Protein AF-0000000067717946 (afdb_homodimer)

Structure (mmCIF, N/CA/C/O backbone):
data_AF-0000000067717946-model_v1
#
loop_
_entity.id
_entity.type
_entity.pdbx_description
1 polymer 'Phosphoglycerate mutase-like protein 1 isoform X1'
#
loop_
_atom_site.group_PDB
_atom_site.id
_atom_site.type_symbol
_atom_site.label_atom_id
_atom_site.label_alt_id
_atom_site.label_comp_id
_atom_site.label_asym_id
_atom_site.label_entity_id
_atom_site.label_seq_id
_atom_site.pdbx_PDB_ins_code
_atom_site.Cartn_x
_atom_site.Cartn_y
_atom_site.Cartn_z
_atom_site.occupancy
_atom_site.B_iso_or_equiv
_atom_site.auth_seq_id
_atom_site.auth_comp_id
_atom_site.auth_asym_id
_atom_site.auth_atom_id
_atom_site.pdbx_PDB_model_num
ATOM 1 N N . MET A 1 1 ? -25.796 10.702 -6.842 1 27.21 1 MET A N 1
ATOM 2 C CA . MET A 1 1 ? -24.406 11.026 -6.535 1 27.21 1 MET A CA 1
ATOM 3 C C . MET A 1 1 ? -23.453 10.108 -7.292 1 27.21 1 MET A C 1
ATOM 5 O O . MET A 1 1 ? -23.548 8.884 -7.186 1 27.21 1 MET A O 1
ATOM 9 N N . ASP A 1 2 ? -23.106 10.305 -8.466 1 35.99 2 ASP A N 1
ATOM 10 C CA . ASP A 1 2 ? -22.313 9.583 -9.456 1 35.99 2 ASP A CA 1
ATOM 11 C C . ASP A 1 2 ? -21.126 8.879 -8.802 1 35.99 2 ASP A C 1
ATOM 13 O O . ASP A 1 2 ? -20.405 9.48 -8.003 1 35.99 2 ASP A O 1
ATOM 17 N N . ASN A 1 3 ? -21.151 7.715 -8.411 1 43.43 3 ASN A N 1
ATOM 18 C CA . ASN A 1 3 ? -20.262 6.77 -7.744 1 43.43 3 ASN A CA 1
ATOM 19 C C . ASN A 1 3 ? -18.811 6.967 -8.172 1 43.43 3 ASN A C 1
ATOM 21 O O . ASN A 1 3 ? -18.254 6.137 -8.893 1 43.43 3 ASN A O 1
ATOM 25 N N . THR A 1 4 ? -18.476 8.106 -8.83 1 54.93 4 THR A N 1
ATOM 26 C CA . THR A 1 4 ? -17.143 8.369 -9.361 1 54.93 4 THR A CA 1
ATOM 27 C C . THR A 1 4 ? -16.087 8.221 -8.27 1 54.93 4 THR A C 1
ATOM 29 O O . THR A 1 4 ? -16.159 8.886 -7.234 1 54.93 4 THR A O 1
ATOM 32 N N . GLY A 1 5 ? -15.452 7.044 -8.125 1 67.97 5 GLY A N 1
ATOM 33 C CA . GLY A 1 5 ? -14.504 6.38 -7.244 1 67.97 5 GLY A CA 1
ATOM 34 C C . GLY A 1 5 ? -13.42 7.306 -6.727 1 67.97 5 GLY A C 1
ATOM 35 O O . GLY A 1 5 ? -12.37 7.453 -7.356 1 67.97 5 GLY A O 1
ATOM 36 N N . GLY A 1 6 ? -13.659 8.316 -5.91 1 82.75 6 GLY A N 1
ATOM 37 C CA . GLY A 1 6 ? -12.661 9.119 -5.221 1 82.75 6 GLY A CA 1
ATOM 38 C C . GLY A 1 6 ? -11.563 8.288 -4.583 1 82.75 6 GLY A C 1
ATOM 39 O O . GLY A 1 6 ? -11.51 7.071 -4.771 1 82.75 6 GLY A O 1
ATOM 40 N N . PRO A 1 7 ? -10.615 9 -4.077 1 92.25 7 PRO A N 1
ATOM 41 C CA . PRO A 1 7 ? -9.546 8.261 -3.403 1 92.25 7 PRO A CA 1
ATOM 42 C C . PRO A 1 7 ? -10.054 7.428 -2.228 1 92.25 7 PRO A C 1
ATOM 44 O O . PRO A 1 7 ? -11.156 7.668 -1.728 1 92.25 7 PRO A O 1
ATOM 47 N N . THR A 1 8 ? -9.402 6.475 -1.976 1 93.95 8 THR A N 1
ATOM 48 C CA . THR A 1 8 ? -9.605 5.718 -0.745 1 93.95 8 THR A CA 1
ATOM 49 C C . THR A 1 8 ? -8.296 5.582 0.028 1 93.95 8 THR A C 1
ATOM 51 O O . THR A 1 8 ? -7.235 5.969 -0.465 1 93.95 8 THR A O 1
ATOM 54 N N . LEU A 1 9 ? -8.44 5.144 1.262 1 95.53 9 LEU A N 1
ATOM 55 C CA . LEU A 1 9 ? -7.305 5.177 2.177 1 95.53 9 LEU A CA 1
ATOM 56 C C . LEU A 1 9 ? -7.338 3.985 3.128 1 95.53 9 LEU A C 1
ATOM 58 O O . LEU A 1 9 ? -8.401 3.621 3.636 1 95.53 9 LEU A O 1
ATOM 62 N N . PHE A 1 10 ? -6.109 3.365 3.34 1 95.33 10 PHE A N 1
ATOM 63 C CA . PHE A 1 10 ? -5.972 2.228 4.243 1 95.33 10 PHE A CA 1
ATOM 64 C C . PHE A 1 10 ? -4.7 2.346 5.073 1 95.33 10 PHE A C 1
ATOM 66 O O . PHE A 1 10 ? -3.709 2.924 4.622 1 95.33 10 PHE A O 1
ATOM 73 N N . PRO A 1 11 ? -4.732 1.787 6.345 1 95.61 11 PRO A N 1
ATOM 74 C CA . PRO A 1 11 ? -3.466 1.721 7.079 1 95.61 11 PRO A CA 1
ATOM 75 C C . PRO A 1 11 ? -2.392 0.931 6.334 1 95.61 11 PRO A C 1
ATOM 77 O O . PRO A 1 11 ? -2.674 -0.141 5.792 1 95.61 11 PRO A O 1
ATOM 80 N N . LEU A 1 12 ? -1.188 1.43 6.299 1 96.38 12 LEU A N 1
ATOM 81 C CA . LEU A 1 12 ? -0.097 0.829 5.539 1 96.38 12 LEU A CA 1
ATOM 82 C C . LEU A 1 12 ? 0.181 -0.592 6.018 1 96.38 12 LEU A C 1
ATOM 84 O O . LEU A 1 12 ? 0.438 -1.486 5.208 1 96.38 12 LEU A O 1
ATOM 88 N N . HIS A 1 13 ? 0.135 -0.807 7.331 1 93.95 13 HIS A N 1
ATOM 89 C CA . HIS A 1 13 ? 0.512 -2.104 7.882 1 93.95 13 HIS A CA 1
ATOM 90 C C . HIS A 1 13 ? -0.509 -3.176 7.517 1 93.95 13 HIS A C 1
ATOM 92 O O . HIS A 1 13 ? -0.282 -4.363 7.758 1 93.9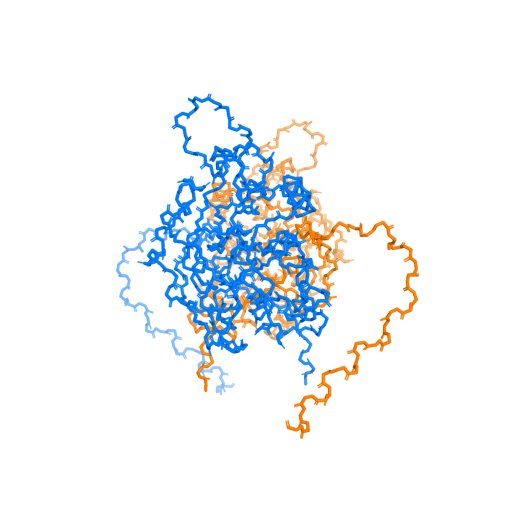5 13 HIS A O 1
ATOM 98 N N . ARG A 1 14 ? -1.6 -2.798 6.918 1 94.17 14 ARG A N 1
ATOM 99 C CA . ARG A 1 14 ? -2.611 -3.745 6.46 1 94.17 14 ARG A CA 1
ATOM 100 C C . ARG A 1 14 ? -2.506 -3.973 4.956 1 94.17 14 ARG A C 1
ATOM 102 O O . ARG A 1 14 ? -3.377 -4.607 4.356 1 94.17 14 ARG A O 1
ATOM 109 N N . CYS A 1 15 ? -1.524 -3.459 4.374 1 95.42 15 CYS A N 1
ATOM 110 C CA . CYS A 1 15 ? -1.311 -3.555 2.935 1 95.42 15 CYS A CA 1
ATOM 111 C C . CYS A 1 15 ? -0.048 -4.349 2.622 1 95.42 15 CYS A C 1
ATOM 113 O O . CYS A 1 15 ? 0.914 -4.321 3.391 1 95.42 15 CYS A O 1
ATOM 115 N N . LYS A 1 16 ? -0.059 -5.034 1.534 1 95.96 16 LYS A N 1
ATOM 116 C CA . LYS A 1 16 ? 1.099 -5.726 0.977 1 95.96 16 LYS A CA 1
ATOM 117 C C . LYS A 1 16 ? 1.215 -5.484 -0.525 1 95.96 16 LYS A C 1
ATOM 119 O O . LYS A 1 16 ? 0.208 -5.275 -1.205 1 95.96 16 LYS A O 1
ATOM 124 N N . THR A 1 17 ? 2.43 -5.453 -0.994 1 97.2 17 THR A N 1
ATOM 125 C CA . THR A 1 17 ? 2.679 -5.393 -2.43 1 97.2 17 THR A CA 1
ATOM 126 C C . THR A 1 17 ? 2.929 -6.788 -2.994 1 97.2 17 THR A C 1
ATOM 128 O O . THR A 1 17 ? 3.754 -7.538 -2.468 1 97.2 17 THR A O 1
ATOM 131 N N . ILE A 1 18 ? 2.242 -7.11 -4.005 1 98.36 18 ILE A N 1
ATOM 132 C CA . ILE A 1 18 ? 2.468 -8.392 -4.664 1 98.36 18 ILE A CA 1
ATOM 133 C C . ILE A 1 18 ? 2.763 -8.165 -6.145 1 98.36 18 ILE A C 1
ATOM 135 O O . ILE A 1 18 ? 2.204 -7.256 -6.764 1 98.36 18 ILE A O 1
ATOM 139 N N . HIS A 1 19 ? 3.653 -8.919 -6.677 1 98.72 19 HIS A N 1
ATOM 140 C CA . HIS A 1 19 ? 3.99 -8.934 -8.095 1 98.72 19 HIS A CA 1
ATOM 141 C C . HIS A 1 19 ? 3.51 -10.218 -8.763 1 98.72 19 HIS A C 1
ATOM 143 O O . HIS A 1 19 ? 4.088 -11.286 -8.552 1 98.72 19 HIS A O 1
ATOM 149 N N . LEU A 1 20 ? 2.448 -10.068 -9.551 1 98.71 20 LEU A N 1
ATOM 150 C CA . LEU A 1 20 ? 1.835 -11.206 -10.226 1 98.71 20 LEU A CA 1
ATOM 151 C C . LEU A 1 20 ? 2.532 -11.492 -11.552 1 98.71 20 LEU A C 1
ATOM 153 O O . LEU A 1 20 ? 2.636 -10.609 -12.406 1 98.71 20 LEU A O 1
ATOM 157 N N . VAL A 1 21 ? 2.988 -12.712 -11.719 1 98.8 21 VAL A N 1
ATOM 158 C CA . VAL A 1 21 ? 3.732 -13.107 -12.911 1 98.8 21 VAL A CA 1
ATOM 159 C C . VAL A 1 21 ? 3.085 -14.34 -13.539 1 98.8 21 VAL A C 1
ATOM 161 O O . VAL A 1 21 ? 2.852 -15.341 -12.858 1 98.8 21 VAL A O 1
ATOM 164 N N . ARG A 1 22 ? 2.779 -14.241 -14.771 1 98.75 22 ARG A N 1
ATOM 165 C CA . ARG A 1 22 ? 2.447 -15.461 -15.5 1 98.75 22 ARG A CA 1
ATOM 166 C C . ARG A 1 22 ? 3.709 -16.184 -15.96 1 98.75 22 ARG A C 1
ATOM 168 O O . ARG A 1 22 ? 4.687 -15.546 -16.355 1 98.75 22 ARG A O 1
ATOM 175 N N . HIS A 1 23 ? 3.685 -17.431 -15.983 1 98.61 23 HIS A N 1
ATOM 176 C CA . HIS A 1 23 ? 4.832 -18.216 -16.425 1 98.61 23 HIS A CA 1
ATOM 177 C C . HIS A 1 23 ? 5.162 -17.933 -17.887 1 98.61 23 HIS A C 1
ATOM 179 O O . HIS A 1 23 ? 4.338 -17.378 -18.618 1 98.61 23 HIS A O 1
ATOM 185 N N . GLY A 1 24 ? 6.431 -18.29 -18.302 1 98.11 24 GLY A N 1
ATOM 186 C CA . GLY A 1 24 ? 6.828 -18.197 -19.698 1 98.11 24 GLY A CA 1
ATOM 187 C C . GLY A 1 24 ? 6.102 -19.185 -20.592 1 98.11 24 GLY A C 1
ATOM 188 O O . GLY A 1 24 ? 5.412 -20.082 -20.103 1 98.11 24 GLY A O 1
ATOM 189 N N . GLN A 1 25 ? 6.313 -19.063 -21.88 1 97.19 25 GLN A N 1
ATOM 190 C CA . GLN A 1 25 ? 5.635 -19.928 -22.841 1 97.19 25 GLN A CA 1
ATOM 191 C C . GLN A 1 25 ? 6.005 -21.391 -22.62 1 97.19 25 GLN A C 1
ATOM 193 O O . GLN A 1 25 ? 7.187 -21.741 -22.594 1 97.19 25 GLN A O 1
ATOM 198 N N . GLY A 1 26 ? 5.023 -22.193 -22.38 1 95.79 26 GLY A N 1
ATOM 199 C CA . GLY A 1 26 ? 5.193 -23.636 -22.312 1 95.79 26 GLY A CA 1
ATOM 200 C C . GLY A 1 26 ? 4.835 -24.34 -23.607 1 95.79 26 GLY A C 1
ATOM 201 O O . GLY A 1 26 ? 4.201 -23.751 -24.485 1 95.79 26 GLY A O 1
ATOM 202 N N . ILE A 1 27 ? 5.218 -25.525 -23.719 1 95.03 27 ILE A N 1
ATOM 203 C CA . ILE A 1 27 ? 4.976 -26.293 -24.935 1 95.03 27 ILE A CA 1
ATOM 204 C C . ILE A 1 27 ? 3.474 -26.418 -25.176 1 95.03 27 ILE A C 1
ATOM 206 O O . ILE A 1 27 ? 3.024 -26.465 -26.324 1 95.03 27 ILE A O 1
ATOM 210 N N . HIS A 1 28 ? 2.677 -26.468 -24.113 1 93.31 28 HIS A N 1
ATOM 211 C CA . HIS A 1 28 ? 1.229 -26.583 -24.251 1 93.31 28 HIS A CA 1
ATOM 212 C C . HIS A 1 28 ? 0.629 -25.311 -24.841 1 93.31 28 HIS A C 1
ATOM 214 O O . HIS A 1 28 ? -0.423 -25.356 -25.482 1 93.31 28 HIS A O 1
ATOM 220 N N . ASN A 1 29 ? 1.233 -24.113 -24.539 1 92.8 29 ASN A N 1
ATOM 221 C CA . ASN A 1 29 ? 0.733 -22.85 -25.071 1 92.8 29 ASN A CA 1
ATOM 222 C C . ASN A 1 29 ? 0.814 -22.812 -26.595 1 92.8 29 ASN A C 1
ATOM 224 O O . ASN A 1 29 ? -0.065 -22.255 -27.254 1 92.8 29 ASN A O 1
ATOM 228 N N . VAL A 1 30 ? 1.905 -23.328 -27.127 1 90.51 30 VAL A N 1
ATOM 229 C CA . VAL A 1 30 ? 2.177 -23.281 -28.56 1 90.51 30 VAL A CA 1
ATOM 230 C C . VAL A 1 30 ? 1.047 -23.97 -29.322 1 90.51 30 VAL A C 1
ATOM 232 O O . VAL A 1 30 ? 0.469 -23.39 -30.245 1 90.51 30 VAL A O 1
ATOM 235 N N . GLU A 1 31 ? 0.73 -25.097 -28.903 1 86.91 31 GLU A N 1
ATOM 236 C CA . GLU A 1 31 ? -0.301 -25.85 -29.611 1 86.91 31 GLU A CA 1
ATOM 237 C C . GLU A 1 31 ? -1.697 -25.454 -29.138 1 86.91 31 GLU A C 1
ATOM 239 O O . GLU A 1 31 ? -2.642 -25.431 -29.929 1 86.91 31 GLU A O 1
ATOM 244 N N . GLY A 1 32 ? -1.841 -25.149 -27.929 1 86.15 32 GLY A N 1
ATOM 245 C CA . GLY A 1 32 ? -3.131 -24.793 -27.36 1 86.15 32 GLY A CA 1
ATOM 246 C C . GLY A 1 32 ? -3.691 -23.498 -27.916 1 86.15 32 GLY A C 1
ATOM 247 O O . GLY A 1 32 ? -4.905 -23.363 -28.088 1 86.15 32 GLY A O 1
ATOM 248 N N . ASP A 1 33 ? -2.826 -22.601 -28.136 1 82.28 33 ASP A N 1
ATOM 249 C CA . ASP A 1 33 ? -3.245 -21.31 -28.675 1 82.28 33 ASP A CA 1
ATOM 250 C C . ASP A 1 33 ? -3.792 -21.459 -30.092 1 82.28 33 ASP A C 1
ATOM 252 O O . ASP A 1 33 ? -4.622 -20.659 -30.53 1 82.28 33 ASP A O 1
ATOM 256 N N . LYS A 1 34 ? -3.289 -22.492 -30.763 1 83.42 34 LYS A N 1
ATOM 257 C CA . LYS A 1 34 ? -3.747 -22.77 -32.121 1 83.42 34 LYS A CA 1
ATOM 258 C C . LYS A 1 34 ? -5.012 -23.624 -32.111 1 83.42 34 LYS A C 1
ATOM 260 O O . LYS A 1 34 ? -5.923 -23.403 -32.912 1 83.42 34 LYS A O 1
ATOM 265 N N . ASN A 1 35 ? -5.016 -24.608 -31.223 1 85.74 35 ASN A N 1
ATOM 266 C CA . ASN A 1 35 ? -6.108 -25.566 -31.092 1 85.74 35 ASN A CA 1
ATOM 267 C C . ASN A 1 35 ? -6.385 -25.903 -29.63 1 85.74 35 ASN A C 1
ATOM 269 O O . ASN A 1 35 ? -5.634 -26.659 -29.01 1 85.74 35 ASN A O 1
ATOM 273 N N . TYR A 1 36 ? -7.429 -25.512 -29.163 1 84.09 36 TYR A N 1
ATOM 274 C CA . TYR A 1 36 ? -7.783 -25.668 -27.756 1 84.09 36 TYR A CA 1
ATOM 275 C C . TYR A 1 36 ? -7.832 -27.14 -27.366 1 84.09 36 TYR A C 1
ATOM 277 O O . TYR A 1 36 ? -7.491 -27.501 -26.237 1 84.09 36 TYR A O 1
ATOM 285 N N . LYS A 1 37 ? -8.186 -27.977 -28.231 1 85.28 37 LYS A N 1
ATOM 286 C CA . LYS A 1 37 ? -8.279 -29.407 -27.952 1 85.28 37 LYS A CA 1
ATOM 287 C C . LYS A 1 37 ? -6.909 -29.994 -27.627 1 85.28 37 LYS A C 1
ATOM 289 O O . LYS A 1 37 ? -6.813 -31.064 -27.023 1 85.28 37 LYS A O 1
ATOM 294 N N . ALA A 1 38 ? -5.948 -29.232 -28.027 1 84.73 38 ALA A N 1
ATOM 295 C CA . ALA A 1 38 ? -4.584 -29.695 -27.784 1 84.73 38 ALA A CA 1
ATOM 296 C C . ALA A 1 38 ? -4.286 -29.762 -26.289 1 84.73 38 ALA A C 1
ATOM 298 O O . ALA A 1 38 ? -3.428 -30.535 -25.856 1 84.73 38 ALA A O 1
ATOM 299 N N . TYR A 1 39 ? -4.996 -29.046 -25.528 1 88.27 39 TYR A N 1
ATOM 300 C CA . TYR A 1 39 ? -4.778 -29.034 -24.086 1 88.27 39 TYR A CA 1
ATOM 301 C C . TYR A 1 39 ? -5.169 -30.37 -23.465 1 88.27 39 TYR A C 1
ATOM 303 O O . TYR A 1 39 ? -4.786 -30.67 -22.331 1 88.27 39 TYR A O 1
ATOM 311 N N . LEU A 1 40 ? -5.844 -31.165 -24.247 1 90.87 40 LEU A N 1
ATOM 312 C CA . LEU A 1 40 ? -6.302 -32.458 -23.749 1 90.87 40 LEU A CA 1
ATOM 313 C C . LEU A 1 40 ? -5.244 -33.533 -23.971 1 90.87 40 LEU A C 1
ATOM 315 O O . LEU A 1 40 ? -5.367 -34.647 -23.458 1 90.87 40 LEU A O 1
ATOM 319 N N . SER A 1 41 ? -4.247 -33.217 -24.635 1 92.07 41 SER A N 1
ATOM 320 C CA . SER A 1 41 ? -3.232 -34.203 -24.99 1 92.07 41 SER A CA 1
ATOM 321 C C . SER A 1 41 ? -2.347 -34.54 -23.794 1 92.07 41 SER A C 1
ATOM 323 O O . SER A 1 41 ? -1.799 -33.643 -23.149 1 92.07 41 SER A O 1
ATOM 325 N N . PRO A 1 42 ? -2.071 -35.81 -23.543 1 93.12 42 PRO A N 1
ATOM 326 C CA . PRO A 1 42 ? -1.183 -36.219 -22.452 1 93.12 42 PRO A CA 1
ATOM 327 C C . PRO A 1 42 ? 0.262 -35.773 -22.669 1 93.12 42 PRO A C 1
ATOM 329 O O . PRO A 1 42 ? 1.048 -35.732 -21.719 1 93.12 42 PRO A O 1
ATOM 332 N N . GLU A 1 43 ? 0.58 -35.412 -23.897 1 92.12 43 GLU A N 1
ATOM 333 C CA . GLU A 1 43 ? 1.937 -34.995 -24.236 1 92.12 43 GLU A CA 1
ATOM 334 C C . GLU A 1 43 ? 2.315 -33.706 -23.514 1 92.12 43 GLU A C 1
ATOM 336 O O . GLU A 1 43 ? 3.499 -33.399 -23.359 1 92.12 43 GLU A O 1
ATOM 341 N N . TYR A 1 44 ? 1.327 -33.077 -23.061 1 93.93 44 TYR A N 1
ATOM 342 C CA . TYR A 1 44 ? 1.589 -31.775 -22.456 1 93.93 44 TYR A CA 1
ATOM 343 C C . TYR A 1 44 ? 1.507 -31.853 -20.936 1 93.93 44 TYR A C 1
ATOM 345 O O . TYR A 1 44 ? 1.423 -30.826 -20.26 1 93.93 44 TYR A O 1
ATOM 353 N N . PHE A 1 45 ? 1.48 -33.114 -20.443 1 95 45 PHE A N 1
ATOM 354 C CA . PHE A 1 45 ? 1.584 -33.306 -19.002 1 95 45 PHE A CA 1
ATOM 355 C C . PHE A 1 45 ? 2.765 -32.526 -18.436 1 95 45 PHE A C 1
ATOM 357 O O . PHE A 1 45 ? 3.885 -32.634 -18.938 1 95 45 PHE A O 1
ATOM 364 N N . ASP A 1 46 ? 2.417 -31.681 -17.389 1 95.42 46 ASP A N 1
ATOM 365 C CA . ASP A 1 46 ? 3.404 -30.869 -16.684 1 95.42 46 ASP A CA 1
ATOM 366 C C . ASP A 1 46 ? 4.362 -30.195 -17.663 1 95.42 46 ASP A C 1
ATOM 368 O O . ASP A 1 46 ? 5.581 -30.337 -17.545 1 95.42 46 ASP A O 1
ATOM 372 N N . ALA A 1 47 ? 3.828 -29.392 -18.537 1 95.94 47 ALA A N 1
ATOM 373 C CA . ALA A 1 47 ? 4.51 -28.768 -19.669 1 95.94 47 ALA A CA 1
ATOM 374 C C . ALA A 1 47 ? 5.698 -27.934 -19.2 1 95.94 47 ALA A C 1
ATOM 376 O O . ALA A 1 47 ? 5.602 -27.207 -18.209 1 95.94 47 ALA A O 1
ATOM 377 N N . TYR A 1 48 ? 6.803 -28.099 -19.822 1 96.86 48 TYR A N 1
ATOM 378 C CA . TYR A 1 48 ? 8.009 -27.318 -19.573 1 96.86 48 TYR A CA 1
ATOM 379 C C . TYR A 1 48 ? 8.064 -26.095 -20.481 1 96.86 48 TYR A C 1
ATOM 381 O O . TYR A 1 48 ? 7.276 -25.978 -21.422 1 96.86 48 TYR A O 1
ATOM 389 N N . LEU A 1 49 ? 8.996 -25.196 -20.268 1 97.61 49 LEU A N 1
ATOM 390 C CA . LEU A 1 49 ? 9.145 -23.971 -21.045 1 97.61 49 LEU A CA 1
ATOM 391 C C . LEU A 1 49 ? 9.791 -24.26 -22.396 1 97.61 49 LEU A C 1
ATOM 393 O O . LEU A 1 49 ? 10.709 -25.077 -22.488 1 97.61 49 LEU A O 1
ATOM 397 N N . THR A 1 50 ? 9.309 -23.571 -23.428 1 96.73 50 THR A N 1
ATOM 398 C CA . THR A 1 50 ? 9.969 -23.599 -24.728 1 96.73 50 THR A CA 1
ATOM 399 C C . THR A 1 50 ? 11.221 -22.727 -24.718 1 96.73 50 THR A C 1
ATOM 401 O O . THR A 1 50 ? 11.502 -22.047 -23.729 1 96.73 50 THR A O 1
ATOM 404 N N . THR A 1 51 ? 11.919 -22.74 -25.856 1 96.52 51 THR A N 1
ATOM 405 C CA . THR A 1 51 ? 13.056 -21.842 -26.026 1 96.52 51 THR A CA 1
ATOM 406 C C . THR A 1 51 ? 12.614 -20.385 -25.922 1 96.52 51 THR A C 1
ATOM 408 O O . THR A 1 51 ? 13.275 -19.576 -25.269 1 96.52 51 THR A O 1
ATOM 411 N N . LEU A 1 52 ? 11.519 -20.078 -26.566 1 96.06 52 LEU A N 1
ATOM 412 C CA . LEU A 1 52 ? 10.967 -18.733 -26.456 1 96.06 52 LEU A CA 1
ATOM 413 C C . LEU A 1 52 ? 10.592 -18.416 -25.012 1 96.06 52 LEU A C 1
ATOM 415 O O . LEU A 1 52 ? 10.799 -17.293 -24.545 1 96.06 52 LEU A O 1
ATOM 419 N N . GLY A 1 53 ? 10.02 -19.399 -24.307 1 97.58 53 GLY A N 1
ATOM 420 C CA . GLY A 1 53 ? 9.695 -19.23 -22.9 1 97.58 53 GLY A CA 1
ATOM 421 C C . GLY A 1 53 ? 10.891 -18.837 -22.054 1 97.58 53 GLY A C 1
ATOM 422 O O . GLY A 1 53 ? 10.788 -17.961 -21.192 1 97.58 53 GLY A O 1
ATOM 423 N N . TRP A 1 54 ? 11.979 -19.43 -22.32 1 97.63 54 TRP A N 1
ATOM 424 C CA . TRP A 1 54 ? 13.192 -19.12 -21.571 1 97.63 54 TRP A CA 1
ATOM 425 C C . TRP A 1 54 ? 13.722 -17.738 -21.94 1 97.63 54 TRP A C 1
ATOM 427 O O . TRP A 1 54 ? 14.285 -17.037 -21.096 1 97.63 54 TRP A O 1
ATOM 437 N N . GLN A 1 55 ? 13.552 -17.349 -23.189 1 97.47 55 GLN A N 1
ATOM 438 C CA . GLN A 1 55 ? 13.912 -15.988 -23.571 1 97.47 55 GLN A CA 1
ATOM 439 C C . GLN A 1 55 ? 13.054 -14.965 -22.832 1 97.47 55 GLN A C 1
ATOM 441 O O . GLN A 1 55 ? 13.554 -13.925 -22.398 1 97.47 55 GLN A O 1
ATOM 446 N N . GLN A 1 56 ? 11.806 -15.229 -22.733 1 97.84 56 GLN A N 1
ATOM 447 C CA . GLN A 1 56 ? 10.901 -14.37 -21.976 1 97.84 56 GLN A CA 1
ATOM 448 C C . GLN A 1 56 ? 11.335 -14.265 -20.516 1 97.84 56 GLN A C 1
ATOM 450 O O . GLN A 1 56 ? 11.329 -13.176 -19.939 1 97.84 56 GLN A O 1
ATOM 455 N N . VAL A 1 57 ? 11.736 -15.381 -19.938 1 98.14 57 VAL A N 1
ATOM 456 C CA . VAL A 1 57 ? 12.209 -15.439 -18.559 1 98.14 57 VAL A CA 1
ATOM 457 C C . VAL A 1 57 ? 13.449 -14.561 -18.401 1 98.14 57 VAL A C 1
ATOM 459 O O . VAL A 1 57 ? 13.543 -13.775 -17.455 1 98.14 57 VAL A O 1
ATOM 462 N N . ASP A 1 58 ? 14.343 -14.682 -19.334 1 97.51 58 ASP A N 1
ATOM 463 C CA . ASP A 1 58 ? 15.569 -13.891 -19.283 1 97.51 58 ASP A CA 1
ATOM 464 C C . ASP A 1 58 ? 15.261 -12.397 -19.36 1 97.51 58 ASP A C 1
ATOM 466 O O . ASP A 1 58 ? 15.891 -11.592 -18.669 1 97.51 58 ASP A O 1
ATOM 470 N N . ASN A 1 59 ? 14.358 -12.062 -20.192 1 98.07 59 ASN A N 1
ATOM 471 C CA . ASN A 1 59 ? 13.975 -10.66 -20.324 1 98.07 59 ASN A CA 1
ATOM 472 C C . ASN A 1 59 ? 13.321 -10.135 -19.049 1 98.07 59 ASN A C 1
ATOM 474 O O . ASN A 1 59 ? 13.6 -9.014 -18.619 1 98.07 59 ASN A O 1
ATOM 478 N N . LEU A 1 60 ? 12.475 -10.903 -18.494 1 98.29 60 LEU A N 1
ATOM 479 C CA . LEU A 1 60 ? 11.845 -10.491 -17.244 1 98.29 60 LEU A CA 1
ATOM 480 C C . LEU A 1 60 ? 12.878 -10.372 -16.128 1 98.29 60 LEU A C 1
ATOM 482 O O . LEU A 1 60 ? 12.801 -9.462 -15.3 1 98.29 60 LEU A O 1
ATOM 486 N N . ARG A 1 61 ? 13.798 -11.292 -16.07 1 97.87 61 ARG A N 1
ATOM 487 C CA . ARG A 1 61 ? 14.879 -11.216 -15.093 1 97.87 61 ARG A CA 1
ATOM 488 C C . ARG A 1 61 ? 15.622 -9.888 -15.201 1 97.87 61 ARG A C 1
ATOM 490 O O . ARG A 1 61 ? 15.885 -9.235 -14.189 1 97.87 61 ARG A O 1
ATOM 497 N N . LYS A 1 62 ? 15.954 -9.536 -16.393 1 97.42 62 LYS A N 1
ATOM 498 C CA . LYS A 1 62 ? 16.622 -8.256 -16.613 1 97.42 62 LYS A CA 1
ATOM 499 C C . LYS A 1 62 ? 15.793 -7.101 -16.061 1 97.42 62 LYS A C 1
ATOM 501 O O . LYS A 1 62 ? 16.327 -6.203 -15.406 1 97.42 62 LYS A O 1
ATOM 506 N N . HIS A 1 63 ? 14.528 -7.152 -16.289 1 97.48 63 HIS A N 1
ATOM 507 C CA . HIS A 1 63 ? 13.633 -6.102 -15.816 1 97.48 63 HIS A CA 1
ATOM 508 C C . HIS A 1 63 ? 13.587 -6.062 -14.292 1 97.48 63 HIS A C 1
ATOM 510 O O . HIS A 1 63 ? 13.657 -4.986 -13.693 1 97.48 63 HIS A O 1
ATOM 516 N N . VAL A 1 64 ? 13.474 -7.189 -13.688 1 97.46 64 VAL A N 1
ATOM 517 C CA . VAL A 1 64 ? 13.361 -7.301 -12.237 1 97.46 64 VAL A CA 1
ATOM 518 C C . VAL A 1 64 ? 14.618 -6.741 -11.576 1 97.46 64 VAL A C 1
ATOM 520 O O . VAL A 1 64 ? 14.539 -6.083 -10.536 1 97.46 64 VAL A O 1
ATOM 523 N N . HIS A 1 65 ? 15.721 -6.942 -12.175 1 96.33 65 HIS A N 1
ATOM 524 C CA . HIS A 1 65 ? 16.967 -6.4 -11.647 1 96.33 65 HIS A CA 1
ATOM 525 C C . HIS A 1 65 ? 17.079 -4.904 -11.924 1 96.33 65 HIS A C 1
ATOM 527 O O . HIS A 1 65 ? 17.43 -4.128 -11.033 1 96.33 65 HIS A O 1
ATOM 533 N N . ALA A 1 66 ? 16.732 -4.498 -13.116 1 96.28 66 ALA A N 1
ATOM 534 C CA . ALA A 1 66 ? 16.866 -3.102 -13.522 1 96.28 66 ALA A CA 1
ATOM 535 C C . ALA A 1 66 ? 15.924 -2.205 -12.724 1 96.28 66 ALA A C 1
ATOM 537 O O . ALA A 1 66 ? 16.255 -1.055 -12.426 1 96.28 66 ALA A O 1
ATOM 538 N N . SER A 1 67 ? 14.791 -2.713 -12.36 1 94.37 67 SER A N 1
ATOM 539 C CA . SER A 1 67 ? 13.794 -1.922 -11.646 1 94.37 67 SER A CA 1
ATOM 540 C C . SER A 1 67 ? 14.046 -1.941 -10.142 1 94.37 67 SER A C 1
ATOM 542 O O . SER A 1 67 ? 13.36 -1.254 -9.383 1 94.37 67 SER A O 1
ATOM 544 N N . GLY A 1 68 ? 14.973 -2.842 -9.69 1 94.01 68 GLY A N 1
ATOM 545 C CA . GLY A 1 68 ? 15.276 -2.945 -8.271 1 94.01 68 GLY A CA 1
ATOM 546 C C . GLY A 1 68 ? 14.353 -3.895 -7.531 1 94.01 68 GLY A C 1
ATOM 547 O O . GLY A 1 68 ? 14.506 -4.105 -6.326 1 94.01 68 GLY A O 1
ATOM 548 N N . LEU A 1 69 ? 13.462 -4.488 -8.179 1 95.63 69 LEU A N 1
ATOM 549 C CA . LEU A 1 69 ? 12.493 -5.393 -7.57 1 95.63 69 LEU A CA 1
ATOM 550 C C . LEU A 1 69 ? 13.194 -6.569 -6.899 1 95.63 69 LEU A C 1
ATOM 552 O O . LEU A 1 69 ? 12.765 -7.031 -5.839 1 95.63 69 LEU A O 1
ATOM 556 N N . PHE A 1 70 ? 14.235 -6.988 -7.548 1 96.13 70 PHE A N 1
ATOM 557 C CA . PHE A 1 70 ? 14.945 -8.167 -7.066 1 96.13 70 PHE A CA 1
ATOM 558 C C . PHE A 1 70 ? 15.363 -7.99 -5.612 1 96.13 70 PHE A C 1
ATOM 560 O O . PHE A 1 70 ? 15.297 -8.935 -4.822 1 96.13 70 PHE A O 1
ATOM 567 N N . LYS A 1 71 ? 15.753 -6.786 -5.207 1 94.49 71 LYS A N 1
ATOM 568 C CA . LYS A 1 71 ? 16.259 -6.512 -3.865 1 94.49 71 LYS A CA 1
ATOM 569 C C . LYS A 1 71 ? 15.114 -6.278 -2.883 1 94.49 71 LYS A C 1
ATOM 571 O O . LYS A 1 71 ? 15.305 -6.36 -1.668 1 94.49 71 LYS A O 1
ATOM 576 N N . ARG A 1 72 ? 13.959 -6.034 -3.401 1 95.51 72 ARG A N 1
ATOM 577 C CA . ARG A 1 72 ? 12.84 -5.656 -2.544 1 95.51 72 ARG A CA 1
ATOM 578 C C . ARG A 1 72 ? 11.962 -6.862 -2.227 1 95.51 72 ARG A C 1
ATOM 580 O O . ARG A 1 72 ? 11.319 -6.909 -1.177 1 95.51 72 ARG A O 1
ATOM 587 N N . ILE A 1 73 ? 11.946 -7.797 -3.102 1 97.84 73 ILE A N 1
ATOM 588 C CA . ILE A 1 73 ? 11.097 -8.971 -2.931 1 97.84 73 ILE A CA 1
ATOM 589 C C . ILE A 1 73 ? 11.62 -9.822 -1.776 1 97.84 73 ILE A C 1
ATOM 591 O O . ILE A 1 73 ? 12.792 -10.203 -1.759 1 97.84 73 ILE A O 1
ATOM 595 N N . GLU A 1 74 ? 10.72 -10.165 -0.93 1 97.96 74 GLU A N 1
ATOM 596 C CA . GLU A 1 74 ? 11.094 -10.88 0.287 1 97.96 74 GLU A CA 1
ATOM 597 C C . GLU A 1 74 ? 10.75 -12.363 0.183 1 97.96 74 GLU A C 1
ATOM 599 O O . GLU A 1 74 ? 11.27 -13.181 0.945 1 97.96 74 GLU A O 1
ATOM 604 N N . LEU A 1 75 ? 9.909 -12.679 -0.666 1 98.54 75 LEU A N 1
ATOM 605 C CA . LEU A 1 75 ? 9.418 -14.04 -0.856 1 98.54 75 LEU A CA 1
ATOM 606 C C . LEU A 1 75 ? 8.87 -14.228 -2.266 1 98.54 75 LEU A C 1
ATOM 608 O O . LEU A 1 75 ? 8.213 -13.335 -2.806 1 98.54 75 LEU A O 1
ATOM 612 N N . VAL A 1 76 ? 9.184 -15.356 -2.856 1 98.85 76 VAL A N 1
ATOM 613 C CA . VAL A 1 76 ? 8.566 -15.767 -4.112 1 98.85 76 VAL A CA 1
ATOM 614 C C . VAL A 1 76 ? 7.673 -16.983 -3.875 1 98.85 76 VAL A C 1
ATOM 616 O O . VAL A 1 76 ? 8.115 -17.984 -3.306 1 98.85 76 VAL A O 1
ATOM 619 N N . VAL A 1 77 ? 6.462 -16.879 -4.248 1 98.91 77 VAL A N 1
ATOM 620 C CA . VAL A 1 77 ? 5.528 -17.999 -4.193 1 98.91 77 VAL A CA 1
ATOM 621 C C . VAL A 1 77 ? 5.22 -18.484 -5.608 1 98.91 77 VAL A C 1
ATOM 623 O O . VAL A 1 77 ? 4.925 -17.681 -6.496 1 98.91 77 VAL A O 1
ATOM 626 N N . THR A 1 78 ? 5.3 -19.774 -5.811 1 98.85 78 THR A N 1
ATOM 627 C CA . THR A 1 78 ? 5.09 -20.317 -7.149 1 98.85 78 THR A CA 1
ATOM 628 C C . THR A 1 78 ? 4.095 -21.473 -7.114 1 98.85 78 THR A C 1
ATOM 630 O O . THR A 1 78 ? 3.971 -22.162 -6.099 1 98.85 78 THR A O 1
ATOM 633 N N . SER A 1 79 ? 3.342 -21.587 -8.21 1 98.62 79 SER A N 1
ATOM 634 C CA . SER A 1 79 ? 2.582 -22.814 -8.427 1 98.62 79 SER A CA 1
ATOM 635 C C . SER A 1 79 ? 3.504 -24.024 -8.53 1 98.62 79 SER A C 1
ATOM 637 O O . SER A 1 79 ? 4.606 -23.927 -9.075 1 98.62 79 SER A O 1
ATOM 639 N N . PRO A 1 80 ? 3.083 -25.156 -7.996 1 98.17 80 PRO A N 1
ATOM 640 C CA . PRO A 1 80 ? 3.909 -26.361 -8.1 1 98.17 80 PRO A CA 1
ATOM 641 C C . PRO A 1 80 ? 3.751 -27.071 -9.443 1 98.17 80 PRO A C 1
ATOM 643 O O . PRO A 1 80 ? 3.301 -28.219 -9.489 1 98.17 80 PRO A O 1
ATOM 646 N N . MET A 1 81 ? 4.126 -26.416 -10.489 1 98.04 81 MET A N 1
ATOM 647 C CA . MET A 1 81 ? 4.204 -26.941 -11.849 1 98.04 81 MET A CA 1
ATOM 648 C C . MET A 1 81 ? 5.556 -26.625 -12.478 1 98.04 81 MET A C 1
ATOM 650 O O . MET A 1 81 ? 6.182 -25.618 -12.141 1 98.04 81 MET A O 1
ATOM 654 N N . LEU A 1 82 ? 5.997 -27.467 -13.332 1 98.2 82 LEU A N 1
ATOM 655 C CA . LEU A 1 82 ? 7.337 -27.361 -13.901 1 98.2 82 LEU A CA 1
ATOM 656 C C . LEU A 1 82 ? 7.557 -25.987 -14.522 1 98.2 82 LEU A C 1
ATOM 658 O O . LEU A 1 82 ? 8.55 -25.318 -14.226 1 98.2 82 LEU A O 1
ATOM 662 N N . ARG A 1 83 ? 6.664 -25.503 -15.352 1 98.22 83 ARG A N 1
ATOM 663 C CA . ARG A 1 83 ? 6.845 -24.257 -16.089 1 98.22 83 ARG A CA 1
ATOM 664 C C . ARG A 1 83 ? 6.865 -23.06 -15.144 1 98.22 83 ARG A C 1
ATOM 666 O O . ARG A 1 83 ? 7.573 -22.081 -15.389 1 98.22 83 ARG A O 1
ATOM 673 N N . THR A 1 84 ? 6.061 -23.055 -14.031 1 98.76 84 THR A N 1
ATOM 674 C CA . THR A 1 84 ? 6.048 -21.952 -13.076 1 98.76 84 THR A CA 1
ATOM 675 C C . THR A 1 84 ? 7.308 -21.969 -12.214 1 98.76 84 THR A C 1
ATOM 677 O O . THR A 1 84 ? 7.88 -20.917 -11.921 1 98.76 84 THR A O 1
ATOM 680 N N .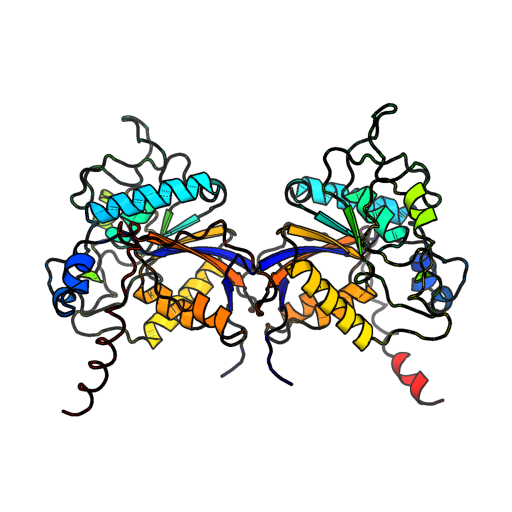 MET A 1 85 ? 7.779 -23.139 -11.843 1 98.75 85 MET A N 1
ATOM 681 C CA . MET A 1 85 ? 8.988 -23.239 -11.031 1 98.75 85 MET A CA 1
ATOM 682 C C . MET A 1 85 ? 10.227 -22.903 -11.855 1 98.75 85 MET A C 1
ATOM 684 O O . MET A 1 85 ? 11.164 -22.284 -11.349 1 98.75 85 MET A O 1
ATOM 688 N N . GLN A 1 86 ? 10.24 -23.302 -13.128 1 98.64 86 GLN A N 1
ATOM 689 C CA . GLN A 1 86 ? 11.298 -22.864 -14.034 1 98.64 86 GLN A CA 1
ATOM 690 C C . GLN A 1 86 ? 11.334 -21.343 -14.143 1 98.64 86 GLN A C 1
ATOM 692 O O . GLN A 1 86 ? 12.404 -20.735 -14.07 1 98.64 86 GLN A O 1
ATOM 697 N N . THR A 1 87 ? 10.151 -20.747 -14.297 1 98.77 87 THR A N 1
ATOM 698 C CA . THR A 1 87 ? 10.056 -19.296 -14.41 1 98.77 87 THR A CA 1
ATOM 699 C C . THR A 1 87 ? 10.529 -18.621 -13.126 1 98.77 87 THR A C 1
ATOM 701 O O . THR A 1 87 ? 11.308 -17.666 -13.171 1 98.77 87 THR A O 1
ATOM 704 N N . ALA A 1 88 ? 10.063 -19.127 -11.993 1 98.85 88 ALA A N 1
ATOM 705 C CA . ALA A 1 88 ? 10.456 -18.564 -10.704 1 98.85 88 ALA A CA 1
ATOM 706 C C . ALA A 1 88 ? 11.966 -18.647 -10.507 1 98.85 88 ALA A C 1
ATOM 708 O O . ALA A 1 88 ? 12.603 -17.664 -10.12 1 98.85 88 ALA A O 1
ATOM 709 N N . ALA A 1 89 ? 12.549 -19.789 -10.794 1 98.23 89 ALA A N 1
ATOM 710 C CA . ALA A 1 89 ? 13.989 -19.987 -10.645 1 98.23 89 ALA A CA 1
ATOM 711 C C . ALA A 1 89 ? 14.767 -19.087 -11.601 1 98.23 89 ALA A C 1
ATOM 713 O O . ALA A 1 89 ? 15.758 -18.466 -11.21 1 98.23 89 ALA A O 1
ATOM 714 N N . GLY A 1 90 ? 14.324 -19.032 -12.819 1 97.91 90 GLY A N 1
ATOM 715 C CA . GLY A 1 90 ? 15.024 -18.26 -13.833 1 97.91 90 GLY A CA 1
ATOM 716 C C . GLY A 1 90 ? 14.978 -16.764 -13.581 1 97.91 90 GLY A C 1
ATOM 717 O O . GLY A 1 90 ? 15.962 -16.06 -13.817 1 97.91 90 GLY A O 1
ATOM 718 N N . VAL A 1 91 ? 13.849 -16.265 -13.115 1 98.38 91 VAL A N 1
ATOM 719 C CA . VAL A 1 91 ? 13.657 -14.828 -12.952 1 98.38 91 VAL A CA 1
ATOM 720 C C . VAL A 1 91 ? 14.262 -14.371 -11.627 1 98.38 91 VAL A C 1
ATOM 722 O O . VAL A 1 91 ? 14.905 -13.321 -11.559 1 98.38 91 VAL A O 1
ATOM 725 N N . PHE A 1 92 ? 14.12 -15.179 -10.538 1 98.32 92 PHE A N 1
ATOM 726 C CA . PHE A 1 92 ? 14.405 -14.68 -9.198 1 98.32 92 PHE A CA 1
ATOM 727 C C . PHE A 1 92 ? 15.577 -15.431 -8.578 1 98.32 92 PHE A C 1
ATOM 729 O O . PHE A 1 92 ? 15.925 -15.2 -7.418 1 98.32 92 PHE A O 1
ATOM 736 N N . GLY A 1 93 ? 16.14 -16.376 -9.323 1 96.49 93 GLY A N 1
ATOM 737 C CA . GLY A 1 93 ? 17.273 -17.136 -8.818 1 96.49 93 GLY A CA 1
ATOM 738 C C . GLY A 1 93 ? 18.567 -16.345 -8.815 1 96.49 93 GLY A C 1
ATOM 739 O O . GLY A 1 93 ? 18.609 -15.21 -9.293 1 96.49 93 GLY A O 1
ATOM 740 N N . GLY A 1 94 ? 19.529 -16.891 -8.095 1 91.86 94 GLY A N 1
ATOM 741 C CA . GLY A 1 94 ? 20.838 -16.264 -7.998 1 91.86 94 GLY A CA 1
ATOM 742 C C . GLY A 1 94 ? 21.702 -16.493 -9.223 1 91.86 94 GLY A C 1
ATOM 743 O O . GLY A 1 94 ? 21.257 -17.102 -10.198 1 91.86 94 GLY A O 1
ATOM 744 N N . ASP A 1 95 ? 22.843 -15.757 -9.134 1 78.73 95 ASP A N 1
ATOM 745 C CA . ASP A 1 95 ? 23.785 -15.859 -10.245 1 78.73 95 ASP A CA 1
ATOM 746 C C . ASP A 1 95 ? 24.601 -17.146 -10.156 1 78.73 95 ASP A C 1
ATOM 748 O O . ASP A 1 95 ? 24.769 -17.708 -9.071 1 78.73 95 ASP A O 1
ATOM 752 N N . GLY A 1 96 ? 24.947 -17.704 -11.352 1 64.05 96 GLY A N 1
ATOM 753 C CA . GLY A 1 96 ? 25.627 -18.932 -11.731 1 64.05 96 GLY A CA 1
ATOM 754 C C . GLY A 1 96 ? 26.169 -19.705 -10.543 1 64.05 96 GLY A C 1
ATOM 755 O O . GLY A 1 96 ? 26.651 -19.11 -9.577 1 64.05 96 GLY A O 1
ATOM 756 N N . TYR A 1 97 ? 25.535 -20.854 -10.311 1 55.49 97 TYR A N 1
ATOM 757 C CA . TYR A 1 97 ? 25.964 -21.889 -9.378 1 55.49 97 TYR A CA 1
ATOM 758 C C . TYR A 1 97 ? 27.393 -22.331 -9.672 1 55.49 97 TYR A C 1
ATOM 760 O O . TYR A 1 97 ? 27.726 -22.658 -10.814 1 55.49 97 TYR A O 1
ATOM 768 N N . LYS A 1 98 ? 28.305 -21.816 -9.043 1 51.58 98 LYS A N 1
ATOM 769 C CA . LYS A 1 98 ? 29.629 -22.408 -9.21 1 51.58 98 LYS A CA 1
ATOM 770 C C . LYS A 1 98 ? 29.712 -23.77 -8.527 1 51.58 98 LYS A C 1
ATOM 772 O O . LYS A 1 98 ? 29.143 -23.967 -7.452 1 51.58 98 LYS A O 1
ATOM 777 N N . ASP A 1 99 ? 30.098 -24.772 -9.186 1 49.2 99 ASP A N 1
ATOM 778 C CA . ASP A 1 99 ? 30.446 -26.132 -8.786 1 49.2 99 ASP A CA 1
ATOM 779 C C . ASP A 1 99 ? 31.165 -26.141 -7.439 1 49.2 99 ASP A C 1
ATOM 781 O O . ASP A 1 99 ? 31.983 -25.262 -7.16 1 49.2 99 ASP A O 1
ATOM 785 N N . ARG A 1 100 ? 30.654 -26.621 -6.355 1 53.21 100 ARG A N 1
ATOM 786 C CA . ARG A 1 100 ? 31.264 -26.94 -5.069 1 53.21 100 ARG A CA 1
ATOM 787 C C . ARG A 1 100 ? 30.649 -26.106 -3.95 1 53.21 100 ARG A C 1
ATOM 789 O O . ARG A 1 100 ? 31.166 -26.081 -2.831 1 53.21 100 ARG A O 1
ATOM 796 N N . MET A 1 101 ? 29.684 -25.438 -4.482 1 59.18 101 MET A N 1
ATOM 797 C CA . MET A 1 101 ? 29.177 -24.689 -3.336 1 59.18 101 MET A CA 1
ATOM 798 C C . MET A 1 101 ? 28.234 -25.548 -2.499 1 59.18 101 MET A C 1
ATOM 800 O O . MET A 1 101 ? 27.537 -26.412 -3.033 1 59.18 101 MET A O 1
ATOM 804 N N . ASP A 1 102 ? 28.531 -25.816 -1.296 1 68.86 102 ASP A N 1
ATOM 805 C CA . ASP A 1 102 ? 27.757 -26.539 -0.292 1 68.86 102 ASP A CA 1
ATOM 806 C C . ASP A 1 102 ? 26.347 -25.967 -0.168 1 68.86 102 ASP A C 1
ATOM 808 O O . ASP A 1 102 ? 25.824 -25.825 0.939 1 68.86 102 ASP A O 1
ATOM 812 N N . ILE A 1 103 ? 25.778 -25.467 -1.458 1 83.13 103 ILE A N 1
ATOM 813 C CA . ILE A 1 103 ? 24.411 -24.962 -1.393 1 83.13 103 ILE A CA 1
ATOM 814 C C . ILE A 1 103 ? 23.54 -25.698 -2.409 1 83.13 103 ILE A C 1
ATOM 816 O O . ILE A 1 103 ? 24.007 -26.055 -3.493 1 83.13 103 ILE A O 1
ATOM 820 N N . LEU A 1 104 ? 22.344 -26.05 -1.998 1 90.23 104 LEU A N 1
ATOM 821 C CA . LEU A 1 104 ? 21.4 -26.703 -2.899 1 90.23 104 LEU A CA 1
ATOM 822 C C . LEU A 1 104 ? 20.992 -25.766 -4.031 1 90.23 104 LEU A C 1
ATOM 824 O O . LEU A 1 104 ? 20.699 -24.592 -3.795 1 90.23 104 LEU A O 1
ATOM 828 N N . PRO A 1 105 ? 21.042 -26.26 -5.26 1 94.34 105 PRO A N 1
ATOM 829 C CA . PRO A 1 105 ? 20.588 -25.406 -6.361 1 94.34 105 PRO A CA 1
ATOM 830 C C . PRO A 1 105 ? 19.08 -25.169 -6.341 1 94.34 105 PRO A C 1
ATOM 832 O O . PRO A 1 105 ? 18.319 -26.045 -5.921 1 94.34 105 PRO A O 1
ATOM 835 N N . LEU A 1 106 ? 18.711 -24.065 -6.788 1 96.21 106 LEU A N 1
ATOM 836 C CA . LEU A 1 106 ? 17.295 -23.76 -6.965 1 96.21 106 LEU A CA 1
ATOM 837 C C . LEU A 1 106 ? 16.689 -24.616 -8.071 1 96.21 106 LEU A C 1
ATOM 839 O O . LEU A 1 106 ? 15.52 -25.002 -7.993 1 96.21 106 LEU A O 1
ATOM 843 N N . MET A 1 107 ? 17.461 -24.841 -9.1 1 97.13 107 MET A N 1
ATOM 844 C CA . MET A 1 107 ? 17.108 -25.691 -10.234 1 97.13 107 MET A CA 1
ATOM 845 C C . MET A 1 107 ? 18.333 -26.43 -10.763 1 97.13 107 MET A C 1
ATOM 847 O O . MET A 1 107 ? 19.377 -25.819 -11 1 97.13 107 MET A O 1
ATOM 851 N N . VAL A 1 108 ? 18.23 -27.743 -10.936 1 96.16 108 VAL A N 1
ATOM 852 C CA . VAL A 1 108 ? 19.352 -28.52 -11.452 1 96.16 108 VAL A CA 1
ATOM 853 C C . VAL A 1 108 ? 19.466 -28.323 -12.962 1 96.16 108 VAL A C 1
ATOM 855 O O . VAL A 1 108 ? 18.518 -27.873 -13.609 1 96.16 108 VAL A O 1
ATOM 858 N N . ALA A 1 109 ? 20.578 -28.634 -13.454 1 95.16 109 ALA A N 1
ATOM 859 C CA . ALA A 1 109 ? 20.835 -28.456 -14.881 1 95.16 109 ALA A CA 1
ATOM 860 C C . ALA A 1 109 ? 19.902 -29.326 -15.719 1 95.16 109 ALA A C 1
ATOM 862 O O . ALA A 1 109 ? 19.563 -30.444 -15.323 1 95.16 109 ALA A O 1
ATOM 863 N N . ASN A 1 110 ? 19.45 -28.77 -16.828 1 95.95 110 ASN A N 1
ATOM 864 C CA . ASN A 1 110 ? 18.705 -29.476 -17.864 1 95.95 110 ASN A CA 1
ATOM 865 C C . ASN A 1 110 ? 17.306 -29.857 -17.389 1 95.95 110 ASN A C 1
ATOM 867 O O . ASN A 1 110 ? 16.685 -30.768 -17.939 1 95.95 110 ASN A O 1
ATOM 871 N N . THR A 1 111 ? 16.888 -29.214 -16.359 1 96.46 111 THR A N 1
ATOM 872 C CA . THR A 1 111 ? 15.55 -29.472 -15.839 1 96.46 111 THR A CA 1
ATOM 873 C C . THR A 1 111 ? 14.494 -29.208 -16.908 1 96.46 111 THR A C 1
ATOM 875 O O . THR A 1 111 ? 14.479 -28.14 -17.523 1 96.46 111 THR A O 1
ATOM 878 N N . GLY A 1 112 ? 13.534 -30.211 -17.1 1 93.49 112 GLY A N 1
ATOM 879 C CA . GLY A 1 112 ? 12.44 -30.058 -18.046 1 93.49 112 GLY A CA 1
ATOM 880 C C . GLY A 1 112 ? 12.91 -29.88 -19.477 1 93.49 112 GLY A C 1
ATOM 881 O O . GLY A 1 112 ? 12.401 -29.021 -20.201 1 93.49 112 GLY A O 1
ATOM 882 N N . TYR A 1 113 ? 13.947 -30.578 -19.792 1 91.12 113 TYR A N 1
ATOM 883 C CA . TYR A 1 113 ? 14.483 -30.584 -21.148 1 91.12 113 TYR A CA 1
ATOM 884 C C . TYR A 1 113 ? 15.009 -29.206 -21.533 1 91.12 113 TYR A C 1
ATOM 886 O O . TYR A 1 113 ? 14.875 -28.782 -22.683 1 91.12 113 TYR A O 1
ATOM 894 N N . SER A 1 114 ? 15.402 -28.593 -20.505 1 90.69 114 SER A N 1
ATOM 895 C CA . SER A 1 114 ? 16.009 -27.298 -20.794 1 90.69 114 SER A CA 1
ATOM 896 C C . SER A 1 114 ? 17.506 -27.435 -21.052 1 90.69 114 SER A C 1
ATOM 898 O O . SER A 1 114 ? 18.113 -28.447 -20.695 1 90.69 114 SER A O 1
ATOM 900 N N . ASP A 1 115 ? 18.13 -26.598 -21.857 1 90.92 115 ASP A N 1
ATOM 901 C CA . ASP A 1 115 ? 19.58 -26.559 -22.022 1 90.92 115 ASP A CA 1
ATOM 902 C C . ASP A 1 115 ? 20.214 -25.545 -21.072 1 90.92 115 ASP A C 1
ATOM 904 O O . ASP A 1 115 ? 21.29 -25.014 -21.352 1 90.92 115 ASP A O 1
ATOM 908 N N . ARG A 1 116 ? 19.499 -25.466 -19.934 1 93.6 116 ARG A N 1
ATOM 909 C CA . ARG A 1 116 ? 19.965 -24.465 -18.98 1 93.6 116 ARG A CA 1
ATOM 910 C C . ARG A 1 116 ? 20.91 -25.082 -17.955 1 93.6 116 ARG A C 1
ATOM 912 O O . ARG A 1 116 ? 20.73 -26.233 -17.551 1 93.6 116 ARG A O 1
ATOM 919 N N . SER A 1 117 ? 21.914 -24.281 -17.545 1 93.47 117 SER A N 1
ATOM 920 C CA . SER A 1 117 ? 22.735 -24.665 -16.402 1 93.47 117 SER A CA 1
ATOM 921 C C . SER A 1 117 ? 21.943 -24.587 -15.101 1 93.47 117 SER A C 1
ATOM 923 O O . SER A 1 117 ? 20.846 -24.027 -15.069 1 93.47 117 SER A O 1
ATOM 925 N N . ALA A 1 118 ? 22.493 -25.185 -14.069 1 94.61 118 ALA A N 1
ATOM 926 C CA . ALA A 1 118 ? 21.886 -25.099 -12.743 1 94.61 118 ALA A CA 1
ATOM 927 C C . ALA A 1 118 ? 21.762 -23.647 -12.29 1 94.61 118 ALA A C 1
ATOM 929 O O . ALA A 1 118 ? 22.618 -22.817 -12.606 1 94.61 118 ALA A O 1
ATOM 930 N N . ILE A 1 119 ? 20.749 -23.362 -11.582 1 95.76 119 ILE A N 1
ATOM 931 C CA . ILE A 1 119 ? 20.516 -22.023 -11.053 1 95.76 119 ILE A CA 1
ATOM 932 C C . ILE A 1 119 ? 20.758 -22.013 -9.546 1 95.76 119 ILE A C 1
ATOM 934 O O . ILE A 1 119 ? 20.238 -22.865 -8.822 1 95.76 119 ILE A O 1
ATOM 938 N N . SER A 1 120 ? 21.47 -21.022 -9.054 1 94.36 120 SER A N 1
ATOM 939 C CA . SER A 1 120 ? 21.902 -20.942 -7.662 1 94.36 120 SER A CA 1
ATOM 940 C C . SER A 1 120 ? 20.793 -20.396 -6.769 1 94.36 120 SER A C 1
ATOM 942 O O . SER A 1 120 ? 19.989 -19.57 -7.204 1 94.36 120 SER A O 1
ATOM 944 N N . SER A 1 121 ? 20.79 -20.868 -5.561 1 94.44 121 SER A N 1
ATOM 945 C CA . SER A 1 121 ? 19.882 -20.333 -4.552 1 94.44 121 SER A CA 1
ATOM 946 C C . SER A 1 121 ? 20.559 -19.251 -3.717 1 94.44 121 SER A C 1
ATOM 948 O O . SER A 1 121 ? 19.98 -18.753 -2.749 1 94.44 121 SER A O 1
ATOM 950 N N . LEU A 1 122 ? 21.703 -18.867 -4.148 1 91.92 122 LEU A N 1
ATOM 951 C CA . LEU A 1 122 ? 22.453 -17.878 -3.38 1 91.92 122 LEU A CA 1
ATOM 952 C C . LEU A 1 122 ? 21.93 -16.471 -3.649 1 91.92 122 LEU A C 1
ATOM 954 O O . LEU A 1 122 ? 21.667 -16.111 -4.799 1 91.92 122 LEU A O 1
ATOM 958 N N . ASP A 1 123 ? 21.801 -15.721 -2.621 1 91.56 123 ASP A N 1
ATOM 959 C CA . ASP A 1 123 ? 21.482 -14.297 -2.669 1 91.56 123 ASP A CA 1
ATOM 960 C C . ASP A 1 123 ? 20.19 -14.05 -3.445 1 91.56 123 ASP A C 1
ATOM 962 O O . ASP A 1 123 ? 20.134 -13.164 -4.301 1 91.56 123 ASP A O 1
ATOM 966 N N . CYS A 1 124 ? 19.311 -14.928 -3.356 1 94.75 124 CYS A N 1
ATOM 967 C CA . CYS A 1 124 ? 17.985 -14.734 -3.933 1 94.75 124 CYS A CA 1
ATOM 968 C C . CYS A 1 124 ? 16.902 -14.868 -2.869 1 94.75 124 CYS A C 1
ATOM 970 O O . CYS A 1 124 ? 17.162 -15.364 -1.771 1 94.75 124 CYS A O 1
ATOM 972 N N . PRO A 1 125 ? 15.757 -14.323 -3.099 1 96.83 125 PRO A N 1
ATOM 973 C CA . PRO A 1 125 ? 14.68 -14.514 -2.125 1 96.83 125 PRO A CA 1
ATOM 974 C C . PRO A 1 125 ? 14.264 -15.976 -1.983 1 96.83 125 PRO A C 1
ATOM 976 O O . PRO A 1 125 ? 14.421 -16.76 -2.923 1 96.83 125 PRO A O 1
ATOM 979 N N . PRO A 1 126 ? 13.799 -16.332 -0.777 1 98.03 126 PRO A N 1
ATOM 980 C CA . PRO A 1 126 ? 13.259 -17.688 -0.649 1 98.03 126 PRO A CA 1
ATOM 981 C C . PRO A 1 126 ? 12.095 -17.951 -1.602 1 98.03 126 PRO A C 1
ATOM 983 O O . PRO A 1 126 ? 11.296 -17.051 -1.869 1 98.03 126 PRO A O 1
ATOM 986 N N . ILE A 1 127 ? 12.045 -19.176 -2.071 1 98.53 127 ILE A N 1
ATOM 987 C CA . ILE A 1 127 ? 10.988 -19.581 -2.991 1 98.53 127 ILE A CA 1
ATOM 988 C C . ILE A 1 127 ? 10.211 -20.755 -2.398 1 98.53 127 ILE A C 1
ATOM 990 O O . ILE A 1 127 ? 10.806 -21.73 -1.933 1 98.53 127 ILE A O 1
ATOM 994 N N . MET A 1 128 ? 8.93 -20.655 -2.402 1 98.54 128 MET A N 1
ATOM 995 C CA . MET A 1 128 ? 8.094 -21.731 -1.877 1 98.54 128 MET A CA 1
ATOM 996 C C . MET A 1 128 ? 6.93 -22.024 -2.818 1 98.54 128 MET A C 1
ATOM 998 O O . MET A 1 128 ? 6.408 -21.117 -3.468 1 98.54 128 MET A O 1
ATOM 1002 N N . ALA A 1 129 ? 6.525 -23.251 -2.896 1 98.71 129 ALA A N 1
ATOM 1003 C CA . ALA A 1 129 ? 5.418 -23.668 -3.753 1 98.71 129 ALA A CA 1
ATOM 1004 C C . ALA A 1 129 ? 4.111 -23.732 -2.967 1 98.71 129 ALA A C 1
ATOM 1006 O O . ALA A 1 129 ? 4.103 -24.111 -1.794 1 98.71 129 ALA A O 1
ATOM 1007 N N . HIS A 1 130 ? 3.036 -23.351 -3.63 1 98.62 130 HIS A N 1
ATOM 1008 C CA . HIS A 1 130 ? 1.727 -23.338 -2.988 1 98.62 130 HIS A CA 1
ATOM 1009 C C . HIS A 1 130 ? 0.639 -23.811 -3.946 1 98.62 130 HIS A C 1
ATOM 1011 O O . HIS A 1 130 ? 0.494 -23.27 -5.044 1 98.62 130 HIS A O 1
ATOM 1017 N N . GLU A 1 131 ? -0.224 -24.692 -3.531 1 98.16 131 GLU A N 1
ATOM 1018 C CA . GLU A 1 131 ? -1.232 -25.335 -4.368 1 98.16 131 GLU A CA 1
ATOM 1019 C C . GLU A 1 131 ? -2.349 -24.362 -4.734 1 98.16 131 GLU A C 1
ATOM 1021 O O . GLU A 1 131 ? -3.015 -24.53 -5.758 1 98.16 131 GLU A O 1
ATOM 1026 N N . LEU A 1 132 ? -2.51 -23.343 -3.938 1 98.09 132 LEU A N 1
ATOM 1027 C CA . LEU A 1 132 ? -3.637 -22.436 -4.133 1 98.09 132 LEU A CA 1
ATOM 1028 C C . LEU A 1 132 ? -3.424 -21.562 -5.364 1 98.09 132 LEU A C 1
ATOM 1030 O O . LEU A 1 132 ? -4.372 -20.962 -5.876 1 98.09 132 LEU A O 1
ATOM 1034 N N . CYS A 1 133 ? -2.178 -21.442 -5.885 1 98.1 133 CYS A N 1
ATOM 1035 C CA . CYS A 1 133 ? -1.966 -20.57 -7.035 1 98.1 133 CYS A CA 1
ATOM 1036 C C . CYS A 1 133 ? -1.75 -21.385 -8.304 1 98.1 133 CYS A C 1
ATOM 1038 O O . CYS A 1 133 ? -1.146 -20.901 -9.263 1 98.1 133 CYS A O 1
ATOM 1040 N N . ARG A 1 134 ? -2.278 -22.601 -8.328 1 98.01 134 ARG A N 1
ATOM 1041 C CA . ARG A 1 134 ? -2.25 -23.466 -9.502 1 98.01 134 ARG A CA 1
ATOM 1042 C C . ARG A 1 134 ? -3.226 -22.976 -10.567 1 98.01 134 ARG A C 1
ATOM 1044 O O . ARG A 1 134 ? -4.096 -22.15 -10.285 1 98.01 134 ARG A O 1
ATOM 1051 N N . GLU A 1 135 ? -3.029 -23.569 -11.781 1 95.9 135 GLU A N 1
ATOM 1052 C CA . GLU A 1 135 ? -3.992 -23.365 -12.859 1 95.9 135 GLU A CA 1
ATOM 1053 C C . GLU A 1 135 ? -5.314 -24.067 -12.557 1 95.9 135 GLU A C 1
ATOM 1055 O O . GLU A 1 135 ? -5.459 -24.706 -11.513 1 95.9 135 GLU A O 1
ATOM 1060 N N . HIS A 1 136 ? -6.25 -23.87 -13.488 1 95.16 136 HIS A N 1
ATOM 1061 C CA . HIS A 1 136 ? -7.512 -24.594 -13.396 1 95.16 136 HIS A CA 1
ATOM 1062 C C . HIS A 1 136 ? -7.278 -26.084 -13.176 1 95.16 136 HIS A C 1
ATOM 1064 O O . HIS A 1 136 ? -6.497 -26.707 -13.898 1 95.16 136 HIS A O 1
ATOM 1070 N N . LEU A 1 137 ? -7.982 -26.585 -12.246 1 95.67 137 LEU A N 1
ATOM 1071 C CA . LEU A 1 137 ? -7.777 -27.991 -11.914 1 95.67 137 LEU A CA 1
ATOM 1072 C C . LEU A 1 137 ? -8.683 -28.885 -12.753 1 95.67 137 LEU A C 1
ATOM 1074 O O . LEU A 1 137 ? -9.835 -28.534 -13.02 1 95.67 137 LEU A O 1
ATOM 1078 N N . GLY A 1 138 ? -8.139 -30.011 -13.263 1 93.43 138 GLY A N 1
ATOM 1079 C CA . GLY A 1 138 ? -8.949 -31.091 -13.804 1 93.43 138 GLY A CA 1
ATOM 1080 C C . GLY A 1 138 ? -8.958 -31.129 -15.321 1 93.43 138 GLY A C 1
ATOM 1081 O O . GLY A 1 138 ? -8.628 -30.136 -15.973 1 93.43 138 GLY A O 1
ATOM 1082 N N . VAL A 1 139 ? -9.177 -32.228 -15.867 1 92.74 139 VAL A N 1
ATOM 1083 C CA . VAL A 1 139 ? -9.503 -32.555 -17.251 1 92.74 139 VAL A CA 1
ATOM 1084 C C . VAL A 1 139 ? -8.267 -32.377 -18.13 1 92.74 139 VAL A C 1
ATOM 1086 O O . VAL A 1 139 ? -7.86 -33.303 -18.835 1 92.74 139 VAL A O 1
ATOM 1089 N N . HIS A 1 140 ? -7.57 -31.21 -18.079 1 93.98 140 HIS A N 1
ATOM 1090 C CA . HIS A 1 140 ? -6.405 -30.959 -18.92 1 93.98 140 HIS A CA 1
ATOM 1091 C C . HIS A 1 140 ? -5.137 -31.526 -18.289 1 93.98 140 HIS A C 1
ATOM 1093 O O . HIS A 1 140 ? -4.707 -31.066 -17.23 1 93.98 140 HIS A O 1
ATOM 1099 N N . PRO A 1 141 ? -4.485 -32.412 -18.94 1 94.45 141 PRO A N 1
ATOM 1100 C CA . PRO A 1 141 ? -3.259 -32.994 -18.389 1 94.45 141 PRO A CA 1
ATOM 1101 C C . PRO A 1 141 ? -2.183 -31.947 -18.11 1 94.45 141 PRO A C 1
ATOM 1103 O O . PRO A 1 141 ? -1.387 -32.107 -17.181 1 94.45 141 PRO A O 1
ATOM 1106 N N . CYS A 1 142 ? -2.169 -30.88 -18.871 1 93.96 142 CYS A N 1
ATOM 1107 C CA . CYS A 1 142 ? -1.188 -29.821 -18.659 1 93.96 142 CYS A CA 1
ATOM 1108 C C . CYS A 1 142 ? -1.431 -29.11 -17.334 1 93.96 142 CYS A C 1
ATOM 1110 O O . CYS A 1 142 ? -0.576 -28.356 -16.863 1 93.96 142 CYS A O 1
ATOM 1112 N N . ASP A 1 143 ? -2.525 -29.407 -16.699 1 95.06 143 ASP A N 1
ATOM 1113 C CA . ASP A 1 143 ? -2.853 -28.779 -15.423 1 95.06 143 ASP A CA 1
ATOM 1114 C C . ASP A 1 143 ? -2.595 -29.734 -14.259 1 95.06 143 ASP A C 1
ATOM 1116 O O . ASP A 1 143 ? -2.92 -29.423 -13.111 1 95.06 143 ASP A O 1
ATOM 1120 N N . SER A 1 144 ? -2.08 -30.899 -14.536 1 95.58 144 SER A N 1
ATOM 1121 C CA . SER A 1 144 ? -1.642 -31.84 -13.511 1 95.58 144 SER A CA 1
ATOM 1122 C C . SER A 1 144 ? -0.155 -31.679 -13.213 1 95.58 144 SER A C 1
ATOM 1124 O O . SER A 1 144 ? 0.617 -31.27 -14.082 1 95.58 144 SER A O 1
ATOM 1126 N N . ARG A 1 145 ? 0.199 -31.973 -12.006 1 96.36 145 ARG A N 1
ATOM 1127 C CA . ARG A 1 145 ? 1.602 -31.819 -11.637 1 96.36 145 ARG A CA 1
ATOM 1128 C C . ARG A 1 145 ? 2.254 -33.174 -11.384 1 96.36 145 ARG A C 1
ATOM 1130 O O . ARG A 1 145 ? 1.562 -34.168 -11.154 1 96.36 145 ARG A O 1
ATOM 1137 N N . ARG A 1 146 ? 3.617 -33.187 -11.368 1 96.49 146 ARG A N 1
ATOM 1138 C CA . ARG A 1 146 ? 4.416 -34.34 -10.965 1 96.49 146 ARG A CA 1
ATOM 1139 C C . ARG A 1 146 ? 4.356 -34.546 -9.455 1 96.49 146 ARG A C 1
ATOM 1141 O O . ARG A 1 146 ? 3.764 -33.738 -8.736 1 96.49 146 ARG A O 1
ATOM 1148 N N . SER A 1 147 ? 4.921 -35.711 -9.027 1 97.62 147 SER A N 1
ATOM 1149 C CA . SER A 1 147 ? 5.03 -35.934 -7.589 1 97.62 147 SER A CA 1
ATOM 1150 C C . SER A 1 147 ? 5.997 -34.945 -6.948 1 97.62 147 SER A C 1
ATOM 1152 O O . SER A 1 147 ? 6.908 -34.442 -7.608 1 97.62 147 SER A O 1
ATOM 1154 N N . ILE A 1 148 ? 5.768 -34.691 -5.706 1 97.9 148 ILE A N 1
ATOM 1155 C CA . ILE A 1 148 ? 6.619 -33.756 -4.978 1 97.9 148 ILE A CA 1
ATOM 1156 C C . ILE A 1 148 ? 8.041 -34.308 -4.897 1 97.9 148 ILE A C 1
ATOM 1158 O O . ILE A 1 148 ? 9.012 -33.553 -4.978 1 97.9 148 ILE A O 1
ATOM 1162 N N . SER A 1 149 ? 8.195 -35.622 -4.791 1 97.86 149 SER A N 1
ATOM 1163 C CA . SER A 1 149 ? 9.503 -36.269 -4.747 1 97.86 149 SER A CA 1
ATOM 1164 C C . SER A 1 149 ? 10.294 -36.002 -6.023 1 97.86 149 SER A C 1
ATOM 1166 O O . SER A 1 149 ? 11.508 -35.791 -5.974 1 97.86 149 SER A O 1
ATOM 1168 N N . GLU A 1 150 ? 9.578 -36.022 -7.115 1 97.67 150 GLU A N 1
ATOM 1169 C CA . GLU A 1 150 ? 10.238 -35.703 -8.378 1 97.67 150 GLU A CA 1
ATOM 1170 C C . GLU A 1 150 ? 10.674 -34.242 -8.419 1 97.67 150 GLU A C 1
ATOM 1172 O O . GLU A 1 150 ? 11.789 -33.933 -8.846 1 97.67 150 GLU A O 1
ATOM 1177 N N . TYR A 1 151 ? 9.789 -33.359 -7.973 1 97.99 151 TYR A N 1
ATOM 1178 C CA . TYR A 1 151 ? 10.114 -31.937 -7.961 1 97.99 151 TYR A CA 1
ATOM 1179 C C . TYR A 1 151 ? 11.309 -31.659 -7.057 1 97.99 151 TYR A C 1
ATOM 1181 O O . TYR A 1 151 ? 12.135 -30.794 -7.359 1 97.99 151 TYR A O 1
ATOM 1189 N N . GLN A 1 152 ? 11.404 -32.335 -5.941 1 97.45 152 GLN A N 1
ATOM 1190 C CA . GLN A 1 152 ? 12.493 -32.133 -4.991 1 97.45 152 GLN A CA 1
ATOM 1191 C C . GLN A 1 152 ? 13.847 -32.403 -5.64 1 97.45 152 GLN A C 1
ATOM 1193 O O . GLN A 1 152 ? 14.842 -31.756 -5.306 1 97.45 152 GLN A O 1
ATOM 1198 N N . CYS A 1 153 ? 13.884 -33.306 -6.566 1 97.32 153 CYS A N 1
ATOM 1199 C CA . CYS A 1 153 ? 15.116 -33.641 -7.271 1 97.32 153 CYS A CA 1
ATOM 1200 C C . CYS A 1 153 ? 15.467 -32.569 -8.296 1 97.32 153 CYS A C 1
ATOM 1202 O O . CYS A 1 153 ? 16.644 -32.293 -8.534 1 97.32 153 CYS A O 1
ATOM 1204 N N . LEU A 1 154 ? 14.459 -31.986 -8.876 1 97.75 154 LEU A N 1
ATOM 1205 C CA . LEU A 1 154 ? 14.658 -31.013 -9.945 1 97.75 154 LEU A CA 1
ATOM 1206 C C . LEU A 1 154 ? 14.897 -29.619 -9.375 1 97.75 154 LEU A C 1
ATOM 1208 O O . LEU A 1 154 ? 15.633 -28.822 -9.961 1 97.75 154 LEU A O 1
ATOM 1212 N N . PHE A 1 155 ? 14.234 -29.316 -8.224 1 98.03 155 PHE A N 1
ATOM 1213 C CA . PHE A 1 155 ? 14.289 -28.015 -7.568 1 98.03 155 PHE A CA 1
ATOM 1214 C C . PHE A 1 155 ? 14.592 -28.169 -6.082 1 98.03 155 PHE A C 1
ATOM 1216 O O . PHE A 1 155 ? 13.776 -27.801 -5.235 1 98.03 155 PHE A O 1
ATOM 1223 N N . PRO A 1 156 ? 15.778 -28.511 -5.728 1 97.24 156 PRO A N 1
ATOM 1224 C CA . PRO A 1 156 ? 16.08 -28.913 -4.352 1 97.24 156 PRO A CA 1
ATOM 1225 C C . PRO A 1 156 ? 15.919 -27.769 -3.354 1 97.24 156 PRO A C 1
ATOM 1227 O O . PRO A 1 156 ? 15.629 -28.006 -2.179 1 97.24 156 PRO A O 1
ATOM 1230 N N . ALA A 1 157 ? 16.053 -26.528 -3.807 1 97.38 157 ALA A N 1
ATOM 1231 C CA . ALA A 1 157 ? 16.05 -25.415 -2.861 1 97.38 157 ALA A CA 1
ATOM 1232 C C . ALA A 1 157 ? 14.671 -24.767 -2.782 1 97.38 157 ALA A C 1
ATOM 1234 O O . ALA A 1 157 ? 14.456 -23.843 -1.992 1 97.38 157 ALA A O 1
ATOM 1235 N N . ILE A 1 158 ? 13.705 -25.164 -3.592 1 98.26 158 ILE A N 1
ATOM 1236 C CA . ILE A 1 158 ? 12.343 -24.655 -3.467 1 98.26 158 ILE A CA 1
ATOM 1237 C C . ILE A 1 158 ? 11.636 -25.351 -2.307 1 98.26 158 ILE A C 1
ATOM 1239 O O . ILE A 1 158 ? 11.699 -26.576 -2.178 1 98.26 158 ILE A O 1
ATOM 1243 N N . ASP A 1 159 ? 11.097 -24.562 -1.439 1 98.63 159 ASP A N 1
ATOM 1244 C CA . ASP A 1 159 ? 10.36 -25.107 -0.302 1 98.63 159 ASP A CA 1
ATOM 1245 C C . ASP A 1 159 ? 9.022 -25.693 -0.746 1 98.63 159 ASP A C 1
ATOM 1247 O O . ASP A 1 159 ? 8.124 -24.957 -1.161 1 98.63 159 ASP A O 1
ATOM 1251 N N . LEU A 1 160 ? 8.836 -27.01 -0.642 1 98.17 160 LEU A N 1
ATOM 1252 C CA . LEU A 1 160 ? 7.623 -27.711 -1.049 1 98.17 160 LEU A CA 1
ATOM 1253 C C . LEU A 1 160 ? 6.842 -28.197 0.168 1 98.17 160 LEU A C 1
ATOM 1255 O O . LEU A 1 160 ? 5.957 -29.047 0.044 1 98.17 160 LEU A O 1
ATOM 1259 N N . SER A 1 161 ? 7.098 -27.613 1.324 1 97.2 161 SER A N 1
ATOM 1260 C CA . SER A 1 161 ? 6.62 -28.143 2.597 1 97.2 161 SER A CA 1
ATOM 1261 C C . SER A 1 161 ? 5.127 -27.891 2.776 1 97.2 161 SER A C 1
ATOM 1263 O O . SER A 1 161 ? 4.474 -28.546 3.59 1 97.2 161 SER A O 1
ATOM 1265 N N . LEU A 1 162 ? 4.538 -26.987 2.039 1 97.17 162 LEU A N 1
ATOM 1266 C CA . LEU A 1 162 ? 3.126 -26.658 2.201 1 97.17 162 LEU A CA 1
ATOM 1267 C C . LEU A 1 162 ? 2.248 -27.627 1.416 1 97.17 162 LEU A C 1
ATOM 1269 O O . LEU A 1 162 ? 1.021 -27.592 1.532 1 97.17 162 LEU A O 1
ATOM 1273 N N . ILE A 1 163 ? 2.838 -28.428 0.602 1 96.84 163 ILE A N 1
ATOM 1274 C CA . ILE A 1 163 ? 2.078 -29.388 -0.192 1 96.84 163 ILE A CA 1
ATOM 1275 C C . ILE A 1 163 ? 1.894 -30.681 0.6 1 96.84 163 ILE A C 1
ATOM 1277 O O . ILE A 1 163 ? 2.873 -31.318 0.996 1 96.84 163 ILE A O 1
ATOM 1281 N N . GLU A 1 164 ? 0.714 -31.136 0.727 1 93.61 164 GLU A N 1
ATOM 1282 C CA . GLU A 1 164 ? 0.359 -32.162 1.702 1 93.61 164 GLU A CA 1
ATOM 1283 C C . GLU A 1 164 ? 0.55 -33.562 1.125 1 93.61 164 GLU A C 1
ATOM 1285 O O . GLU A 1 164 ? 0.791 -34.517 1.866 1 93.61 164 GLU A O 1
ATOM 1290 N N . SER A 1 165 ? 0.355 -33.728 -0.165 1 96.57 165 SER A N 1
ATOM 1291 C CA . SER A 1 165 ? 0.405 -35.05 -0.782 1 96.57 165 SER A CA 1
ATOM 1292 C C . SER A 1 165 ? 1.5 -35.125 -1.84 1 96.57 165 SER A C 1
ATOM 1294 O O . SER A 1 165 ? 1.693 -34.182 -2.611 1 96.57 165 SER A O 1
ATOM 1296 N N . ASP A 1 166 ? 2.187 -36.236 -1.892 1 97.66 166 ASP A N 1
ATOM 1297 C CA . ASP A 1 166 ? 3.207 -36.447 -2.915 1 97.66 166 ASP A CA 1
ATOM 1298 C C . ASP A 1 166 ? 2.582 -36.53 -4.305 1 97.66 166 ASP A C 1
ATOM 1300 O O . ASP A 1 166 ? 3.054 -35.883 -5.243 1 97.66 166 ASP A O 1
ATOM 1304 N N . GLU A 1 167 ? 1.463 -37.288 -4.383 1 96.82 167 GLU A N 1
ATOM 1305 C CA . GLU A 1 167 ? 0.75 -37.388 -5.653 1 96.82 167 GLU A CA 1
ATOM 1306 C C . GLU A 1 167 ? -0.204 -36.213 -5.845 1 96.82 167 GLU A C 1
ATOM 1308 O O . GLU A 1 167 ? -0.602 -35.565 -4.875 1 96.82 167 GLU A O 1
ATOM 1313 N N . ASP A 1 168 ? -0.5 -35.941 -7.044 1 96.77 168 ASP A N 1
ATOM 1314 C CA . ASP A 1 168 ? -1.451 -34.878 -7.349 1 96.77 168 ASP A CA 1
ATOM 1315 C C . ASP A 1 168 ? -2.886 -35.333 -7.091 1 96.77 168 ASP A C 1
ATOM 1317 O O . ASP A 1 168 ? -3.573 -35.787 -8.007 1 96.77 168 ASP A O 1
ATOM 1321 N N . THR A 1 169 ? -3.418 -35.076 -5.892 1 95.37 169 THR A N 1
ATOM 1322 C CA . THR A 1 169 ? -4.747 -35.545 -5.515 1 95.37 169 THR A CA 1
ATOM 1323 C C . THR A 1 169 ? -5.808 -34.509 -5.874 1 95.37 169 THR A C 1
ATOM 1325 O O . THR A 1 169 ? -7.004 -34.808 -5.865 1 95.37 169 THR A O 1
ATOM 1328 N N . LEU A 1 170 ? -5.372 -33.347 -6.254 1 95.19 170 LEU A N 1
ATOM 1329 C CA . LEU A 1 170 ? -6.32 -32.274 -6.534 1 95.19 170 LEU A CA 1
ATOM 1330 C C . LEU A 1 170 ? -6.785 -32.325 -7.986 1 95.19 170 LEU A C 1
ATOM 1332 O O . LEU A 1 170 ? -7.847 -31.795 -8.321 1 95.19 170 LEU A O 1
ATOM 1336 N N . TRP A 1 171 ? -6.01 -32.854 -8.874 1 95.38 171 TRP A N 1
ATOM 1337 C CA . TRP A 1 171 ? -6.363 -32.96 -10.286 1 95.38 171 TRP A CA 1
ATOM 1338 C C . TRP A 1 171 ? -7.191 -34.214 -10.547 1 95.38 171 TRP A C 1
ATOM 1340 O O . TRP A 1 171 ? -6.81 -35.314 -10.138 1 95.38 171 TRP A O 1
ATOM 1350 N N . LYS A 1 172 ? -8.304 -34.039 -11.209 1 94.93 172 LYS A N 1
ATOM 1351 C CA . LYS A 1 172 ? -9.184 -35.139 -11.593 1 94.93 172 LYS A CA 1
ATOM 1352 C C . LYS A 1 172 ? -9.375 -35.187 -13.106 1 94.93 172 LYS A C 1
ATOM 1354 O O . LYS A 1 172 ? -9.563 -34.151 -13.747 1 94.93 172 LYS A O 1
ATOM 1359 N N . ALA A 1 173 ? -9.419 -36.332 -13.621 1 92.47 173 ALA A N 1
ATOM 1360 C CA . ALA A 1 173 ? -9.461 -36.513 -15.07 1 92.47 173 ALA A CA 1
ATOM 1361 C C . ALA A 1 173 ? -10.825 -36.123 -15.632 1 92.47 173 ALA A C 1
ATOM 1363 O O . ALA A 1 173 ? -10.928 -35.679 -16.778 1 92.47 173 ALA A O 1
ATOM 1364 N N . ASN A 1 174 ? -11.897 -36.138 -14.832 1 93.94 174 ASN A N 1
ATOM 1365 C CA . ASN A 1 174 ? -13.24 -35.993 -15.382 1 93.94 174 ASN A CA 1
ATOM 1366 C C . ASN A 1 174 ? -13.987 -34.828 -14.74 1 93.94 174 ASN A C 1
ATOM 1368 O O . ASN A 1 174 ? -15.17 -34.618 -15.012 1 93.94 174 ASN A O 1
ATOM 1372 N N . VAL A 1 175 ? -13.404 -34.123 -13.876 1 95.31 175 VAL A N 1
ATOM 1373 C CA . VAL A 1 175 ? -14.055 -33.003 -13.205 1 95.31 175 VAL A CA 1
ATOM 1374 C C . VAL A 1 175 ? -13.193 -31.749 -13.339 1 95.31 175 VAL A C 1
ATOM 1376 O O . VAL A 1 175 ? -12.037 -31.734 -12.911 1 95.31 175 VAL A O 1
ATOM 1379 N N . ARG A 1 176 ? -13.747 -30.738 -13.903 1 95.27 176 ARG A N 1
ATOM 1380 C CA . ARG A 1 176 ? -13.049 -29.47 -14.085 1 95.27 176 ARG A CA 1
ATOM 1381 C C . ARG A 1 176 ? -13.556 -28.42 -13.102 1 95.27 176 ARG A C 1
ATOM 1383 O O . ARG A 1 176 ? -14.765 -28.274 -12.91 1 95.27 176 ARG A O 1
ATOM 1390 N N . GLU A 1 177 ? -12.647 -27.722 -12.46 1 96.27 177 GLU A N 1
ATOM 1391 C CA . GLU A 1 177 ? -13.03 -26.59 -11.621 1 96.27 177 GLU A CA 1
ATOM 1392 C C . GLU A 1 177 ? -13.836 -25.564 -12.412 1 96.27 177 GLU A C 1
ATOM 1394 O O . GLU A 1 177 ? -13.508 -25.262 -13.561 1 96.27 177 GLU A O 1
ATOM 1399 N N . THR A 1 178 ? -14.908 -25.058 -11.801 1 96.6 178 THR A N 1
ATOM 1400 C CA . THR A 1 178 ? -15.645 -23.962 -12.418 1 96.6 178 THR A CA 1
ATOM 1401 C C . THR A 1 178 ? -14.892 -22.645 -12.257 1 96.6 178 THR A C 1
ATOM 1403 O O . THR A 1 178 ? -13.979 -22.542 -11.435 1 96.6 178 THR A O 1
ATOM 1406 N N . LYS A 1 179 ? -15.275 -21.709 -13.043 1 96.14 179 LYS A N 1
ATOM 1407 C CA . LYS A 1 179 ? -14.667 -20.385 -12.945 1 96.14 179 LYS A CA 1
ATOM 1408 C C . LYS A 1 179 ? -14.852 -19.797 -11.549 1 96.14 179 LYS A C 1
ATOM 1410 O O . LYS A 1 179 ? -13.95 -19.146 -11.018 1 96.14 179 LYS A O 1
ATOM 1415 N N . GLU A 1 180 ? -15.976 -20.06 -10.968 1 96.89 180 GLU A N 1
ATOM 1416 C CA . GLU A 1 180 ? -16.28 -19.568 -9.627 1 96.89 180 GLU A CA 1
ATOM 1417 C C . GLU A 1 180 ? -15.384 -20.225 -8.581 1 96.89 180 GLU A C 1
ATOM 1419 O O . GLU A 1 180 ? -14.958 -19.575 -7.625 1 96.89 180 GLU A O 1
ATOM 1424 N N . GLU A 1 181 ? -15.158 -21.433 -8.802 1 97.61 181 GLU A N 1
ATOM 1425 C CA . GLU A 1 181 ? -14.293 -22.163 -7.88 1 97.61 181 GLU A CA 1
ATOM 1426 C C . GLU A 1 181 ? -12.85 -21.678 -7.976 1 97.61 181 GLU A C 1
ATOM 1428 O O . GLU A 1 181 ? -12.155 -21.575 -6.963 1 97.61 181 GLU A O 1
ATOM 1433 N N . VAL A 1 182 ? -12.387 -21.384 -9.198 1 97.73 182 VAL A N 1
ATOM 1434 C CA . VAL A 1 182 ? -11.043 -20.853 -9.399 1 97.73 182 VAL A CA 1
ATOM 1435 C C . VAL A 1 182 ? -10.914 -19.497 -8.71 1 97.73 182 VAL A C 1
ATOM 1437 O O . VAL A 1 182 ? -9.921 -19.231 -8.028 1 97.73 182 VAL A O 1
ATOM 1440 N N . MET A 1 183 ? -11.943 -18.696 -8.884 1 97.1 183 MET A N 1
ATOM 1441 C CA . MET A 1 183 ? -11.966 -17.381 -8.25 1 97.1 183 MET A CA 1
ATOM 1442 C C . MET A 1 183 ? -11.912 -17.509 -6.731 1 97.1 183 MET A C 1
ATOM 1444 O O . MET A 1 183 ? -11.142 -16.808 -6.072 1 97.1 183 MET A O 1
ATOM 1448 N N . ALA A 1 184 ? -12.702 -18.425 -6.208 1 97.62 184 ALA A N 1
ATOM 1449 C CA . ALA A 1 184 ? -12.744 -18.637 -4.764 1 97.62 184 ALA A CA 1
ATOM 1450 C C . ALA A 1 184 ? -11.392 -19.113 -4.24 1 97.62 184 ALA A C 1
ATOM 1452 O O . ALA A 1 184 ? -10.951 -18.692 -3.168 1 97.62 184 ALA A O 1
ATOM 1453 N N . ARG A 1 185 ? -10.784 -19.944 -4.946 1 97.99 185 ARG A N 1
ATOM 1454 C CA . ARG A 1 185 ? -9.462 -20.431 -4.568 1 97.99 185 ARG A CA 1
ATOM 1455 C C . ARG A 1 185 ? -8.428 -19.311 -4.626 1 97.99 185 ARG A C 1
ATOM 1457 O O . ARG A 1 185 ? -7.569 -19.206 -3.748 1 97.99 185 ARG A O 1
ATOM 1464 N N . GLY A 1 186 ? -8.495 -18.512 -5.69 1 98.09 186 GLY A N 1
ATOM 1465 C CA . GLY A 1 186 ? -7.625 -17.351 -5.788 1 98.09 186 GLY A CA 1
ATOM 1466 C C . GLY A 1 186 ? -7.765 -16.4 -4.614 1 98.09 186 GLY A C 1
ATOM 1467 O O . GLY A 1 186 ? -6.769 -15.879 -4.108 1 98.09 186 GLY A O 1
ATOM 1468 N N . ILE A 1 187 ? -8.996 -16.15 -4.139 1 96.94 187 ILE A N 1
ATOM 1469 C CA . ILE A 1 187 ? -9.258 -15.275 -3.002 1 96.94 187 ILE A CA 1
ATOM 1470 C C . ILE A 1 187 ? -8.681 -15.895 -1.731 1 96.94 187 ILE A C 1
ATOM 1472 O O . ILE A 1 187 ? -8.084 -15.197 -0.908 1 96.94 187 ILE A O 1
ATOM 1476 N N . LYS A 1 188 ? -8.809 -17.209 -1.604 1 97.37 188 LYS A N 1
ATOM 1477 C CA . LYS A 1 188 ? -8.208 -17.916 -0.477 1 97.37 188 LYS A CA 1
ATOM 1478 C C . LYS A 1 188 ? -6.69 -17.756 -0.475 1 97.37 188 LYS A C 1
ATOM 1480 O O . LYS A 1 188 ? -6.079 -17.6 0.584 1 97.37 188 LYS A O 1
ATOM 1485 N N . PHE A 1 189 ? -6.176 -17.789 -1.597 1 98.21 189 PHE A N 1
ATOM 1486 C CA . PHE A 1 189 ? -4.736 -17.611 -1.748 1 98.21 189 PHE A CA 1
ATOM 1487 C C . PHE A 1 189 ? -4.316 -16.211 -1.318 1 98.21 189 PHE A C 1
ATOM 1489 O O . PHE A 1 189 ? -3.321 -16.046 -0.609 1 98.21 189 PHE A O 1
ATOM 1496 N N . LEU A 1 190 ? -5.033 -15.224 -1.727 1 97.41 190 LEU A N 1
ATOM 1497 C CA . LEU A 1 190 ? -4.748 -13.853 -1.317 1 97.41 190 LEU A CA 1
ATOM 1498 C C . LEU A 1 190 ? -4.852 -13.706 0.198 1 97.41 190 LEU A C 1
ATOM 1500 O O . LEU A 1 190 ? -4.042 -13.01 0.815 1 97.41 190 LEU A O 1
ATOM 1504 N N . ASN A 1 191 ? -5.853 -14.354 0.761 1 96.26 191 ASN A N 1
ATOM 1505 C CA . ASN A 1 191 ? -5.976 -14.345 2.215 1 96.26 191 ASN A CA 1
ATOM 1506 C C . ASN A 1 191 ? -4.745 -14.948 2.885 1 96.26 191 ASN A C 1
ATOM 1508 O O . ASN A 1 191 ? -4.273 -14.435 3.901 1 96.26 191 ASN A O 1
ATOM 1512 N N . TRP A 1 192 ? -4.289 -15.983 2.336 1 97.24 192 TRP A N 1
ATOM 1513 C CA . TRP A 1 192 ? -3.083 -16.598 2.88 1 97.24 192 TRP A CA 1
ATOM 1514 C C . TRP A 1 192 ? -1.898 -15.642 2.793 1 97.24 192 TRP A C 1
ATOM 1516 O O . TRP A 1 192 ? -1.113 -15.529 3.737 1 97.24 192 TRP A O 1
ATOM 1526 N N . LEU A 1 193 ? -1.741 -14.935 1.642 1 97.2 193 LEU A N 1
ATOM 1527 C CA . LEU A 1 193 ? -0.668 -13.96 1.483 1 97.2 193 LEU A CA 1
ATOM 1528 C C . LEU A 1 193 ? -0.732 -12.897 2.575 1 97.2 193 LEU A C 1
ATOM 1530 O O . LEU A 1 193 ? 0.303 -12.429 3.054 1 97.2 193 LEU A O 1
ATOM 1534 N N . LEU A 1 194 ? -1.913 -12.514 2.956 1 95.41 194 LEU A N 1
ATOM 1535 C CA . LEU A 1 194 ? -2.112 -11.462 3.947 1 95.41 194 LEU A CA 1
ATOM 1536 C C . LEU A 1 194 ? -1.673 -11.929 5.331 1 95.41 194 LEU A C 1
ATOM 1538 O O . LEU A 1 194 ? -1.402 -11.108 6.21 1 95.41 194 LEU A O 1
ATOM 1542 N N . THR A 1 195 ? -1.602 -13.23 5.577 1 94.65 195 THR A N 1
ATOM 1543 C CA . THR A 1 195 ? -1.17 -13.755 6.868 1 94.65 195 THR A CA 1
ATOM 1544 C C . THR A 1 195 ? 0.353 -13.794 6.954 1 94.65 195 THR A C 1
ATOM 1546 O O . THR A 1 195 ? 0.913 -14.008 8.031 1 94.65 195 THR A O 1
ATOM 1549 N N . ARG A 1 196 ? 0.986 -13.645 5.871 1 95.41 196 ARG A N 1
ATOM 1550 C CA . ARG A 1 196 ? 2.442 -13.735 5.84 1 95.41 196 ARG A CA 1
ATOM 1551 C C . ARG A 1 196 ? 3.08 -12.506 6.48 1 95.41 196 ARG A C 1
ATOM 1553 O O . ARG A 1 196 ? 2.506 -11.416 6.452 1 95.41 196 ARG A O 1
ATOM 1560 N N . LYS A 1 197 ? 4.298 -12.628 6.931 1 93.77 197 LYS A N 1
ATOM 1561 C CA . LYS A 1 197 ? 5.024 -11.512 7.529 1 93.77 197 LYS A CA 1
ATOM 1562 C C . LYS A 1 197 ? 5.662 -10.634 6.456 1 93.77 197 LYS A C 1
ATOM 1564 O O . LYS A 1 197 ? 5.884 -9.441 6.674 1 93.77 197 LYS A O 1
ATOM 1569 N N . GLU A 1 198 ? 6.027 -11.305 5.258 1 95.87 198 GLU A N 1
ATOM 1570 C CA . GLU A 1 198 ? 6.669 -10.555 4.183 1 95.87 198 GLU A CA 1
ATOM 1571 C C . GLU A 1 198 ? 5.74 -9.477 3.63 1 95.87 198 GLU A C 1
ATOM 1573 O O . GLU A 1 198 ? 4.535 -9.699 3.494 1 95.87 198 GLU A O 1
ATOM 1578 N N . LYS A 1 199 ? 6.263 -8.345 3.224 1 94.1 199 LYS A N 1
ATOM 1579 C CA . LYS A 1 199 ? 5.457 -7.214 2.777 1 94.1 199 LYS A CA 1
ATOM 1580 C C . LYS A 1 199 ? 5.461 -7.102 1.255 1 94.1 199 LYS A C 1
ATOM 1582 O O . LYS A 1 199 ? 4.556 -6.506 0.668 1 94.1 199 LYS A O 1
ATOM 1587 N N . GLU A 1 200 ? 6.466 -7.569 0.629 1 96.95 200 GLU A N 1
ATOM 1588 C CA . GLU A 1 200 ? 6.571 -7.571 -0.827 1 96.95 200 GLU A CA 1
ATOM 1589 C C . GLU A 1 200 ? 6.838 -8.976 -1.36 1 96.95 200 GLU A C 1
ATOM 1591 O O . GLU A 1 200 ? 7.89 -9.558 -1.089 1 96.95 200 GLU A O 1
ATOM 1596 N N . ILE A 1 201 ? 5.897 -9.519 -2.089 1 98.61 201 ILE A N 1
ATOM 1597 C CA . ILE A 1 201 ? 5.898 -10.928 -2.466 1 98.61 201 ILE A CA 1
ATOM 1598 C C . ILE A 1 201 ? 5.688 -11.059 -3.973 1 98.61 201 ILE A C 1
ATOM 1600 O O . ILE A 1 201 ? 4.843 -10.37 -4.55 1 98.61 201 ILE A O 1
ATOM 1604 N N . ALA A 1 202 ? 6.49 -11.861 -4.651 1 98.86 202 ALA A N 1
ATOM 1605 C CA . ALA A 1 202 ? 6.242 -12.227 -6.043 1 98.86 202 ALA A CA 1
ATOM 1606 C C . ALA A 1 202 ? 5.469 -13.539 -6.136 1 98.86 202 ALA A C 1
ATOM 1608 O O . ALA A 1 202 ? 5.739 -14.48 -5.386 1 98.86 202 ALA A O 1
ATOM 1609 N N . VAL A 1 203 ? 4.524 -13.566 -6.992 1 98.91 203 VAL A N 1
ATOM 1610 C CA . VAL A 1 203 ? 3.709 -14.754 -7.221 1 98.91 203 VAL A CA 1
ATOM 1611 C C . VAL A 1 203 ? 3.834 -15.195 -8.678 1 98.91 203 VAL A C 1
ATOM 1613 O O . VAL A 1 203 ? 3.478 -14.448 -9.592 1 98.91 203 VAL A O 1
ATOM 1616 N N . VAL A 1 204 ? 4.372 -16.337 -8.922 1 98.92 204 VAL A N 1
ATOM 1617 C CA . VAL A 1 204 ? 4.482 -16.902 -10.263 1 98.92 204 VAL A CA 1
ATOM 1618 C C . VAL A 1 204 ? 3.395 -17.954 -10.471 1 98.92 204 VAL A C 1
ATOM 1620 O O . VAL A 1 204 ? 3.405 -19.003 -9.822 1 98.92 204 VAL A O 1
ATOM 1623 N N . SER A 1 205 ? 2.502 -17.672 -11.371 1 98.77 205 SER A N 1
ATOM 1624 C CA . SER A 1 205 ? 1.3 -18.487 -11.518 1 98.77 205 SER A CA 1
ATOM 1625 C C . SER A 1 205 ? 0.844 -18.542 -12.973 1 98.77 205 SER A C 1
ATOM 1627 O O . SER A 1 205 ? 1.67 -18.608 -13.885 1 98.77 205 SER A O 1
ATOM 1629 N N . HIS A 1 206 ? -0.447 -18.727 -13.186 1 98.35 206 HIS A N 1
ATOM 1630 C CA . HIS A 1 206 ? -1.037 -19.003 -14.491 1 98.35 206 HIS A CA 1
ATOM 1631 C C . HIS A 1 206 ? -2.084 -17.956 -14.856 1 98.35 206 HIS A C 1
ATOM 1633 O O . HIS A 1 206 ? -2.642 -17.297 -13.976 1 98.35 206 HIS A O 1
ATOM 1639 N N . ASN A 1 207 ? -2.28 -17.872 -16.118 1 96.22 207 ASN A N 1
ATOM 1640 C CA . ASN A 1 207 ? -3.251 -16.89 -16.591 1 96.22 207 ASN A CA 1
ATOM 1641 C C . ASN A 1 207 ? -4.636 -17.143 -16.004 1 96.22 207 ASN A C 1
ATOM 1643 O O . ASN A 1 207 ? -5.297 -16.213 -15.538 1 96.22 207 ASN A O 1
ATOM 1647 N N . GLY A 1 208 ? -5.071 -18.411 -16.083 1 96.07 208 GLY A N 1
ATOM 1648 C CA . GLY A 1 208 ? -6.414 -18.72 -15.619 1 96.07 208 GLY A CA 1
ATOM 1649 C C . GLY A 1 208 ? -6.657 -18.311 -14.178 1 96.07 208 GLY A C 1
ATOM 1650 O O . GLY A 1 208 ? -7.675 -17.691 -13.867 1 96.07 208 GLY A O 1
ATOM 1651 N N . LEU A 1 209 ? -5.818 -18.638 -13.29 1 97.9 209 LEU A N 1
ATOM 1652 C CA . LEU A 1 209 ? -5.958 -18.288 -11.88 1 97.9 209 LEU A CA 1
ATOM 1653 C C . LEU A 1 209 ? -5.876 -16.778 -11.685 1 97.9 209 LEU A C 1
ATOM 1655 O O . LEU A 1 209 ? -6.724 -16.188 -11.012 1 97.9 209 LEU A O 1
ATOM 1659 N N . LEU A 1 210 ? -4.812 -16.14 -12.272 1 98.16 210 LEU A N 1
ATOM 1660 C CA . LEU A 1 210 ? -4.583 -14.712 -12.085 1 98.16 210 LEU A CA 1
ATOM 1661 C C . LEU A 1 210 ? -5.764 -13.899 -12.604 1 98.16 210 LEU A C 1
ATOM 1663 O O . LEU A 1 210 ? -6.277 -13.024 -11.902 1 98.16 210 LEU A O 1
ATOM 1667 N N . PHE A 1 211 ? -6.199 -14.308 -13.773 1 97.12 211 PHE A N 1
ATOM 1668 C CA . PHE A 1 211 ? -7.284 -13.593 -14.433 1 97.12 211 PHE A CA 1
ATOM 1669 C C . PHE A 1 211 ? -8.565 -13.674 -13.61 1 97.12 211 PHE A C 1
ATOM 1671 O O . PHE A 1 211 ? -9.183 -12.65 -13.312 1 97.12 211 PHE A O 1
ATOM 1678 N N . HIS A 1 212 ? -8.957 -14.83 -13.219 1 96.8 212 HIS A N 1
ATOM 1679 C CA . HIS A 1 212 ? -10.207 -14.991 -12.486 1 96.8 212 HIS A CA 1
ATOM 1680 C C . HIS A 1 212 ? -10.121 -14.355 -11.103 1 96.8 212 HIS A C 1
ATOM 1682 O O . HIS A 1 212 ? -11.108 -13.81 -10.603 1 96.8 212 HIS A O 1
ATOM 1688 N N . THR A 1 213 ? -9.006 -14.423 -10.488 1 97.37 213 THR A N 1
ATOM 1689 C CA . THR A 1 213 ? -8.82 -13.844 -9.162 1 97.37 213 THR A CA 1
ATOM 1690 C C . THR A 1 213 ? -8.959 -12.325 -9.211 1 97.37 213 THR A C 1
ATOM 1692 O O . THR A 1 213 ? -9.751 -11.745 -8.466 1 97.37 213 THR A O 1
ATOM 1695 N N . VAL A 1 214 ? -8.209 -11.644 -10.153 1 97.14 214 VAL A N 1
ATOM 1696 C CA . VAL A 1 214 ? -8.185 -10.185 -10.171 1 97.14 214 VAL A CA 1
ATOM 1697 C C . VAL A 1 214 ? -9.531 -9.652 -10.656 1 97.14 214 VAL A C 1
ATOM 1699 O O . VAL A 1 214 ? -9.919 -8.53 -10.32 1 97.14 214 VAL A O 1
ATOM 1702 N N . ASN A 1 215 ? -10.226 -10.478 -11.361 1 95.74 215 ASN A N 1
ATOM 1703 C CA . ASN A 1 215 ? -11.527 -10.063 -11.874 1 95.74 215 ASN A CA 1
ATOM 1704 C C . ASN A 1 215 ? -12.557 -9.937 -10.755 1 95.74 215 ASN A C 1
ATOM 1706 O O . ASN A 1 215 ? -13.62 -9.345 -10.947 1 95.74 215 ASN A O 1
ATOM 1710 N N . ALA A 1 216 ? -12.285 -10.489 -9.666 1 94.98 216 ALA A N 1
ATOM 1711 C CA . ALA A 1 216 ? -13.167 -10.382 -8.508 1 94.98 216 ALA A CA 1
ATOM 1712 C C . ALA A 1 216 ? -13.121 -8.978 -7.911 1 94.98 216 ALA A C 1
ATOM 1714 O O . ALA A 1 216 ? -13.935 -8.635 -7.05 1 94.98 216 ALA A O 1
ATOM 1715 N N . PHE A 1 217 ? -12.268 -8.129 -8.422 1 94.82 217 PHE A N 1
ATOM 1716 C CA . PHE A 1 217 ? -12.018 -6.849 -7.771 1 94.82 217 PHE A CA 1
ATOM 1717 C C . PHE A 1 217 ? -12.213 -5.697 -8.749 1 94.82 217 PHE A C 1
ATOM 1719 O O . PHE A 1 217 ? -12.438 -5.918 -9.94 1 94.82 217 PHE A O 1
ATOM 1726 N N . GLY A 1 218 ? -12.225 -4.452 -8.223 1 91.22 218 GLY A N 1
ATOM 1727 C CA . GLY A 1 218 ? -12.233 -3.256 -9.05 1 91.22 218 GLY A CA 1
ATOM 1728 C C . GLY A 1 218 ? -13.629 -2.727 -9.32 1 91.22 218 GLY A C 1
ATOM 1729 O O . GLY A 1 218 ? -13.797 -1.743 -10.043 1 91.22 218 GLY A O 1
ATOM 1730 N N . THR A 1 219 ? -14.634 -3.379 -8.758 1 90.48 219 THR A N 1
ATOM 1731 C CA . THR A 1 219 ? -16.004 -2.945 -9.011 1 90.48 219 THR A CA 1
ATOM 1732 C C . THR A 1 219 ? -16.254 -1.567 -8.406 1 90.48 219 THR A C 1
ATOM 1734 O O . THR A 1 219 ? -17.176 -0.86 -8.819 1 90.48 219 THR A O 1
ATOM 1737 N N . ASP A 1 220 ? -15.473 -1.176 -7.462 1 88.64 220 ASP A N 1
ATOM 1738 C CA . ASP A 1 220 ? -15.614 0.113 -6.79 1 88.64 220 ASP A CA 1
ATOM 1739 C C . ASP A 1 220 ? -14.677 1.154 -7.399 1 88.64 220 ASP A C 1
ATOM 1741 O O . ASP A 1 220 ? -14.46 2.218 -6.815 1 88.64 220 ASP A O 1
ATOM 1745 N N . CYS A 1 221 ? -14.129 0.856 -8.532 1 92.04 221 CYS A N 1
ATOM 1746 C CA . CYS A 1 221 ? -13.216 1.765 -9.217 1 92.04 221 CYS A CA 1
ATOM 1747 C C . CYS A 1 221 ? -13.83 2.28 -10.514 1 92.04 221 CYS A C 1
ATOM 1749 O O . CYS A 1 221 ? -14.844 1.754 -10.977 1 92.04 221 CYS A O 1
ATOM 1751 N N . HIS A 1 222 ? -13.217 3.349 -11.045 1 91.85 222 HIS A N 1
ATOM 1752 C CA . HIS A 1 222 ? -13.556 3.8 -12.39 1 91.85 222 HIS A CA 1
ATOM 1753 C C . HIS A 1 222 ? -13.442 2.662 -13.398 1 91.85 222 HIS A C 1
ATOM 1755 O O . HIS A 1 222 ? -12.536 1.831 -13.303 1 91.85 222 HIS A O 1
ATOM 1761 N N . PRO A 1 223 ? -14.266 2.607 -14.394 1 91.46 223 PRO A N 1
ATOM 1762 C CA . PRO A 1 223 ? -14.294 1.513 -15.368 1 91.46 223 PRO A CA 1
ATOM 1763 C C . PRO A 1 223 ? -12.938 1.276 -16.028 1 91.46 223 PRO A C 1
ATOM 1765 O O . PRO A 1 223 ? -12.575 0.131 -16.309 1 91.46 223 PRO A O 1
ATOM 1768 N N . PHE A 1 224 ? -12.21 2.294 -16.247 1 90.42 224 PHE A N 1
ATOM 1769 C CA . PHE A 1 224 ? -10.908 2.142 -16.887 1 90.42 224 PHE A CA 1
ATOM 1770 C C . PHE A 1 224 ? -9.928 1.435 -15.957 1 90.42 224 PHE A C 1
ATOM 1772 O O . PHE A 1 224 ? -9.082 0.662 -16.411 1 90.42 224 PHE A O 1
ATOM 1779 N N . VAL A 1 225 ? -10.037 1.724 -14.685 1 91.14 225 VAL A N 1
ATOM 1780 C CA . VAL A 1 225 ? -9.188 1.055 -13.705 1 91.14 225 VAL A CA 1
ATOM 1781 C C . VAL A 1 225 ? -9.584 -0.416 -13.597 1 91.14 225 VAL A C 1
ATOM 1783 O O . VAL A 1 225 ? -8.72 -1.295 -13.547 1 91.14 225 VAL A O 1
ATOM 1786 N N . LYS A 1 226 ? -10.876 -0.668 -13.587 1 93.26 226 LYS A N 1
ATOM 1787 C CA . LYS A 1 226 ? -11.363 -2.045 -13.571 1 93.26 226 LYS A CA 1
ATOM 1788 C C . LYS A 1 226 ? -10.854 -2.822 -14.782 1 93.26 226 LYS A C 1
ATOM 1790 O O . LYS A 1 226 ? -10.423 -3.969 -14.653 1 93.26 226 LYS A O 1
ATOM 1795 N N . LYS A 1 227 ? -10.933 -2.226 -15.915 1 92.98 227 LYS A N 1
ATOM 1796 C CA . LYS A 1 227 ? -10.457 -2.868 -17.137 1 92.98 227 LYS A CA 1
ATOM 1797 C C . LYS A 1 227 ? -8.968 -3.188 -17.046 1 92.98 227 LYS A C 1
ATOM 1799 O O . LYS A 1 227 ? -8.524 -4.239 -17.513 1 92.98 227 LYS A O 1
ATOM 1804 N N . GLU A 1 228 ? -8.22 -2.323 -16.488 1 91.28 228 GLU A N 1
ATOM 1805 C CA . GLU A 1 228 ? -6.788 -2.545 -16.311 1 91.28 228 GLU A CA 1
ATOM 1806 C C . GLU A 1 228 ? -6.523 -3.745 -15.405 1 91.28 228 GLU A C 1
ATOM 1808 O O . GLU A 1 228 ? -5.636 -4.554 -15.682 1 91.28 228 GLU A O 1
ATOM 1813 N N . ILE A 1 229 ? -7.286 -3.855 -14.385 1 93.22 229 ILE A N 1
ATOM 1814 C CA . ILE A 1 229 ? -7.128 -4.933 -13.414 1 93.22 229 ILE A CA 1
ATOM 1815 C C . ILE A 1 229 ? -7.484 -6.269 -14.064 1 93.22 229 ILE A C 1
ATOM 1817 O O . ILE A 1 229 ? -6.792 -7.269 -13.859 1 93.22 229 ILE A O 1
ATOM 1821 N N . CYS A 1 230 ? -8.413 -6.301 -14.947 1 93.3 230 CYS A N 1
ATOM 1822 C CA . CYS A 1 230 ? -9.05 -7.525 -15.42 1 93.3 230 CYS A CA 1
ATOM 1823 C C . CYS A 1 230 ? -8.429 -7.991 -16.731 1 93.3 230 CYS A C 1
ATOM 1825 O O . CYS A 1 230 ? -8.942 -8.908 -17.375 1 93.3 230 CYS A O 1
ATOM 1827 N N . LYS A 1 231 ? -7.416 -7.419 -17.123 1 93.2 231 LYS A N 1
ATOM 1828 C CA . LYS A 1 231 ? -6.758 -7.839 -18.357 1 93.2 231 LYS A CA 1
ATOM 1829 C C . LYS A 1 231 ? -6.099 -9.205 -18.192 1 93.2 231 LYS A C 1
ATOM 1831 O O . LYS A 1 231 ? -5.536 -9.504 -17.137 1 93.2 231 LYS A O 1
ATOM 1836 N N . ARG A 1 232 ? -6.126 -9.984 -19.251 1 94.41 232 ARG A N 1
ATOM 1837 C CA . ARG A 1 232 ? -5.412 -11.256 -19.247 1 94.41 232 ARG A CA 1
ATOM 1838 C C . ARG A 1 232 ? -3.904 -11.039 -19.183 1 94.41 232 ARG A C 1
ATOM 1840 O O . ARG A 1 232 ? -3.409 -9.976 -19.563 1 94.41 232 ARG A O 1
ATOM 1847 N N . PHE A 1 233 ? -3.242 -12.042 -18.704 1 96.49 233 PHE A N 1
ATOM 1848 C CA . PHE A 1 233 ? -1.794 -11.943 -18.562 1 96.49 233 PHE A CA 1
ATOM 1849 C C . PHE A 1 233 ? -1.088 -12.59 -19.747 1 96.49 233 PHE A C 1
ATOM 1851 O O . PHE A 1 233 ? -1.397 -13.725 -20.117 1 96.49 233 PHE A O 1
ATOM 1858 N N . ALA A 1 234 ? -0.172 -11.854 -20.339 1 96.49 234 ALA A N 1
ATOM 1859 C CA . ALA A 1 234 ? 0.735 -12.456 -21.312 1 96.49 234 ALA A CA 1
ATOM 1860 C C . ALA A 1 234 ? 1.796 -13.308 -20.621 1 96.49 234 ALA A C 1
ATOM 1862 O O . ALA A 1 234 ? 2.013 -13.18 -19.414 1 96.49 234 ALA A O 1
ATOM 1863 N N . ASN A 1 235 ? 2.379 -14.185 -21.381 1 97.22 235 ASN A N 1
ATOM 1864 C CA . ASN A 1 235 ? 3.48 -14.96 -20.82 1 97.22 235 ASN A CA 1
ATOM 1865 C C . ASN A 1 235 ? 4.6 -14.055 -20.312 1 97.22 235 ASN A C 1
ATOM 1867 O O . ASN A 1 235 ? 5.067 -13.173 -21.034 1 97.22 235 ASN A O 1
ATOM 1871 N N . CYS A 1 236 ? 4.991 -14.238 -19.049 1 97.95 236 CYS A N 1
ATOM 1872 C CA . CYS A 1 236 ? 6.031 -13.505 -18.337 1 97.95 236 CYS A CA 1
ATOM 1873 C C . CYS A 1 236 ? 5.638 -12.044 -18.15 1 97.95 236 CYS A C 1
ATOM 1875 O O . CYS A 1 236 ? 6.503 -11.173 -18.045 1 97.95 236 CYS A O 1
ATOM 1877 N N . GLU A 1 237 ? 4.391 -11.825 -18.271 1 97.96 237 GLU A N 1
ATOM 1878 C CA . GLU A 1 237 ? 3.932 -10.508 -17.841 1 97.96 237 GLU A CA 1
ATOM 1879 C C . GLU A 1 237 ? 3.984 -10.375 -16.321 1 97.96 237 GLU A C 1
ATOM 1881 O O . GLU A 1 237 ? 3.665 -11.321 -15.599 1 97.96 237 GLU A O 1
ATOM 1886 N N . LEU A 1 238 ? 4.471 -9.271 -15.868 1 98.44 238 LEU A N 1
ATOM 1887 C CA . LEU A 1 238 ? 4.512 -8.941 -14.447 1 98.44 238 LEU A CA 1
ATOM 1888 C C . LEU A 1 238 ? 3.663 -7.709 -14.151 1 98.44 238 LEU A C 1
ATOM 1890 O O . LEU A 1 238 ? 3.846 -6.66 -14.773 1 98.44 238 LEU A O 1
ATOM 1894 N N . ARG A 1 239 ? 2.701 -7.834 -13.244 1 97.66 239 ARG A N 1
ATOM 1895 C CA . ARG A 1 239 ? 1.898 -6.719 -12.753 1 97.66 239 ARG A CA 1
ATOM 1896 C C . ARG A 1 239 ? 2.045 -6.562 -11.243 1 97.66 239 ARG A C 1
ATOM 1898 O O . ARG A 1 239 ? 1.855 -7.521 -10.493 1 97.66 239 ARG A O 1
ATOM 1905 N N . SER A 1 240 ? 2.338 -5.387 -10.88 1 97.77 240 SER A N 1
ATOM 1906 C CA . SER A 1 240 ? 2.446 -5.074 -9.459 1 97.77 240 SER A CA 1
ATOM 1907 C C . SER A 1 240 ? 1.12 -4.567 -8.902 1 97.77 240 SER A C 1
ATOM 1909 O O . SER A 1 240 ? 0.489 -3.687 -9.492 1 97.77 240 SER A O 1
ATOM 1911 N N . MET A 1 241 ? 0.74 -5.151 -7.8 1 97.54 241 MET A N 1
ATOM 1912 C CA . MET A 1 241 ? -0.533 -4.84 -7.155 1 97.54 241 MET A CA 1
ATOM 1913 C C . MET A 1 241 ? -0.345 -4.615 -5.659 1 97.54 241 MET A C 1
ATOM 1915 O O . MET A 1 241 ? 0.646 -5.062 -5.079 1 97.54 241 MET A O 1
ATOM 1919 N N . VAL A 1 242 ? -1.302 -3.88 -5.079 1 97.17 242 VAL A N 1
ATOM 1920 C CA . VAL A 1 242 ? -1.424 -3.762 -3.629 1 97.17 242 VAL A CA 1
ATOM 1921 C C . VAL A 1 242 ? -2.662 -4.517 -3.151 1 97.17 242 VAL A C 1
ATOM 1923 O O . VAL A 1 242 ? -3.767 -4.287 -3.649 1 97.17 242 VAL A O 1
ATOM 1926 N N . ILE A 1 243 ? -2.436 -5.442 -2.252 1 96.94 243 ILE A N 1
ATOM 1927 C CA . ILE A 1 243 ? -3.578 -6.091 -1.617 1 96.94 243 ILE A CA 1
ATOM 1928 C C . ILE A 1 243 ? -3.794 -5.507 -0.223 1 96.94 243 ILE A C 1
ATOM 1930 O O . ILE A 1 243 ? -2.832 -5.175 0.473 1 96.94 243 ILE A O 1
ATOM 1934 N N . VAL A 1 244 ? -5.013 -5.38 0.171 1 95.36 244 VAL A N 1
ATOM 1935 C CA . VAL A 1 244 ? -5.362 -4.719 1.424 1 95.36 244 VAL A CA 1
ATOM 1936 C C . VAL A 1 244 ? -6.214 -5.653 2.282 1 95.36 244 VAL A C 1
ATOM 1938 O O . VAL A 1 244 ? -7.173 -6.253 1.792 1 95.36 244 VAL A O 1
ATOM 1941 N N . ASP A 1 245 ? -5.855 -5.781 3.492 1 94.53 245 ASP A N 1
ATOM 1942 C CA . ASP A 1 245 ? -6.66 -6.508 4.468 1 94.53 245 ASP A CA 1
ATOM 1943 C C . ASP A 1 245 ? -7.744 -5.611 5.063 1 94.53 245 ASP A C 1
ATOM 1945 O O . ASP A 1 245 ? -7.485 -4.856 6.003 1 94.53 245 ASP A O 1
ATOM 1949 N N . ARG A 1 246 ? -8.878 -5.67 4.505 1 91.81 246 ARG A N 1
ATOM 1950 C CA . ARG A 1 246 ? -9.985 -4.884 5.04 1 91.81 246 ARG A CA 1
ATOM 1951 C C . ARG A 1 246 ? -10.649 -5.599 6.212 1 91.81 246 ARG A C 1
ATOM 1953 O O . ARG A 1 246 ? -11.554 -5.054 6.847 1 91.81 246 ARG A O 1
ATOM 1960 N N . SER A 1 247 ? -10.026 -6.793 6.275 1 85.34 247 SER A N 1
ATOM 1961 C CA . SER A 1 247 ? -10.525 -7.628 7.362 1 85.34 247 SER A CA 1
ATOM 1962 C C . SER A 1 247 ? -9.454 -7.852 8.424 1 85.34 247 SER A C 1
ATOM 1964 O O . SER A 1 247 ? -8.341 -7.334 8.31 1 85.34 247 SER A O 1
ATOM 1966 N N . MET A 1 248 ? -9.533 -8.153 9.606 1 80.71 248 MET A N 1
ATOM 1967 C CA . MET A 1 248 ? -8.577 -8.392 10.684 1 80.71 248 MET A CA 1
ATOM 1968 C C . MET A 1 248 ? -7.856 -9.721 10.487 1 80.71 248 MET A C 1
ATOM 1970 O O . MET A 1 248 ? -7.703 -10.495 11.434 1 80.71 248 MET A O 1
ATOM 1974 N N . ILE A 1 249 ? -7.551 -10.025 9.193 1 75.64 249 ILE A N 1
ATOM 1975 C CA . ILE A 1 249 ? -6.859 -11.276 8.905 1 75.64 249 ILE A CA 1
ATOM 1976 C C . ILE A 1 249 ? -5.394 -11.162 9.321 1 75.64 249 ILE A C 1
ATOM 1978 O O . ILE A 1 249 ? -4.866 -12.043 10.004 1 75.64 249 ILE A O 1
ATOM 1982 N N . GLY A 1 250 ? -4.734 -10.069 8.814 1 69.5 250 GLY A N 1
ATOM 1983 C CA . GLY A 1 250 ? -3.344 -9.872 9.192 1 69.5 250 GLY A CA 1
ATOM 1984 C C . GLY A 1 250 ? -3.182 -9.114 10.495 1 69.5 250 GLY A C 1
ATOM 1985 O O . GLY A 1 250 ? -4.084 -8.384 10.912 1 69.5 250 GLY A O 1
ATOM 1986 N N . SER A 1 251 ? -2.217 -9.583 11.328 1 63.66 251 SER A N 1
ATOM 1987 C CA . SER A 1 251 ? -2.006 -8.95 12.625 1 63.66 251 SER A CA 1
ATOM 1988 C C . SER A 1 251 ? -0.71 -8.147 12.644 1 63.66 251 SER A C 1
ATOM 1990 O O . SER A 1 251 ? -0.119 -7.936 13.705 1 63.66 251 SER A O 1
ATOM 1992 N N . ASP A 1 252 ? -0.408 -7.556 11.553 1 68.91 252 ASP A N 1
ATOM 1993 C CA . ASP A 1 252 ? 0.939 -6.997 11.611 1 68.91 252 ASP A CA 1
ATOM 1994 C C . ASP A 1 252 ? 0.937 -5.625 12.28 1 68.91 252 ASP A C 1
ATOM 1996 O O . ASP A 1 252 ? 0.046 -4.81 12.034 1 68.91 252 ASP A O 1
ATOM 2000 N N . SER A 1 253 ? 1.811 -5.548 13.272 1 78.28 253 SER A N 1
ATOM 2001 C CA . SER A 1 253 ? 2.089 -4.237 13.848 1 78.28 253 SER A CA 1
ATOM 2002 C C . SER A 1 253 ? 2.813 -3.336 12.853 1 78.28 253 SER A C 1
ATOM 2004 O O . SER A 1 253 ? 3.556 -3.821 11.996 1 78.28 253 SER A O 1
ATOM 2006 N N . SER A 1 254 ? 2.528 -2.041 12.929 1 85.49 254 SER A N 1
ATOM 2007 C CA . SER A 1 254 ? 3.179 -1.08 12.044 1 85.49 254 SER A CA 1
ATOM 2008 C C . SER A 1 254 ? 4.604 -0.785 12.501 1 85.49 254 SER A C 1
ATOM 2010 O O . SER A 1 254 ? 4.839 -0.51 13.68 1 85.49 254 SER A O 1
ATOM 2012 N N . ILE A 1 255 ? 5.509 -0.856 11.567 1 84.55 255 ILE A N 1
ATOM 2013 C CA . ILE A 1 255 ? 6.898 -0.526 11.868 1 84.55 255 ILE A CA 1
ATOM 2014 C C . ILE A 1 255 ? 7.127 0.971 11.67 1 84.55 255 ILE A C 1
ATOM 2016 O O . ILE A 1 255 ? 8.128 1.519 12.137 1 84.55 255 ILE A O 1
ATOM 2020 N N . THR A 1 256 ? 6.207 1.632 11.102 1 90.81 256 THR A N 1
ATOM 2021 C CA . THR A 1 256 ? 6.416 3.035 10.76 1 90.81 256 THR A CA 1
ATOM 2022 C C . THR A 1 256 ? 5.58 3.941 11.66 1 90.81 256 THR A C 1
ATOM 2024 O O . THR A 1 256 ? 5.957 5.086 11.918 1 90.81 256 THR A O 1
ATOM 2027 N N . ASN A 1 257 ? 4.514 3.483 12.18 1 94.16 257 ASN A N 1
ATOM 2028 C CA . ASN A 1 257 ? 3.671 4.302 13.045 1 94.16 257 ASN A CA 1
ATOM 2029 C C . ASN A 1 257 ? 4.407 4.716 14.316 1 94.16 257 ASN A C 1
ATOM 2031 O O . ASN A 1 257 ? 5.249 3.971 14.821 1 94.16 257 ASN A O 1
ATOM 2035 N N . TYR A 1 258 ? 4.164 5.901 14.769 1 96.62 258 TYR A N 1
ATOM 2036 C CA . TYR A 1 258 ? 4.681 6.457 16.014 1 96.62 258 TYR A CA 1
ATOM 2037 C C . TYR A 1 258 ? 3.56 7.073 16.843 1 96.62 258 TYR A C 1
ATOM 2039 O O . TYR A 1 258 ? 2.848 7.963 16.373 1 96.62 258 TYR A O 1
ATOM 2047 N N . PRO A 1 259 ? 3.25 6.588 18.029 1 92.68 259 PRO A N 1
ATOM 2048 C CA . PRO A 1 259 ? 2.054 6.975 18.781 1 92.68 259 PRO A CA 1
ATOM 2049 C C . PRO A 1 259 ? 2.119 8.412 19.294 1 92.68 259 PRO A C 1
ATOM 2051 O O . PRO A 1 259 ? 1.093 8.982 19.675 1 92.68 259 PRO A O 1
ATOM 2054 N N . GLY A 1 260 ? 3.181 9.016 19.189 1 89.51 260 GLY A N 1
ATOM 2055 C CA . GLY A 1 260 ? 3.279 10.363 19.729 1 89.51 260 GLY A CA 1
ATOM 2056 C C . GLY A 1 260 ? 3.348 10.395 21.244 1 89.51 260 GLY A C 1
ATOM 2057 O O . GLY A 1 260 ? 3.638 9.378 21.879 1 89.51 260 GLY A O 1
ATOM 2058 N N . LYS A 1 261 ? 2.874 11.517 21.938 1 72.43 261 LYS A N 1
ATOM 2059 C CA . LYS A 1 261 ? 2.775 11.883 23.348 1 72.43 261 LYS A CA 1
ATOM 2060 C C . LYS A 1 261 ? 4.01 11.431 24.121 1 72.43 261 LYS A C 1
ATOM 2062 O O . LYS A 1 261 ? 4.728 10.53 23.683 1 72.43 261 LYS A O 1
ATOM 2067 N N . ILE A 1 262 ? 4.598 12.191 24.967 1 58.84 262 ILE A N 1
ATOM 2068 C CA . ILE A 1 262 ? 5.58 11.696 25.925 1 58.84 262 ILE A CA 1
ATOM 2069 C C . ILE A 1 262 ? 4.93 10.664 26.844 1 58.84 262 ILE A C 1
ATOM 2071 O O . ILE A 1 262 ? 3.855 10.907 27.398 1 58.84 262 ILE A O 1
ATOM 2075 N N . PRO A 1 263 ? 5.241 9.375 26.743 1 44.39 263 PRO A N 1
ATOM 2076 C CA . PRO A 1 263 ? 4.657 8.463 27.729 1 44.39 263 PRO A CA 1
ATOM 2077 C C . PRO A 1 263 ? 4.43 9.126 29.085 1 44.39 263 PRO A C 1
ATOM 2079 O O . PRO A 1 263 ? 5.27 9.903 29.545 1 44.39 263 PRO A O 1
ATOM 2082 N N . SER A 1 264 ? 3.139 9.559 29.365 1 37.95 264 SER A N 1
ATOM 2083 C CA . SER A 1 264 ? 2.986 9.92 30.771 1 37.95 264 SER A CA 1
ATOM 2084 C C . SER A 1 264 ? 3.888 9.071 31.661 1 37.95 264 SER A C 1
ATOM 2086 O O . SER A 1 264 ? 4.069 7.877 31.412 1 37.95 264 SER A O 1
ATOM 2088 N N . ALA A 1 265 ? 4.705 9.63 32.461 1 33.11 265 ALA A N 1
ATOM 2089 C CA . ALA A 1 265 ? 5.237 8.812 33.548 1 33.11 265 ALA A CA 1
ATOM 2090 C C . ALA A 1 265 ? 4.17 7.872 34.099 1 33.11 265 ALA A C 1
ATOM 2092 O O . ALA A 1 265 ? 4.486 6.905 34.798 1 33.11 265 ALA A O 1
ATOM 2093 N N . ALA A 1 266 ? 2.771 8.376 34.403 1 32.28 266 ALA A N 1
ATOM 2094 C CA . ALA A 1 266 ? 1.859 7.576 35.217 1 32.28 266 ALA A CA 1
ATOM 2095 C C . ALA A 1 266 ? 1.274 6.421 34.41 1 32.28 266 ALA A C 1
ATOM 2097 O O . ALA A 1 266 ? 0.367 6.619 33.598 1 32.28 266 ALA A O 1
ATOM 2098 N N . ASN A 1 267 ? 1.431 5.47 33.615 1 31.94 267 ASN A N 1
ATOM 2099 C CA . ASN A 1 267 ? 0.795 4.194 33.922 1 31.94 267 ASN A CA 1
ATOM 2100 C C . ASN A 1 267 ? 0.737 3.944 35.426 1 31.94 267 ASN A C 1
ATOM 2102 O O . ASN A 1 267 ? 1.48 3.114 35.951 1 31.94 267 ASN A O 1
ATOM 2106 N N . LEU A 1 268 ? 0.547 4.961 36.348 1 27.99 268 LEU A N 1
ATOM 2107 C CA . LEU A 1 268 ? -0.288 4.678 37.511 1 27.99 268 LEU A CA 1
ATOM 2108 C C . LEU A 1 268 ? -1.726 4.396 37.091 1 27.99 268 LEU A C 1
ATOM 2110 O O . LEU A 1 268 ? -2.191 4.909 36.07 1 27.99 268 LEU A O 1
ATOM 2114 N N . PRO A 1 269 ? -2.595 3.353 37.622 1 28.6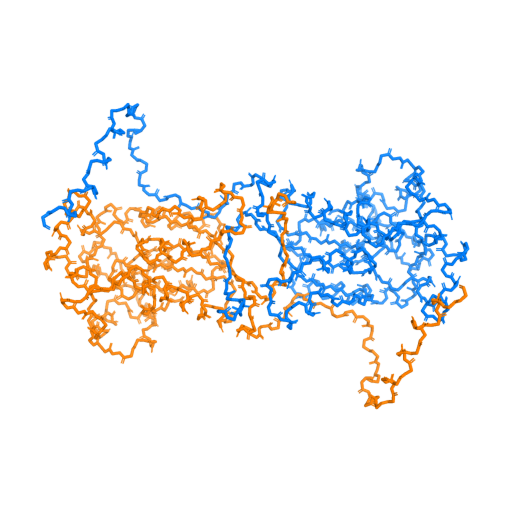9 269 PRO A N 1
ATOM 2115 C CA . PRO A 1 269 ? -3.96 2.842 37.478 1 28.69 269 PRO A CA 1
ATOM 2116 C C . PRO A 1 269 ? -5 3.956 37.382 1 28.69 269 PRO A C 1
ATOM 2118 O O . PRO A 1 269 ? -5.19 4.712 38.339 1 28.69 269 PRO A O 1
ATOM 2121 N N . SER A 1 270 ? -5.13 4.746 36.513 1 25.92 270 SER A N 1
ATOM 2122 C CA . SER A 1 270 ? -6.186 5.752 36.479 1 25.92 270 SER A CA 1
ATOM 2123 C C . SER A 1 270 ? -7.563 5.106 36.37 1 25.92 270 SER A C 1
ATOM 2125 O O . SER A 1 270 ? -7.894 4.508 35.344 1 25.92 270 SER A O 1
ATOM 2127 N N . GLU A 1 271 ? -8.277 4.482 37.303 1 25.89 271 GLU A N 1
ATOM 2128 C CA . GLU A 1 271 ? -9.668 4.153 37.602 1 25.89 271 GLU A CA 1
ATOM 2129 C C . GLU A 1 271 ? -10.596 5.315 37.259 1 25.89 271 GLU A C 1
ATOM 2131 O O . GLU A 1 271 ? -11.739 5.103 36.85 1 25.89 271 GLU A O 1
ATOM 2136 N N . ALA A 1 272 ? -10.473 6.576 37.681 1 26.1 272 ALA A N 1
ATOM 2137 C CA . ALA A 1 272 ? -11.627 7.399 38.034 1 26.1 272 ALA A CA 1
ATOM 2138 C C . ALA A 1 272 ? -12.179 8.124 36.81 1 26.1 272 ALA A C 1
ATOM 2140 O O . ALA A 1 272 ? -13.288 8.663 36.848 1 26.1 272 ALA A O 1
ATOM 2141 N N . ALA A 1 273 ? -11.408 8.42 35.683 1 28.84 273 ALA A N 1
ATOM 2142 C CA . ALA A 1 273 ? -11.938 9.571 34.957 1 28.84 273 ALA A CA 1
ATOM 2143 C C . ALA A 1 273 ? -12.957 9.136 33.908 1 28.84 273 ALA A C 1
ATOM 2145 O O . ALA A 1 273 ? -13.366 9.934 33.061 1 28.84 273 ALA A O 1
ATOM 2146 N N . ASP A 1 274 ? -13.458 8.012 33.664 1 26.5 274 ASP A N 1
ATOM 2147 C CA . ASP A 1 274 ? -14.459 7.692 32.651 1 26.5 274 ASP A CA 1
ATOM 2148 C C . ASP A 1 274 ? -15.772 8.421 32.927 1 26.5 274 ASP A C 1
ATOM 2150 O O . ASP A 1 274 ? -16.743 8.264 32.184 1 26.5 274 ASP A O 1
ATOM 2154 N N . GLU A 1 275 ? -16.077 9.001 34.044 1 26.76 275 GLU A N 1
ATOM 2155 C CA . GLU A 1 275 ? -17.476 9.329 34.3 1 26.76 275 GLU A CA 1
ATOM 2156 C C . GLU A 1 275 ? -17.895 10.588 33.545 1 26.76 275 GLU A C 1
ATOM 2158 O O . GLU A 1 275 ? -19.061 10.735 33.172 1 26.76 275 GLU A O 1
ATOM 2163 N N . LYS A 1 276 ? -17.104 11.834 33.514 1 27.42 276 LYS A N 1
ATOM 2164 C CA . LYS A 1 276 ? -17.802 13.114 33.434 1 27.42 276 LYS A CA 1
ATOM 2165 C C . LYS A 1 276 ? -17.98 13.554 31.984 1 27.42 276 LYS A C 1
ATOM 2167 O O . LYS A 1 276 ? -18.472 14.652 31.719 1 27.42 276 LYS A O 1
ATOM 2172 N N . ILE A 1 277 ? -17.381 13.013 30.961 1 29.44 277 ILE A N 1
ATOM 2173 C CA . ILE A 1 277 ? -17.476 13.669 29.661 1 29.44 277 ILE A CA 1
ATOM 2174 C C . ILE A 1 277 ? -18.857 13.421 29.058 1 29.44 277 ILE A C 1
ATOM 2176 O O . ILE A 1 277 ? -19.168 13.926 27.977 1 29.44 277 ILE A O 1
ATOM 2180 N N . LEU A 1 278 ? -19.69 12.507 29.391 1 30.65 278 LEU A N 1
ATOM 2181 C CA . LEU A 1 278 ? -21 12.288 28.787 1 30.65 278 LEU A CA 1
ATOM 2182 C C . LEU A 1 278 ? -21.888 13.516 28.955 1 30.65 278 LEU A C 1
ATOM 2184 O O . LEU A 1 278 ? -22.9 13.654 28.264 1 30.65 278 LEU A O 1
ATOM 2188 N N . GLU A 1 279 ? -21.718 14.37 29.97 1 30.3 279 GLU A N 1
ATOM 2189 C CA . GLU A 1 279 ? -22.841 15.262 30.246 1 30.3 279 GLU A CA 1
ATOM 2190 C C . GLU A 1 279 ? -22.855 16.445 29.283 1 30.3 279 GLU A C 1
ATOM 2192 O O . GLU A 1 279 ? -23.919 16.981 28.966 1 30.3 279 GLU A O 1
ATOM 2197 N N . ASN A 1 280 ? -21.703 17.107 28.88 1 30.92 280 ASN A N 1
ATOM 2198 C CA . ASN A 1 280 ? -21.899 18.475 28.41 1 30.92 280 ASN A CA 1
ATOM 2199 C C . ASN A 1 280 ? -22.271 18.511 26.931 1 30.92 280 ASN A C 1
ATOM 2201 O O . ASN A 1 280 ? -22.408 19.588 26.347 1 30.92 280 ASN A O 1
ATOM 2205 N N . ASP A 1 281 ? -22.236 17.574 26.087 1 30.97 281 ASP A N 1
ATOM 2206 C CA . ASP A 1 281 ? -22.737 17.774 24.73 1 30.97 281 ASP A CA 1
ATOM 2207 C C . ASP A 1 281 ? -24.248 17.998 24.73 1 30.97 281 ASP A C 1
ATOM 2209 O O . ASP A 1 281 ? -24.847 18.218 23.676 1 30.97 281 ASP A O 1
ATOM 2213 N N . ASP A 1 282 ? -25.072 17.589 25.717 1 30.98 282 ASP A N 1
ATOM 2214 C CA . ASP A 1 282 ? -26.522 17.748 25.669 1 30.98 282 ASP A CA 1
ATOM 2215 C C . ASP A 1 282 ? -26.921 19.211 25.853 1 30.98 282 ASP A C 1
ATOM 2217 O O . ASP A 1 282 ? -28.074 19.579 25.623 1 30.98 282 ASP A O 1
ATOM 2221 N N . ASN A 1 283 ? -26.285 20.027 26.681 1 31.05 283 ASN A N 1
ATOM 2222 C CA . ASN A 1 283 ? -27.009 21.213 27.127 1 31.05 283 ASN A CA 1
ATOM 2223 C C . ASN A 1 283 ? -26.98 22.317 26.074 1 31.05 283 ASN A C 1
ATOM 2225 O O . ASN A 1 283 ? -27.502 23.41 26.301 1 31.05 283 ASN A O 1
ATOM 2229 N N . LEU A 1 284 ? -26.133 22.38 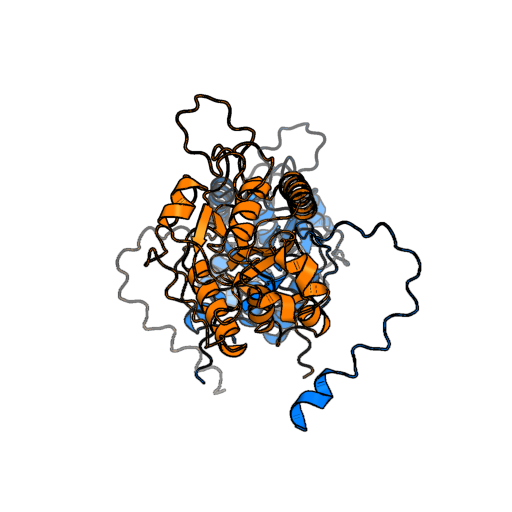25.055 1 29.76 284 LEU A N 1
ATOM 2230 C CA . LEU A 1 284 ? -26.272 23.637 24.328 1 29.76 284 LEU A CA 1
ATOM 2231 C C . LEU A 1 284 ? -27.47 23.591 23.386 1 29.76 284 LEU A C 1
ATOM 2233 O O . LEU A 1 284 ? -27.705 24.533 22.626 1 29.76 284 LEU A O 1
ATOM 2237 N N . ASN A 1 285 ? -28.279 22.5 23.244 1 26.72 285 ASN A N 1
ATOM 2238 C CA . ASN A 1 285 ? -29.514 22.699 22.492 1 26.72 285 ASN A CA 1
ATOM 2239 C C . ASN A 1 285 ? -30.529 23.515 23.288 1 26.72 285 ASN A C 1
ATOM 2241 O O . ASN A 1 285 ? -31.638 23.766 22.813 1 26.72 285 ASN A O 1
ATOM 2245 N N . ASP A 1 286 ? -30.621 23.391 24.636 1 24.29 286 ASP A N 1
ATOM 2246 C CA . ASP A 1 286 ? -31.862 23.952 25.162 1 24.29 286 ASP A CA 1
ATOM 2247 C C . ASP A 1 286 ? -31.789 25.476 25.232 1 24.29 286 ASP A C 1
ATOM 2249 O O . ASP A 1 286 ? -32.786 26.137 25.529 1 24.29 286 ASP A O 1
ATOM 2253 N N . LYS A 1 287 ? -30.649 26.209 25.453 1 21.55 287 LYS A N 1
ATOM 2254 C CA . LYS A 1 287 ? -31.019 27.621 25.454 1 21.55 287 LYS A CA 1
ATOM 2255 C C . LYS A 1 287 ? -31.052 28.183 24.036 1 21.55 287 LYS A C 1
ATOM 2257 O O . LYS A 1 287 ? -30.231 27.81 23.196 1 21.55 287 LYS A O 1
ATOM 2262 N N . MET B 1 1 ? -25.582 -11.848 2.447 1 27.37 1 MET B N 1
ATOM 2263 C CA . MET B 1 1 ? -24.152 -12.078 2.269 1 27.37 1 MET B CA 1
ATOM 2264 C C . MET B 1 1 ? -23.335 -11.125 3.135 1 27.37 1 MET B C 1
ATOM 2266 O O . MET B 1 1 ? -23.498 -9.906 3.047 1 27.37 1 MET B O 1
ATOM 2270 N N . ASP B 1 2 ? -23.081 -11.327 4.332 1 36.28 2 ASP B N 1
ATOM 2271 C CA . ASP B 1 2 ? -22.431 -10.569 5.397 1 36.28 2 ASP B CA 1
ATOM 2272 C C . ASP B 1 2 ? -21.234 -9.786 4.862 1 36.28 2 ASP B C 1
ATOM 2274 O O . ASP B 1 2 ? -20.4 -10.334 4.138 1 36.28 2 ASP B O 1
ATOM 2278 N N . ASN B 1 3 ? -21.299 -8.61 4.487 1 43.61 3 ASN B N 1
ATOM 2279 C CA . ASN B 1 3 ? -20.398 -7.606 3.932 1 43.61 3 ASN B CA 1
ATOM 2280 C C . ASN B 1 3 ? -18.992 -7.732 4.512 1 43.61 3 ASN B C 1
ATOM 2282 O O . ASN B 1 3 ? -18.566 -6.892 5.306 1 43.61 3 ASN B O 1
ATOM 2286 N N . THR B 1 4 ? -18.684 -8.86 5.216 1 54.85 4 THR B N 1
ATOM 2287 C CA . THR B 1 4 ? -17.404 -9.051 5.889 1 54.85 4 THR B CA 1
ATOM 2288 C C . THR B 1 4 ? -16.246 -8.826 4.921 1 54.85 4 THR B C 1
ATOM 2290 O O . THR B 1 4 ? -16.159 -9.488 3.884 1 54.85 4 THR B O 1
ATOM 2293 N N . GLY B 1 5 ? -15.628 -7.603 4.851 1 68.54 5 GLY B N 1
ATOM 2294 C CA . GLY B 1 5 ? -14.599 -6.847 4.153 1 68.54 5 GLY B CA 1
ATOM 2295 C C . GLY B 1 5 ? -13.432 -7.705 3.702 1 68.54 5 GLY B C 1
ATOM 2296 O O . GLY B 1 5 ? -12.393 -7.746 4.363 1 68.54 5 GLY B O 1
ATOM 2297 N N . GLY B 1 6 ? -13.562 -8.71 2.864 1 82.9 6 GLY B N 1
ATOM 2298 C CA . GLY B 1 6 ? -12.466 -9.454 2.264 1 82.9 6 GLY B CA 1
ATOM 2299 C C . GLY B 1 6 ? -11.37 -8.561 1.714 1 82.9 6 GLY B C 1
ATOM 2300 O O . GLY B 1 6 ? -11.405 -7.342 1.897 1 82.9 6 GLY B O 1
ATOM 2301 N N . PRO B 1 7 ? -10.34 -9.212 1.276 1 92.35 7 PRO B N 1
ATOM 2302 C CA . PRO B 1 7 ? -9.258 -8.416 0.693 1 92.35 7 PRO B CA 1
ATOM 2303 C C . PRO B 1 7 ? -9.707 -7.609 -0.523 1 92.35 7 PRO B C 1
ATOM 2305 O O . PRO B 1 7 ? -10.748 -7.905 -1.115 1 92.35 7 PRO B O 1
ATOM 2308 N N . THR B 1 8 ? -9.102 -6.621 -0.728 1 94.03 8 THR B N 1
ATOM 2309 C CA . THR B 1 8 ? -9.24 -5.876 -1.974 1 94.03 8 THR B CA 1
ATOM 2310 C C . THR B 1 8 ? -7.88 -5.669 -2.634 1 94.03 8 THR B C 1
ATOM 2312 O O . THR B 1 8 ? -6.845 -5.997 -2.05 1 94.03 8 THR B O 1
ATOM 2315 N N . LEU B 1 9 ? -7.938 -5.242 -3.876 1 95.6 9 LEU B N 1
ATOM 2316 C CA . LEU B 1 9 ? -6.728 -5.215 -4.691 1 95.6 9 LEU B CA 1
ATOM 2317 C C . LEU B 1 9 ? -6.742 -4.026 -5.646 1 95.6 9 LEU B C 1
ATOM 2319 O O . LEU B 1 9 ? -7.775 -3.718 -6.244 1 95.6 9 LEU B O 1
ATOM 2323 N N . PHE B 1 10 ? -5.534 -3.323 -5.745 1 95.36 10 PHE B N 1
ATOM 2324 C CA . PHE B 1 10 ? -5.384 -2.178 -6.636 1 95.36 10 PHE B CA 1
ATOM 2325 C C . PHE B 1 10 ? -4.041 -2.224 -7.355 1 95.36 10 PHE B C 1
ATOM 2327 O O . PHE B 1 10 ? -3.06 -2.741 -6.816 1 95.36 10 PHE B O 1
ATOM 2334 N N . PRO B 1 11 ? -3.991 -1.675 -8.624 1 95.65 11 PRO B N 1
ATOM 2335 C CA . PRO B 1 11 ? -2.671 -1.537 -9.245 1 95.65 11 PRO B CA 1
ATOM 2336 C C . PRO B 1 11 ? -1.711 -0.694 -8.409 1 95.65 11 PRO B C 1
ATOM 2338 O O . PRO B 1 11 ? -2.096 0.359 -7.894 1 95.65 11 PRO B O 1
ATOM 2341 N N . LEU B 1 12 ? -0.488 -1.13 -8.276 1 96.4 12 LEU B N 1
ATOM 2342 C CA . LEU B 1 12 ? 0.5 -0.474 -7.426 1 96.4 12 LEU B CA 1
ATOM 2343 C C . LEU B 1 12 ? 0.739 0.962 -7.88 1 96.4 12 LEU B C 1
ATOM 2345 O O . LEU B 1 12 ? 0.878 1.864 -7.051 1 96.4 12 LEU B O 1
ATOM 2349 N N . HIS B 1 13 ? 0.807 1.193 -9.198 1 93.99 13 HIS B N 1
ATOM 2350 C CA . HIS B 1 13 ? 1.161 2.508 -9.721 1 93.99 13 HIS B CA 1
ATOM 2351 C C . HIS B 1 13 ? 0.055 3.523 -9.451 1 93.99 13 HIS B C 1
ATOM 2353 O O . HIS B 1 13 ? 0.236 4.72 -9.684 1 93.99 13 HIS B O 1
ATOM 2359 N N . ARG B 1 14 ? -1.071 3.088 -8.927 1 94.19 14 ARG B N 1
ATOM 2360 C CA . ARG B 1 14 ? -2.173 3.973 -8.562 1 94.19 14 ARG B CA 1
ATOM 2361 C C . ARG B 1 14 ? -2.215 4.202 -7.055 1 94.19 14 ARG B C 1
ATOM 2363 O O . ARG B 1 14 ? -3.173 4.78 -6.536 1 94.19 14 ARG B O 1
ATOM 2370 N N . CYS B 1 15 ? -1.235 3.726 -6.402 1 95.42 15 CYS B N 1
ATOM 2371 C CA . CYS B 1 15 ? -1.152 3.829 -4.949 1 95.42 15 CYS B CA 1
ATOM 2372 C C . CYS B 1 15 ? 0.032 4.691 -4.53 1 95.42 15 CYS B C 1
ATOM 2374 O O . CYS B 1 15 ? 1.055 4.724 -5.216 1 95.42 15 CYS B O 1
ATOM 2376 N N . LYS B 1 16 ? -0.121 5.395 -3.44 1 96.02 16 LYS B N 1
ATOM 2377 C CA . LYS B 1 16 ? 0.951 6.141 -2.788 1 96.02 16 LYS B CA 1
ATOM 2378 C C . LYS B 1 16 ? 0.953 5.898 -1.281 1 96.02 16 LYS B C 1
ATOM 2380 O O . LYS B 1 16 ? -0.097 5.643 -0.687 1 96.02 16 LYS B O 1
ATOM 2385 N N . THR B 1 17 ? 2.114 5.917 -0.704 1 97.22 17 THR B N 1
ATOM 2386 C CA . THR B 1 17 ? 2.242 5.865 0.748 1 97.22 17 THR B CA 1
ATOM 2387 C C . THR B 1 17 ? 2.364 7.27 1.331 1 97.22 17 THR B C 1
ATOM 2389 O O . THR B 1 17 ? 3.187 8.067 0.876 1 97.22 17 THR B O 1
ATOM 2392 N N . ILE B 1 18 ? 1.567 7.577 2.275 1 98.36 18 ILE B N 1
ATOM 2393 C CA . ILE B 1 18 ? 1.668 8.868 2.948 1 98.36 18 ILE B CA 1
ATOM 2394 C C . ILE B 1 18 ? 1.85 8.654 4.449 1 98.36 18 ILE B C 1
ATOM 2396 O O . ILE B 1 18 ? 1.292 7.714 5.02 1 98.36 18 ILE B O 1
ATOM 2400 N N . HIS B 1 19 ? 2.648 9.434 5.052 1 98.72 19 HIS B N 1
ATOM 2401 C CA . HIS B 1 19 ? 2.861 9.463 6.494 1 98.72 19 HIS B CA 1
ATOM 2402 C C . HIS B 1 19 ? 2.252 10.715 7.117 1 98.72 19 HIS B C 1
ATOM 2404 O O . HIS B 1 19 ? 2.782 11.816 6.952 1 98.72 19 HIS B O 1
ATOM 2410 N N . LEU B 1 20 ? 1.146 10.509 7.817 1 98.73 20 LEU B N 1
ATOM 2411 C CA . LEU B 1 20 ? 0.415 11.611 8.433 1 98.73 20 LEU B CA 1
ATOM 2412 C C . LEU B 1 20 ? 0.977 11.932 9.814 1 98.73 20 LEU B C 1
ATOM 2414 O O . LEU B 1 20 ? 1.056 11.054 10.676 1 98.73 20 LEU B O 1
ATOM 2418 N N . VAL B 1 21 ? 1.355 13.186 10.007 1 98.8 21 VAL B N 1
ATOM 2419 C CA . VAL B 1 21 ? 1.969 13.617 11.26 1 98.8 21 VAL B CA 1
ATOM 2420 C C . VAL B 1 21 ? 1.2 14.807 11.829 1 98.8 21 VAL B C 1
ATOM 2422 O O . VAL B 1 21 ? 0.969 15.796 11.129 1 98.8 21 VAL B O 1
ATOM 2425 N N . ARG B 1 22 ? 0.797 14.683 13.031 1 98.76 22 ARG B N 1
ATOM 2426 C CA . ARG B 1 22 ? 0.333 15.881 13.724 1 98.76 22 ARG B CA 1
ATOM 2427 C C . ARG B 1 22 ? 1.506 16.671 14.296 1 98.76 22 ARG B C 1
ATOM 2429 O O . ARG B 1 22 ? 2.478 16.087 14.779 1 98.76 22 ARG B O 1
ATOM 2436 N N . HIS B 1 23 ? 1.42 17.908 14.301 1 98.61 23 HIS B N 1
ATOM 2437 C CA . HIS B 1 23 ? 2.479 18.753 14.84 1 98.61 23 HIS B CA 1
ATOM 2438 C C . HIS B 1 23 ? 2.697 18.483 16.326 1 98.61 23 HIS B C 1
ATOM 2440 O O . HIS B 1 23 ? 1.846 17.879 16.982 1 98.61 23 HIS B O 1
ATOM 2446 N N . GLY B 1 24 ? 3.889 18.902 16.857 1 98.11 24 GLY B N 1
ATOM 2447 C CA . GLY B 1 24 ? 4.167 18.828 18.282 1 98.11 24 GLY B CA 1
ATOM 2448 C C . GLY B 1 24 ? 3.311 19.77 19.107 1 98.11 24 GLY B C 1
ATOM 2449 O O . GLY B 1 24 ? 2.612 20.625 18.557 1 98.11 24 GLY B O 1
ATOM 2450 N N . GLN B 1 25 ? 3.435 19.662 20.396 1 97.22 25 GLN B N 1
ATOM 2451 C CA . GLN B 1 25 ? 2.63 20.487 21.292 1 97.22 25 GLN B CA 1
ATOM 2452 C C . GLN B 1 25 ? 2.936 21.969 21.098 1 97.22 25 GLN B C 1
ATOM 2454 O O . GLN B 1 25 ? 4.094 22.385 21.174 1 97.22 25 GLN B O 1
ATOM 2459 N N . GLY B 1 26 ? 1.929 22.721 20.765 1 95.77 26 GLY B N 1
ATOM 2460 C CA . GLY B 1 26 ? 2.025 24.171 20.711 1 95.77 26 GLY B CA 1
ATOM 2461 C C . GLY B 1 26 ? 1.524 24.849 21.972 1 95.77 26 GLY B C 1
ATOM 2462 O O . GLY B 1 26 ? 0.85 24.224 22.794 1 95.77 26 GLY B O 1
ATOM 2463 N N . ILE B 1 27 ? 1.819 26.044 22.117 1 94.94 27 ILE B N 1
ATOM 2464 C CA . ILE B 1 27 ? 1.43 26.792 23.308 1 94.94 27 ILE B CA 1
ATOM 2465 C C . ILE B 1 27 ? -0.092 26.834 23.417 1 94.94 27 ILE B C 1
ATOM 2467 O O . ILE B 1 27 ? -0.641 26.851 24.521 1 94.94 27 ILE B O 1
ATOM 2471 N N . HIS B 1 28 ? -0.792 26.847 22.285 1 93.12 28 HIS B N 1
ATOM 2472 C CA . HIS B 1 28 ? -2.25 26.882 22.295 1 93.12 28 HIS B CA 1
ATOM 2473 C C . HIS B 1 28 ? -2.829 25.578 22.832 1 93.12 28 HIS B C 1
ATOM 2475 O O . HIS B 1 28 ? -3.934 25.562 23.378 1 93.12 28 HIS B O 1
ATOM 2481 N N . ASN B 1 29 ? -2.131 24.414 22.598 1 92.57 29 ASN B N 1
ATOM 2482 C CA . ASN B 1 29 ? -2.604 23.124 23.089 1 92.57 29 ASN B CA 1
ATOM 2483 C C . ASN B 1 29 ? -2.656 23.089 24.613 1 92.57 29 ASN B C 1
ATOM 2485 O O . ASN B 1 29 ? -3.564 22.492 25.194 1 92.57 29 ASN B O 1
ATOM 2489 N N . VAL B 1 30 ? -1.64 23.663 25.227 1 90.37 30 VAL B N 1
ATOM 2490 C CA . VAL B 1 30 ? -1.493 23.629 26.678 1 90.37 30 VAL B CA 1
ATOM 2491 C C . VAL B 1 30 ? -2.719 24.258 27.336 1 90.37 30 VAL B C 1
ATOM 2493 O O . VAL B 1 30 ? -3.347 23.648 28.205 1 90.37 30 VAL B O 1
ATOM 2496 N N . GLU B 1 31 ? -3.056 25.36 26.885 1 86.96 31 GLU B N 1
ATOM 2497 C CA . GLU B 1 31 ? -4.18 26.062 27.497 1 86.96 31 GLU B CA 1
ATOM 2498 C C . GLU B 1 31 ? -5.509 25.589 26.914 1 86.96 31 GLU B C 1
ATOM 2500 O O . GLU B 1 31 ? -6.512 25.51 27.626 1 86.96 31 GLU B O 1
ATOM 2505 N N . GLY B 1 32 ? -5.534 25.285 25.688 1 85.97 32 GLY B N 1
ATOM 2506 C CA . GLY B 1 32 ? -6.752 24.851 25.022 1 85.97 32 GLY B CA 1
ATOM 2507 C C . GLY B 1 32 ? -7.282 23.531 25.549 1 85.97 32 GLY B C 1
ATOM 2508 O O . GLY B 1 32 ? -8.496 23.332 25.63 1 85.97 32 GLY B O 1
ATOM 2509 N N . ASP B 1 33 ? -6.397 22.679 25.845 1 82.52 33 ASP B N 1
ATOM 2510 C CA . ASP B 1 33 ? -6.784 21.371 26.366 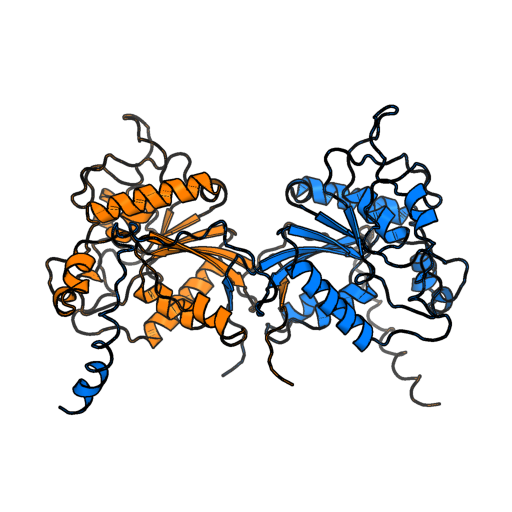1 82.52 33 ASP B CA 1
ATOM 2511 C C . ASP B 1 33 ? -7.453 21.501 27.733 1 82.52 33 ASP B C 1
ATOM 2513 O O . ASP B 1 33 ? -8.28 20.667 28.106 1 82.52 33 ASP B O 1
ATOM 2517 N N . LYS B 1 34 ? -7.042 22.566 28.428 1 83.41 34 LYS B N 1
ATOM 2518 C CA . LYS B 1 34 ? -7.625 22.827 29.741 1 83.41 34 LYS B CA 1
ATOM 2519 C C . LYS B 1 34 ? -8.935 23.6 29.618 1 83.41 34 LYS B C 1
ATOM 2521 O O . LYS B 1 34 ? -9.894 23.325 30.342 1 83.41 34 LYS B O 1
ATOM 2526 N N . ASN B 1 35 ? -8.924 24.575 28.724 1 85.66 35 ASN B N 1
ATOM 2527 C CA . ASN B 1 35 ? -10.059 25.464 28.495 1 85.66 35 ASN B CA 1
ATOM 2528 C C . ASN B 1 35 ? -10.228 25.788 27.014 1 85.66 35 ASN B C 1
ATOM 2530 O O . ASN B 1 35 ? -9.468 26.581 26.456 1 85.66 35 ASN B O 1
ATOM 2534 N N . TYR B 1 36 ? -11.21 25.328 26.443 1 84.13 36 TYR B N 1
ATOM 2535 C CA . TYR B 1 36 ? -11.448 25.466 25.011 1 84.13 36 TYR B CA 1
ATOM 2536 C C . TYR B 1 36 ? -11.547 26.934 24.613 1 84.13 36 TYR B C 1
ATOM 2538 O O . TYR B 1 36 ? -11.129 27.316 23.518 1 84.13 36 TYR B O 1
ATOM 2546 N N . LYS B 1 37 ? -12.028 27.766 25.437 1 85.08 37 LYS B N 1
ATOM 2547 C CA . LYS B 1 37 ? -12.176 29.189 25.146 1 85.08 37 LYS B CA 1
ATOM 2548 C C . LYS B 1 37 ? -10.818 29.853 24.939 1 85.08 37 LYS B C 1
ATOM 2550 O O . LYS B 1 37 ? -10.731 30.931 24.346 1 85.08 37 LYS B O 1
ATOM 2555 N N . ALA B 1 38 ? -9.835 29.14 25.428 1 84.56 38 ALA B N 1
ATOM 2556 C CA . ALA B 1 38 ? -8.484 29.681 25.301 1 84.56 38 ALA B CA 1
ATOM 2557 C C . ALA B 1 38 ? -8.065 29.773 23.836 1 84.56 38 ALA B C 1
ATOM 2559 O O . ALA B 1 38 ? -7.212 30.588 23.478 1 84.56 38 ALA B O 1
ATOM 2560 N N . TYR B 1 39 ? -8.679 29.009 23.025 1 88.15 39 TYR B N 1
ATOM 2561 C CA . TYR B 1 39 ? -8.339 29.015 21.606 1 88.15 39 TYR B CA 1
ATOM 2562 C C . TYR B 1 39 ? -8.748 30.33 20.953 1 88.15 39 TYR B C 1
ATOM 2564 O O . TYR B 1 39 ? -8.289 30.654 19.855 1 88.15 39 TYR B O 1
ATOM 2572 N N . LEU B 1 40 ? -9.541 31.09 21.662 1 90.72 40 LEU B N 1
ATOM 2573 C CA . LEU B 1 40 ? -10.024 32.357 21.124 1 90.72 40 LEU B CA 1
ATOM 2574 C C . LEU B 1 40 ? -9.048 33.487 21.434 1 90.72 40 LEU B C 1
ATOM 2576 O O . LEU B 1 40 ? -9.191 34.596 20.916 1 90.72 40 LEU B O 1
ATOM 2580 N N . SER B 1 41 ? -8.067 33.208 22.19 1 92.05 41 SER B N 1
ATOM 2581 C CA . SER B 1 41 ? -7.141 34.248 22.629 1 92.05 41 SER B CA 1
ATOM 2582 C C . SER B 1 41 ? -6.178 34.637 21.512 1 92.05 41 SER B C 1
ATOM 2584 O O . SER B 1 41 ? -5.532 33.774 20.913 1 92.05 41 SER B O 1
ATOM 2586 N N . PRO B 1 42 ? -5.97 35.905 21.277 1 93.11 42 PRO B N 1
ATOM 2587 C CA . PRO B 1 42 ? -5.015 36.365 20.267 1 93.11 42 PRO B CA 1
ATOM 2588 C C . PRO B 1 42 ? -3.573 35.999 20.609 1 93.11 42 PRO B C 1
ATOM 2590 O O . PRO B 1 42 ? -2.703 36.02 19.734 1 93.11 42 PRO B O 1
ATOM 2593 N N . GLU B 1 43 ? -3.343 35.66 21.873 1 92.03 43 GLU B N 1
ATOM 2594 C CA . GLU B 1 43 ? -1.999 35.318 22.33 1 92.03 43 GLU B CA 1
ATOM 2595 C C . GLU B 1 43 ? -1.488 34.055 21.644 1 92.03 43 GLU B C 1
ATOM 2597 O O . GLU B 1 43 ? -0.28 33.814 21.597 1 92.03 43 GLU B O 1
ATOM 2602 N N . TYR B 1 44 ? -2.394 33.375 21.095 1 93.96 44 TYR B N 1
ATOM 2603 C CA . TYR B 1 44 ? -2.007 32.093 20.517 1 93.96 44 TYR B CA 1
ATOM 2604 C C . TYR B 1 44 ? -1.965 32.17 18.996 1 93.96 44 TYR B C 1
ATOM 2606 O O . TYR B 1 44 ? -1.932 31.142 18.316 1 93.96 44 TYR B O 1
ATOM 2614 N N . PHE B 1 45 ? -2.011 33.425 18.508 1 95.08 45 PHE B N 1
ATOM 2615 C CA . PHE B 1 45 ? -1.793 33.629 17.081 1 95.08 45 PHE B CA 1
ATOM 2616 C C . PHE B 1 45 ? -0.529 32.915 16.619 1 95.08 45 PHE B C 1
ATOM 2618 O O . PHE B 1 45 ? 0.536 33.074 17.22 1 95.08 45 PHE B O 1
ATOM 2625 N N . ASP B 1 46 ? -0.747 32.045 15.544 1 95.38 46 ASP B N 1
ATOM 2626 C CA . ASP B 1 46 ? 0.342 31.292 14.93 1 95.38 46 ASP B CA 1
ATOM 2627 C C . ASP B 1 46 ? 1.245 30.668 15.991 1 95.38 46 ASP B C 1
ATOM 2629 O O . ASP B 1 46 ? 2.455 30.901 15.999 1 95.38 46 ASP B O 1
ATOM 2633 N N . ALA B 1 47 ? 0.676 29.833 16.801 1 95.86 47 ALA B N 1
ATOM 2634 C CA . ALA B 1 47 ? 1.288 29.243 17.989 1 95.86 47 ALA B CA 1
ATOM 2635 C C . ALA B 1 47 ? 2.559 28.479 17.629 1 95.86 47 ALA B C 1
ATOM 2637 O O . ALA B 1 47 ? 2.593 27.752 16.633 1 95.86 47 ALA B O 1
ATOM 2638 N N . TYR B 1 48 ? 3.59 28.7 18.357 1 96.78 48 TYR B N 1
ATOM 2639 C CA . TYR B 1 48 ? 4.856 27.989 18.217 1 96.78 48 TYR B CA 1
ATOM 2640 C C . TYR B 1 48 ? 4.899 26.768 19.128 1 96.78 48 TYR B C 1
ATOM 2642 O O . TYR B 1 48 ? 4.037 26.6 19.994 1 96.78 48 TYR B O 1
ATOM 2650 N N . LEU B 1 49 ? 5.887 25.922 19.014 1 97.58 49 LEU B N 1
ATOM 2651 C CA . LEU B 1 49 ? 6.037 24.706 19.805 1 97.58 49 LEU B CA 1
ATOM 2652 C C . LEU B 1 49 ? 6.544 25.027 21.206 1 97.58 49 LEU B C 1
ATOM 2654 O O . LEU B 1 49 ? 7.4 25.898 21.377 1 97.58 49 LEU B O 1
ATOM 2658 N N . THR B 1 50 ? 6.018 24.31 22.182 1 96.75 50 THR B N 1
ATOM 2659 C CA . THR B 1 50 ? 6.559 24.371 23.535 1 96.75 50 THR B CA 1
ATOM 2660 C C . THR B 1 50 ? 7.855 23.571 23.636 1 96.75 50 THR B C 1
ATOM 2662 O O . THR B 1 50 ? 8.26 22.912 22.676 1 96.75 50 THR B O 1
ATOM 2665 N N . THR B 1 51 ? 8.443 23.63 24.837 1 96.51 51 THR B N 1
ATOM 2666 C CA . THR B 1 51 ? 9.61 22.796 25.104 1 96.51 51 THR B CA 1
ATOM 2667 C C . THR B 1 51 ? 9.26 21.317 24.967 1 96.51 51 THR B C 1
ATOM 2669 O O . THR B 1 51 ? 10.011 20.55 24.362 1 96.51 51 THR B O 1
ATOM 2672 N N . LEU B 1 52 ? 8.144 20.952 25.509 1 96.09 52 LEU B N 1
ATOM 2673 C CA . LEU B 1 52 ? 7.678 19.578 25.355 1 96.09 52 LEU B CA 1
ATOM 2674 C C . LEU B 1 52 ? 7.449 19.244 23.885 1 96.09 52 LEU B C 1
ATOM 2676 O O . LEU B 1 52 ? 7.756 18.135 23.441 1 96.09 52 LEU B O 1
ATOM 2680 N N . GLY B 1 53 ? 6.874 20.189 23.141 1 97.59 53 GLY B N 1
ATOM 2681 C CA . GLY B 1 53 ? 6.683 20.003 21.712 1 97.59 53 GLY B CA 1
ATOM 2682 C C . GLY B 1 53 ? 7.968 19.678 20.975 1 97.59 53 GLY B C 1
ATOM 2683 O O . GLY B 1 53 ? 7.99 18.797 20.113 1 97.59 53 GLY B O 1
ATOM 2684 N N . TRP B 1 54 ? 8.998 20.333 21.327 1 97.66 54 TRP B N 1
ATOM 2685 C CA . TRP B 1 54 ? 10.287 20.092 20.687 1 97.66 54 TRP B CA 1
ATOM 2686 C C . TRP B 1 54 ? 10.859 18.741 21.104 1 97.66 54 TRP B C 1
ATOM 2688 O O . TRP B 1 54 ? 11.532 18.075 20.314 1 97.66 54 TRP B O 1
ATOM 2698 N N . GLN B 1 55 ? 10.592 18.353 22.338 1 97.45 55 GLN B N 1
ATOM 2699 C CA . GLN B 1 55 ? 10.991 17.012 22.751 1 97.45 55 GLN B CA 1
ATOM 2700 C C . GLN B 1 55 ? 10.259 15.946 21.941 1 97.45 55 GLN B C 1
ATOM 2702 O O . GLN B 1 55 ? 10.853 14.939 21.549 1 97.45 55 GLN B O 1
ATOM 2707 N N . GLN B 1 56 ? 9.018 16.137 21.742 1 97.87 56 GLN B N 1
ATOM 2708 C CA . GLN B 1 56 ? 8.232 15.232 20.91 1 97.87 56 GLN B CA 1
ATOM 2709 C C . GLN B 1 56 ? 8.798 15.156 19.495 1 97.87 56 GLN B C 1
ATOM 2711 O O . GLN B 1 56 ? 8.904 14.07 18.921 1 97.87 56 GLN B O 1
ATOM 2716 N N . VAL B 1 57 ? 9.179 16.293 18.945 1 98.17 57 VAL B N 1
ATOM 2717 C CA . VAL B 1 57 ? 9.766 16.381 17.612 1 98.17 57 VAL B CA 1
ATOM 2718 C C . VAL B 1 57 ? 11.06 15.572 17.563 1 98.17 57 VAL B C 1
ATOM 2720 O O . VAL B 1 57 ? 11.278 14.794 16.631 1 98.17 57 VAL B O 1
ATOM 2723 N N . ASP B 1 58 ? 11.859 15.744 18.584 1 97.52 58 ASP B N 1
ATOM 2724 C CA . ASP B 1 58 ? 13.126 15.02 18.639 1 97.52 58 ASP B CA 1
ATOM 2725 C C . ASP B 1 58 ? 12.895 13.512 18.69 1 97.52 58 ASP B C 1
ATOM 2727 O O . ASP B 1 58 ? 13.62 12.746 18.051 1 97.52 58 ASP B O 1
ATOM 2731 N N . ASN B 1 59 ? 11.952 13.133 19.437 1 98.09 59 ASN B N 1
ATOM 2732 C CA . ASN B 1 59 ? 11.637 11.712 19.536 1 98.09 59 ASN B CA 1
ATOM 2733 C C . ASN B 1 59 ? 11.128 11.157 18.209 1 98.09 59 ASN B C 1
ATOM 2735 O O . ASN B 1 59 ? 11.513 10.06 17.801 1 98.09 59 ASN B O 1
ATOM 2739 N N . LEU B 1 60 ? 10.28 11.866 17.587 1 98.31 60 LEU B N 1
ATOM 2740 C CA . LEU B 1 60 ? 9.787 11.423 16.287 1 98.31 60 LEU B CA 1
ATOM 2741 C C . LEU B 1 60 ? 10.919 11.365 15.267 1 98.31 60 LEU B C 1
ATOM 2743 O O . LEU B 1 60 ? 10.967 10.454 14.438 1 98.31 60 LEU B O 1
ATOM 2747 N N . ARG B 1 61 ? 11.788 12.337 15.277 1 97.87 61 ARG B N 1
ATOM 2748 C CA . ARG B 1 61 ? 12.953 12.323 14.399 1 97.87 61 ARG B CA 1
ATOM 2749 C C . ARG B 1 61 ? 13.755 11.038 14.575 1 97.87 61 ARG B C 1
ATOM 2751 O O . ARG B 1 61 ? 14.14 10.4 13.592 1 97.87 61 ARG B O 1
ATOM 2758 N N . LYS B 1 62 ? 13.996 10.703 15.807 1 97.42 62 LYS B N 1
ATOM 2759 C CA . LYS B 1 62 ? 14.713 9.462 16.084 1 97.42 62 LYS B CA 1
ATOM 2760 C C . LYS B 1 62 ? 14.001 8.265 15.462 1 97.42 62 LYS B C 1
ATOM 2762 O O . LYS B 1 62 ? 14.639 7.403 14.854 1 97.42 62 LYS B O 1
ATOM 2767 N N . HIS B 1 63 ? 12.74 8.239 15.577 1 97.55 63 HIS B N 1
ATOM 2768 C CA . HIS B 1 63 ? 11.95 7.143 15.029 1 97.55 63 HIS B CA 1
ATOM 2769 C C . HIS B 1 63 ? 12.042 7.103 13.507 1 97.55 63 HIS B C 1
ATOM 2771 O O . HIS B 1 63 ? 12.231 6.036 12.92 1 97.55 63 HIS B O 1
ATOM 2777 N N . VAL B 1 64 ? 11.899 8.224 12.889 1 97.47 64 VAL B N 1
ATOM 2778 C CA . VAL B 1 64 ? 11.909 8.331 11.433 1 97.47 64 VAL B CA 1
ATOM 2779 C C . VAL B 1 64 ? 13.249 7.843 10.888 1 97.47 64 VAL B C 1
ATOM 2781 O O . VAL B 1 64 ? 13.299 7.183 9.847 1 97.47 64 VAL B O 1
ATOM 2784 N N . HIS B 1 65 ? 14.282 8.109 11.59 1 96.4 65 HIS B N 1
ATOM 2785 C CA . HIS B 1 65 ? 15.597 7.637 11.172 1 96.4 65 HIS B CA 1
ATOM 2786 C C . HIS B 1 65 ? 15.767 6.149 11.461 1 96.4 65 HIS B C 1
ATOM 2788 O O . HIS B 1 65 ? 16.234 5.396 10.604 1 96.4 65 HIS B O 1
ATOM 2794 N N . ALA B 1 66 ? 15.333 5.73 12.618 1 96.33 66 ALA B N 1
ATOM 2795 C CA . ALA B 1 66 ? 15.51 4.341 13.035 1 96.33 66 ALA B CA 1
ATOM 2796 C C . ALA B 1 66 ? 14.692 3.397 12.159 1 96.33 66 ALA B C 1
ATOM 2798 O O . ALA B 1 66 ? 15.112 2.268 11.892 1 96.33 66 ALA B O 1
ATOM 2799 N N . SER B 1 67 ? 13.573 3.829 11.699 1 94.49 67 SER B N 1
ATOM 2800 C CA . SER B 1 67 ? 12.688 2.987 10.901 1 94.49 67 SER B CA 1
ATOM 2801 C C . SER B 1 67 ? 13.071 3.023 9.426 1 94.49 67 SER B C 1
ATOM 2803 O O . SER B 1 67 ? 12.489 2.305 8.61 1 94.49 67 SER B O 1
ATOM 2805 N N 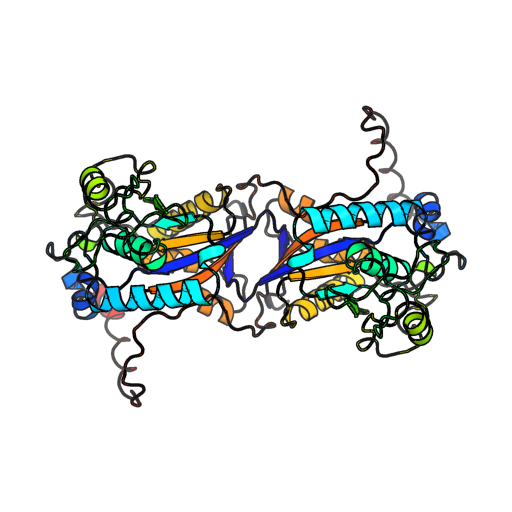. GLY B 1 68 ? 13.972 3.982 9.04 1 93.99 68 GLY B N 1
ATOM 2806 C CA . GLY B 1 68 ? 14.394 4.106 7.654 1 93.99 68 GLY B CA 1
ATOM 2807 C C . GLY B 1 68 ? 13.491 5.007 6.833 1 93.99 68 GLY B C 1
ATOM 2808 O O . GLY B 1 68 ? 13.74 5.23 5.646 1 93.99 68 GLY B O 1
ATOM 2809 N N . LEU B 1 69 ? 12.51 5.548 7.41 1 95.59 69 LEU B N 1
ATOM 2810 C CA . LEU B 1 69 ? 11.552 6.401 6.717 1 95.59 69 LEU B CA 1
ATOM 2811 C C . LEU B 1 69 ? 12.246 7.614 6.106 1 95.59 69 LEU B C 1
ATOM 2813 O O . LEU B 1 69 ? 11.888 8.054 5.011 1 95.59 69 LEU B O 1
ATOM 2817 N N . PHE B 1 70 ? 13.197 8.074 6.843 1 96.02 70 PHE B N 1
ATOM 2818 C CA . PHE B 1 70 ? 13.883 9.29 6.422 1 96.02 70 PHE B CA 1
ATOM 2819 C C . PHE B 1 70 ? 14.438 9.138 5.01 1 96.02 70 PHE B C 1
ATOM 2821 O O . PHE B 1 70 ? 14.381 10.074 4.211 1 96.02 70 PHE B O 1
ATOM 2828 N N . LYS B 1 71 ? 14.92 7.974 4.646 1 94.46 71 LYS B N 1
ATOM 2829 C CA . LYS B 1 71 ? 15.558 7.731 3.356 1 94.46 71 LYS B CA 1
ATOM 2830 C C . LYS B 1 71 ? 14.521 7.435 2.277 1 94.46 71 LYS B C 1
ATOM 2832 O O . LYS B 1 71 ? 14.816 7.524 1.083 1 94.46 71 LYS B O 1
ATOM 2837 N N . ARG B 1 72 ? 13.343 7.111 2.685 1 95.51 72 ARG B N 1
ATOM 2838 C CA . ARG B 1 72 ? 12.326 6.677 1.734 1 95.51 72 ARG B CA 1
ATOM 2839 C C . ARG B 1 72 ? 11.414 7.835 1.34 1 95.51 72 ARG B C 1
ATOM 2841 O O . ARG B 1 72 ? 10.862 7.85 0.238 1 95.51 72 ARG B O 1
ATOM 2848 N N . ILE B 1 73 ? 11.266 8.779 2.216 1 97.85 73 ILE B N 1
ATOM 2849 C CA . ILE B 1 73 ? 10.372 9.904 1.969 1 97.85 73 ILE B CA 1
ATOM 2850 C C . ILE B 1 73 ? 10.945 10.786 0.862 1 97.85 73 ILE B C 1
ATOM 2852 O O . ILE B 1 73 ? 12.09 11.235 0.948 1 97.85 73 ILE B O 1
ATOM 2856 N N . GLU B 1 74 ? 10.109 11.067 -0.075 1 97.96 74 GLU B N 1
ATOM 2857 C CA . GLU B 1 74 ? 10.545 11.807 -1.256 1 97.96 74 GLU B CA 1
ATOM 2858 C C . GLU B 1 74 ? 10.118 13.27 -1.179 1 97.96 74 GLU B C 1
ATOM 2860 O O . GLU B 1 74 ? 10.658 14.118 -1.893 1 97.96 74 GLU B O 1
ATOM 2865 N N . LEU B 1 75 ? 9.181 13.546 -0.395 1 98.54 75 LEU B N 1
ATOM 2866 C CA . LEU B 1 75 ? 8.602 14.878 -0.253 1 98.54 75 LEU B CA 1
ATOM 2867 C C . LEU B 1 75 ? 7.925 15.034 1.104 1 98.54 75 LEU B C 1
ATOM 2869 O O . LEU B 1 75 ? 7.271 14.106 1.587 1 98.54 75 LEU B O 1
ATOM 2873 N N . VAL B 1 76 ? 8.133 16.146 1.708 1 98.85 76 VAL B N 1
ATOM 2874 C CA . VAL B 1 76 ? 7.387 16.52 2.904 1 98.85 76 VAL B CA 1
ATOM 2875 C C . VAL B 1 76 ? 6.452 17.684 2.587 1 98.85 76 VAL B C 1
ATOM 2877 O O . VAL B 1 76 ? 6.884 18.708 2.052 1 98.85 76 VAL B O 1
ATOM 2880 N N . VAL B 1 77 ? 5.21 17.533 2.857 1 98.91 77 VAL B N 1
ATOM 2881 C CA . VAL B 1 77 ? 4.226 18.602 2.718 1 98.91 77 VAL B CA 1
ATOM 2882 C C . VAL B 1 77 ? 3.769 19.066 4.099 1 98.91 77 VAL B C 1
ATOM 2884 O O . VAL B 1 77 ? 3.445 18.246 4.961 1 98.91 77 VAL B O 1
ATOM 2887 N N . THR B 1 78 ? 3.763 20.34 4.306 1 98.85 78 THR B N 1
ATOM 2888 C CA . THR B 1 78 ? 3.408 20.864 5.62 1 98.85 78 THR B CA 1
ATOM 2889 C C . THR B 1 78 ? 2.357 21.964 5.498 1 98.85 78 THR B C 1
ATOM 2891 O O . THR B 1 78 ? 2.295 22.66 4.482 1 98.85 78 THR B O 1
ATOM 2894 N N . SER B 1 79 ? 1.517 22.047 6.525 1 98.63 79 SER B N 1
ATOM 2895 C CA . SER B 1 79 ? 0.673 23.228 6.677 1 98.63 79 SER B CA 1
ATOM 2896 C C . SER B 1 79 ? 1.513 24.488 6.858 1 98.63 79 SER B C 1
ATOM 2898 O O . SER B 1 79 ? 2.561 24.454 7.507 1 98.63 79 SER B O 1
ATOM 2900 N N . PRO B 1 80 ? 1.085 25.586 6.262 1 98.18 80 PRO B N 1
ATOM 2901 C CA . PRO B 1 80 ? 1.832 26.834 6.432 1 98.18 80 PRO B CA 1
ATOM 2902 C C . PRO B 1 80 ? 1.518 27.535 7.752 1 98.18 80 PRO B C 1
ATOM 2904 O O . PRO B 1 80 ? 0.997 28.654 7.752 1 98.18 80 PRO B O 1
ATOM 2907 N N . MET B 1 81 ? 1.841 26.903 8.83 1 98.03 81 MET B N 1
ATOM 2908 C CA . MET B 1 81 ? 1.771 27.432 10.189 1 98.03 81 MET B CA 1
ATOM 2909 C C . MET B 1 81 ? 3.079 27.191 10.934 1 98.03 81 MET B C 1
ATOM 2911 O O . MET B 1 81 ? 3.795 26.23 10.647 1 98.03 81 MET B O 1
ATOM 2915 N N . LEU B 1 82 ? 3.395 28.062 11.829 1 98.18 82 LEU B N 1
ATOM 2916 C CA . LEU B 1 82 ? 4.683 28.028 12.512 1 98.18 82 LEU B CA 1
ATOM 2917 C C . LEU B 1 82 ? 4.921 26.666 13.156 1 98.18 82 LEU B C 1
ATOM 2919 O O . LEU B 1 82 ? 5.97 26.051 12.949 1 98.18 82 LEU B O 1
ATOM 2923 N N . ARG B 1 83 ? 3.987 26.128 13.907 1 98.18 83 ARG B N 1
ATOM 2924 C CA . ARG B 1 83 ? 4.168 24.891 14.66 1 98.18 83 ARG B CA 1
ATOM 2925 C C . ARG B 1 83 ? 4.337 23.699 13.723 1 98.18 83 ARG B C 1
ATOM 2927 O O . ARG B 1 83 ? 5.072 22.759 14.032 1 98.18 83 ARG B O 1
ATOM 2934 N N . THR B 1 84 ? 3.639 23.638 12.551 1 98.75 84 THR B N 1
ATOM 2935 C CA . THR B 1 84 ? 3.774 22.54 11.601 1 98.75 84 THR B CA 1
ATOM 2936 C C . THR B 1 84 ? 5.101 22.631 10.853 1 98.75 84 THR B C 1
ATOM 2938 O O . THR B 1 84 ? 5.755 21.615 10.613 1 98.75 84 THR B O 1
ATOM 2941 N N . MET B 1 85 ? 5.521 23.839 10.511 1 98.74 85 MET B N 1
ATOM 2942 C CA . MET B 1 85 ? 6.788 24.008 9.807 1 98.74 85 MET B CA 1
ATOM 2943 C C . MET B 1 85 ? 7.967 23.738 10.736 1 98.74 85 MET B C 1
ATOM 2945 O O . MET B 1 85 ? 8.977 23.169 10.316 1 98.74 85 MET B O 1
ATOM 2949 N N . GLN B 1 86 ? 7.848 24.136 12.019 1 98.64 86 GLN B N 1
ATOM 2950 C CA . GLN B 1 86 ? 8.845 23.753 13.014 1 98.64 86 GLN B CA 1
ATOM 2951 C C . GLN B 1 86 ? 8.955 22.235 13.127 1 98.64 86 GLN B C 1
ATOM 2953 O O . GLN B 1 86 ? 10.059 21.687 13.142 1 98.64 86 GLN B O 1
ATOM 2958 N N . THR B 1 87 ? 7.805 21.576 13.17 1 98.77 87 THR B N 1
ATOM 2959 C CA . THR B 1 87 ? 7.779 20.121 13.276 1 98.77 87 THR B CA 1
ATOM 2960 C C . THR B 1 87 ? 8.4 19.477 12.04 1 98.77 87 THR B C 1
ATOM 2962 O O . THR B 1 87 ? 9.223 18.567 12.155 1 98.77 87 THR B O 1
ATOM 2965 N N . ALA B 1 88 ? 7.997 19.953 10.877 1 98.84 88 ALA B N 1
ATOM 2966 C CA . ALA B 1 88 ? 8.531 19.413 9.629 1 98.84 88 ALA B CA 1
ATOM 2967 C C . ALA B 1 88 ? 10.047 19.579 9.565 1 98.84 88 ALA B C 1
ATOM 2969 O O . ALA B 1 88 ? 10.768 18.633 9.24 1 98.84 88 ALA B O 1
ATOM 2970 N N . ALA B 1 89 ? 10.536 20.769 9.889 1 98.2 89 ALA B N 1
ATOM 2971 C CA . ALA B 1 89 ? 11.971 21.044 9.866 1 98.2 89 ALA B CA 1
ATOM 2972 C C . ALA B 1 89 ? 12.711 20.186 10.888 1 98.2 89 ALA B C 1
ATOM 2974 O O . ALA B 1 89 ? 13.761 19.615 10.584 1 98.2 89 ALA B O 1
ATOM 2975 N N . GLY B 1 90 ? 12.17 20.093 12.07 1 97.88 90 GLY B N 1
ATOM 2976 C CA . GLY B 1 90 ? 12.82 19.358 13.142 1 97.88 90 GLY B CA 1
ATOM 2977 C C . GLY B 1 90 ? 12.877 17.863 12.892 1 97.88 90 GLY B C 1
ATOM 2978 O O . GLY B 1 90 ? 13.874 17.212 13.212 1 97.88 90 GLY B O 1
ATOM 2979 N N . VAL B 1 91 ? 11.839 17.309 12.33 1 98.39 91 VAL B N 1
ATOM 2980 C CA . VAL B 1 91 ? 11.74 15.863 12.157 1 98.39 91 VAL B CA 1
ATOM 2981 C C . VAL B 1 91 ? 12.482 15.443 10.89 1 98.39 91 VAL B C 1
ATOM 2983 O O . VAL B 1 91 ? 13.183 14.428 10.882 1 98.39 91 VAL B O 1
ATOM 2986 N N . PHE B 1 92 ? 12.372 16.246 9.794 1 98.3 92 PHE B N 1
ATOM 2987 C CA . PHE B 1 92 ? 12.799 15.765 8.485 1 98.3 92 PHE B CA 1
ATOM 2988 C C . PHE B 1 92 ? 13.978 16.58 7.967 1 98.3 92 PHE B C 1
ATOM 2990 O O . PHE B 1 92 ? 14.435 16.374 6.841 1 98.3 92 PHE B O 1
ATOM 2997 N N . GLY B 1 93 ? 14.422 17.556 8.758 1 96.45 93 GLY B N 1
ATOM 2998 C CA . GLY B 1 93 ? 15.551 18.377 8.35 1 96.45 93 GLY B CA 1
ATOM 2999 C C . GLY B 1 93 ? 16.883 17.66 8.462 1 96.45 93 GLY B C 1
ATOM 3000 O O . GLY B 1 93 ? 16.944 16.523 8.936 1 96.45 93 GLY B O 1
ATOM 3001 N N . GLY B 1 94 ? 17.864 18.246 7.832 1 91.69 94 GLY B N 1
ATOM 3002 C CA . GLY B 1 94 ? 19.21 17.696 7.85 1 91.69 94 GLY B CA 1
ATOM 3003 C C . GLY B 1 94 ? 19.947 17.964 9.149 1 91.69 94 GLY B C 1
ATOM 3004 O O . GLY B 1 94 ? 19.38 18.533 10.084 1 91.69 94 GLY B O 1
ATOM 3005 N N . ASP B 1 95 ? 21.144 17.311 9.171 1 78.54 95 ASP B N 1
ATOM 3006 C CA . ASP B 1 95 ? 21.976 17.465 10.36 1 78.54 95 ASP B CA 1
ATOM 3007 C C . ASP B 1 95 ? 22.706 18.806 10.35 1 78.54 95 ASP B C 1
ATOM 3009 O O . ASP B 1 95 ? 22.883 19.414 9.293 1 78.54 95 ASP B O 1
ATOM 3013 N N . GLY B 1 96 ? 22.961 19.343 11.588 1 63.93 96 GLY B N 1
ATOM 3014 C CA . GLY B 1 96 ? 23.514 20.617 12.018 1 63.93 96 GLY B CA 1
ATOM 3015 C C . GLY B 1 96 ? 24.14 21.408 10.886 1 63.93 96 GLY B C 1
ATOM 3016 O O . GLY B 1 96 ? 24.735 20.831 9.973 1 63.93 96 GLY B O 1
ATOM 3017 N N . TYR B 1 97 ? 23.472 22.55 10.571 1 55.36 97 TYR B N 1
ATOM 3018 C CA . TYR B 1 97 ? 23.939 23.598 9.671 1 55.36 97 TYR B CA 1
ATOM 3019 C C . TYR B 1 97 ? 25.325 24.087 10.076 1 55.36 97 TYR B C 1
ATOM 3021 O O . TYR B 1 97 ? 25.557 24.418 11.241 1 55.36 97 TYR B O 1
ATOM 3029 N N . LYS B 1 98 ? 26.292 23.593 9.537 1 52.22 98 LYS B N 1
ATOM 3030 C CA . LYS B 1 98 ? 27.576 24.226 9.824 1 52.22 98 LYS B CA 1
ATOM 3031 C C . LYS B 1 98 ? 27.675 25.596 9.158 1 52.22 98 LYS B C 1
ATOM 3033 O O . LYS B 1 98 ? 27.17 25.791 8.051 1 52.22 98 LYS B O 1
ATOM 3038 N N . ASP B 1 99 ? 27.998 26.617 9.819 1 49.69 99 ASP B N 1
ATOM 3039 C CA . ASP B 1 99 ? 28.345 27.988 9.455 1 49.69 99 ASP B CA 1
ATOM 3040 C C . ASP B 1 99 ? 29.146 28.025 8.155 1 49.69 99 ASP B C 1
ATOM 3042 O O . ASP B 1 99 ? 29.969 27.143 7.902 1 49.69 99 ASP B O 1
ATOM 3046 N N . ARG B 1 100 ? 28.702 28.507 7.064 1 54.05 100 ARG B N 1
ATOM 3047 C CA . ARG B 1 100 ? 29.395 28.854 5.827 1 54.05 100 ARG B CA 1
ATOM 3048 C C . ARG B 1 100 ? 28.899 28.001 4.664 1 54.05 100 ARG B C 1
ATOM 3050 O O . ARG B 1 100 ? 29.502 27.999 3.588 1 54.05 100 ARG B O 1
ATOM 3057 N N . MET B 1 101 ? 27.888 27.28 5.102 1 59.42 101 MET B N 1
ATOM 3058 C CA . MET B 1 101 ? 27.504 26.508 3.924 1 59.42 101 MET B CA 1
ATOM 3059 C C . MET B 1 101 ? 26.6 27.326 3.008 1 59.42 101 MET B C 1
ATOM 3061 O O . MET B 1 101 ? 25.819 28.155 3.479 1 59.42 101 MET B O 1
ATOM 3065 N N . ASP B 1 102 ? 26.968 27.6 1.824 1 69.33 102 ASP B N 1
ATOM 3066 C CA . ASP B 1 102 ? 26.245 28.299 0.766 1 69.33 102 ASP B CA 1
ATOM 3067 C C . ASP B 1 102 ? 24.884 27.653 0.512 1 69.33 102 ASP B C 1
ATOM 3069 O O . ASP B 1 102 ? 24.485 27.468 -0.639 1 69.33 102 ASP B O 1
ATOM 3073 N N . ILE B 1 103 ? 24.2 27.125 1.746 1 82.99 103 ILE B N 1
ATOM 3074 C CA . ILE B 1 103 ? 22.868 26.56 1.558 1 82.99 103 ILE B CA 1
ATOM 3075 C C . ILE B 1 103 ? 21.876 27.258 2.486 1 82.99 103 ILE B C 1
ATOM 3077 O O . ILE B 1 103 ? 22.229 27.649 3.6 1 82.99 103 ILE B O 1
ATOM 3081 N N . LEU B 1 104 ? 20.696 27.522 1.975 1 90.03 104 LEU B N 1
ATOM 3082 C CA . LEU B 1 104 ? 19.645 28.128 2.786 1 90.03 104 LEU B CA 1
ATOM 3083 C C . LEU B 1 104 ? 19.186 27.172 3.882 1 90.03 104 LEU B C 1
ATOM 3085 O O . LEU B 1 104 ? 18.97 25.985 3.627 1 90.03 104 LEU B O 1
ATOM 3089 N N . PRO B 1 105 ? 19.12 27.676 5.103 1 94.24 105 PRO B N 1
ATOM 3090 C CA . PRO B 1 105 ? 18.617 26.8 6.165 1 94.24 105 PRO B CA 1
ATOM 3091 C C . PRO B 1 105 ? 17.131 26.483 6.014 1 94.24 105 PRO B C 1
ATOM 3093 O O . PRO B 1 105 ? 16.366 27.313 5.516 1 94.24 105 PRO B O 1
ATOM 3096 N N . LEU B 1 106 ? 16.779 25.361 6.442 1 96.12 106 LEU B N 1
ATOM 3097 C CA . LEU B 1 106 ? 15.372 24.979 6.497 1 96.12 106 LEU B CA 1
ATOM 3098 C C . LEU B 1 106 ? 14.627 25.8 7.545 1 96.12 106 LEU B C 1
ATOM 3100 O O . LEU B 1 106 ? 13.457 26.141 7.356 1 96.12 106 LEU B O 1
ATOM 3104 N N . MET B 1 107 ? 15.295 26.056 8.615 1 97.07 107 MET B N 1
ATOM 3105 C CA . MET B 1 107 ? 14.797 26.883 9.71 1 97.07 107 MET B CA 1
ATOM 3106 C C . MET B 1 107 ? 15.928 27.689 10.342 1 97.07 107 MET B C 1
ATOM 3108 O O . MET B 1 107 ? 16.978 27.137 10.675 1 97.07 107 MET B O 1
ATOM 3112 N N . VAL B 1 108 ? 15.744 29 10.505 1 96.03 108 VAL B N 1
ATOM 3113 C CA . VAL B 1 108 ? 16.772 29.837 11.115 1 96.03 108 VAL B CA 1
ATOM 3114 C C . VAL B 1 108 ? 16.765 29.641 12.63 1 96.03 108 VAL B C 1
ATOM 3116 O O . VAL B 1 108 ? 15.789 29.139 13.193 1 96.03 108 VAL B O 1
ATOM 3119 N N . ALA B 1 109 ? 17.808 30.011 13.217 1 95.19 109 ALA B N 1
ATOM 3120 C CA . ALA B 1 109 ? 17.949 29.843 14.661 1 95.19 109 ALA B CA 1
ATOM 3121 C C . ALA B 1 109 ? 16.901 30.658 15.414 1 95.19 109 ALA B C 1
ATOM 3123 O O . ALA B 1 109 ? 16.531 31.753 14.983 1 95.19 109 ALA B O 1
ATOM 3124 N N . ASN B 1 110 ? 16.387 30.062 16.491 1 95.9 110 ASN B N 1
ATOM 3125 C CA . ASN B 1 110 ? 15.519 30.724 17.459 1 95.9 110 ASN B CA 1
ATOM 3126 C C . ASN B 1 110 ? 14.148 31.031 16.864 1 95.9 110 ASN B C 1
ATOM 3128 O O . ASN B 1 110 ? 13.432 31.902 17.36 1 95.9 110 ASN B O 1
ATOM 3132 N N . THR B 1 111 ? 13.85 30.383 15.795 1 96.37 111 THR B N 1
ATOM 3133 C CA . THR B 1 111 ? 12.549 30.57 15.162 1 96.37 111 THR B CA 1
ATOM 3134 C C . THR B 1 111 ? 11.421 30.244 16.137 1 96.37 111 THR B C 1
ATOM 3136 O O . THR B 1 111 ? 11.417 29.178 16.756 1 96.37 111 THR B O 1
ATOM 3139 N N . GLY B 1 112 ? 10.409 31.186 16.254 1 93.31 112 GLY B N 1
ATOM 3140 C CA . GLY B 1 112 ? 9.25 30.971 17.106 1 93.31 112 GLY B CA 1
ATOM 3141 C C . GLY B 1 112 ? 9.607 30.817 18.572 1 93.31 112 GLY B C 1
ATOM 3142 O O . GLY B 1 112 ? 9.079 29.938 19.256 1 93.31 112 GLY B O 1
ATOM 3143 N N . TYR B 1 113 ? 10.567 31.585 18.963 1 91.03 113 TYR B N 1
ATOM 3144 C CA . TYR B 1 113 ? 10.988 31.614 20.359 1 91.03 113 TYR B CA 1
ATOM 3145 C C . TYR B 1 113 ? 11.55 30.263 20.787 1 91.03 113 TYR B C 1
ATOM 3147 O O . TYR B 1 113 ? 11.322 29.818 21.915 1 91.03 113 TYR B O 1
ATOM 3155 N N . SER B 1 114 ? 12.067 29.69 19.808 1 90.3 114 SER B N 1
ATOM 3156 C CA . SER B 1 114 ? 12.717 28.428 20.145 1 90.3 114 SER B CA 1
ATOM 3157 C C . SER B 1 114 ? 14.178 28.643 20.528 1 90.3 114 SER B C 1
ATOM 3159 O O . SER B 1 114 ? 14.759 29.685 20.218 1 90.3 114 SER B O 1
ATOM 3161 N N . ASP B 1 115 ? 14.794 27.851 21.383 1 90.77 115 ASP B N 1
ATOM 3162 C CA . ASP B 1 115 ? 16.225 27.891 21.67 1 90.77 115 ASP B CA 1
ATOM 3163 C C . ASP B 1 115 ? 16.99 26.911 20.783 1 90.77 115 ASP B C 1
ATOM 3165 O O . ASP B 1 115 ? 18.07 26.445 21.152 1 90.77 115 ASP B O 1
ATOM 3169 N N . ARG B 1 116 ? 16.365 26.776 19.607 1 93.54 116 ARG B N 1
ATOM 3170 C CA . ARG B 1 116 ? 16.96 25.8 18.701 1 93.54 116 ARG B CA 1
ATOM 3171 C C . ARG B 1 116 ? 17.956 26.464 17.756 1 93.54 116 ARG B C 1
ATOM 3173 O O . ARG B 1 116 ? 17.75 27.602 17.329 1 93.54 116 ARG B O 1
ATOM 3180 N N . SER B 1 117 ? 19.016 25.734 17.429 1 93.42 117 SER B N 1
ATOM 3181 C CA . SER B 1 117 ? 19.913 26.161 16.36 1 93.42 117 SER B CA 1
ATOM 3182 C C . SER B 1 117 ? 19.24 26.047 14.996 1 93.42 117 SER B C 1
ATOM 3184 O O . SER B 1 117 ? 18.172 25.444 14.873 1 93.42 117 SER B O 1
ATOM 3186 N N . ALA B 1 118 ? 19.853 26.664 14.02 1 94.76 118 ALA B N 1
ATOM 3187 C CA . ALA B 1 118 ? 19.367 26.549 12.647 1 94.76 118 ALA B CA 1
ATOM 3188 C C . ALA B 1 118 ? 19.364 25.094 12.187 1 94.76 118 ALA B C 1
ATOM 3190 O O . ALA B 1 118 ? 20.231 24.31 12.579 1 94.76 118 ALA B O 1
ATOM 3191 N N . ILE B 1 119 ? 18.436 24.764 11.379 1 95.71 119 ILE B N 1
ATOM 3192 C CA . ILE B 1 119 ? 18.321 23.415 10.835 1 95.71 119 ILE B CA 1
ATOM 3193 C C . ILE B 1 119 ? 18.696 23.421 9.355 1 95.71 119 ILE B C 1
ATOM 3195 O O . ILE B 1 119 ? 18.199 24.246 8.586 1 95.71 119 ILE B O 1
ATOM 3199 N N . SER B 1 120 ? 19.48 22.475 8.947 1 94.33 120 SER B N 1
ATOM 3200 C CA . SER B 1 120 ? 20.038 22.424 7.599 1 94.33 120 SER B CA 1
ATOM 3201 C C . SER B 1 120 ? 19.045 21.82 6.612 1 94.33 120 SER B C 1
ATOM 3203 O O . SER B 1 120 ? 18.255 20.946 6.975 1 94.33 120 SER B O 1
ATOM 3205 N N . SER B 1 121 ? 19.137 22.268 5.408 1 94.3 121 SER B N 1
ATOM 3206 C CA . SER B 1 121 ? 18.354 21.683 4.324 1 94.3 121 SER B CA 1
ATOM 3207 C C . SER B 1 121 ? 19.163 20.642 3.557 1 94.3 121 SER B C 1
ATOM 3209 O O . SER B 1 121 ? 18.705 20.121 2.538 1 94.3 121 SER B O 1
ATOM 3211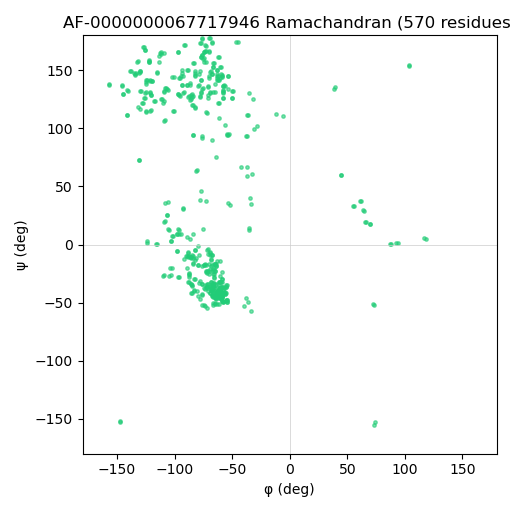 N N . LEU B 1 122 ? 20.272 20.352 4.09 1 91.85 122 LEU B N 1
ATOM 3212 C CA . LEU B 1 122 ? 21.142 19.41 3.394 1 91.85 122 LEU B CA 1
ATOM 3213 C C . LEU B 1 122 ? 20.673 17.975 3.613 1 91.85 122 LEU B C 1
ATOM 3215 O O . LEU B 1 122 ? 20.334 17.593 4.735 1 91.85 122 LEU B O 1
ATOM 3219 N N . ASP B 1 123 ? 20.688 17.217 2.58 1 91.47 123 ASP B N 1
ATOM 3220 C CA . ASP B 1 123 ? 20.442 15.778 2.596 1 91.47 123 ASP B CA 1
ATOM 3221 C C . ASP B 1 123 ? 19.103 15.457 3.254 1 91.47 123 ASP B C 1
ATOM 3223 O O . ASP B 1 123 ? 19.015 14.553 4.088 1 91.47 123 ASP B O 1
ATOM 3227 N N . CYS B 1 124 ? 18.186 16.281 3.095 1 94.69 124 CYS B N 1
ATOM 3228 C CA . CYS B 1 124 ? 16.828 16.012 3.553 1 94.69 124 CYS B CA 1
ATOM 3229 C C . CYS B 1 124 ? 15.838 16.088 2.397 1 94.69 124 CYS B C 1
ATOM 3231 O O . CYS B 1 124 ? 16.166 16.599 1.325 1 94.69 124 CYS B O 1
ATOM 3233 N N . PRO B 1 125 ? 14.706 15.483 2.533 1 96.74 125 PRO B N 1
ATOM 3234 C CA . PRO B 1 125 ? 13.708 15.616 1.468 1 96.74 125 PRO B CA 1
ATOM 3235 C C . PRO B 1 125 ? 13.226 17.053 1.286 1 96.74 125 PRO B C 1
ATOM 3237 O O . PRO B 1 125 ? 13.266 17.845 2.231 1 96.74 125 PRO B O 1
ATOM 3240 N N . PRO B 1 126 ? 12.844 17.401 0.041 1 98 126 PRO B N 1
ATOM 3241 C CA . PRO B 1 126 ? 12.242 18.725 -0.138 1 98 126 PRO B CA 1
ATOM 3242 C C . PRO B 1 126 ? 10.988 18.922 0.71 1 98 126 PRO B C 1
ATOM 3244 O O . PRO B 1 126 ? 10.223 17.976 0.917 1 98 126 PRO B O 1
ATOM 3247 N N . ILE B 1 127 ? 10.837 20.12 1.173 1 98.51 127 ILE B N 1
ATOM 3248 C CA . ILE B 1 127 ? 9.683 20.466 1.997 1 98.51 127 ILE B CA 1
ATOM 3249 C C . ILE B 1 127 ? 8.897 21.596 1.336 1 98.51 127 ILE B C 1
ATOM 3251 O O . ILE B 1 127 ? 9.475 22.605 0.925 1 98.51 127 ILE B O 1
ATOM 3255 N N . MET B 1 128 ? 7.618 21.432 1.208 1 98.54 128 MET B N 1
ATOM 3256 C CA . MET B 1 128 ? 6.775 22.464 0.611 1 98.54 128 MET B CA 1
ATOM 3257 C C . MET B 1 128 ? 5.519 22.691 1.446 1 98.54 128 MET B C 1
ATOM 3259 O O . MET B 1 128 ? 4.993 21.754 2.05 1 98.54 128 MET B O 1
ATOM 3263 N N . ALA B 1 129 ? 5.049 23.885 1.503 1 98.71 129 ALA B N 1
ATOM 3264 C CA . ALA B 1 129 ? 3.851 24.24 2.258 1 98.71 129 ALA B CA 1
ATOM 3265 C C . ALA B 1 129 ? 2.616 24.237 1.361 1 98.71 129 ALA B C 1
ATOM 3267 O O . ALA B 1 129 ? 2.69 24.622 0.192 1 98.71 129 ALA B O 1
ATOM 3268 N N . HIS B 1 130 ? 1.512 23.79 1.927 1 98.6 130 HIS B N 1
ATOM 3269 C CA . HIS B 1 130 ? 0.267 23.704 1.172 1 98.6 130 HIS B CA 1
ATOM 3270 C C . HIS B 1 130 ? -0.926 24.117 2.027 1 98.6 130 HIS B C 1
ATOM 3272 O O . HIS B 1 130 ? -1.139 23.567 3.11 1 98.6 130 HIS B O 1
ATOM 3278 N N . GLU B 1 131 ? -1.789 24.962 1.54 1 98.15 131 GLU B N 1
ATOM 3279 C CA . GLU B 1 131 ? -2.898 25.55 2.285 1 98.15 131 GLU B CA 1
ATOM 3280 C C . GLU B 1 131 ? -3.991 24.519 2.554 1 98.15 131 GLU B C 1
ATOM 3282 O O . GLU B 1 131 ? -4.753 24.651 3.514 1 98.15 131 GLU B O 1
ATOM 3287 N N . LEU B 1 132 ? -4.027 23.484 1.756 1 98.09 132 LEU B N 1
ATOM 3288 C CA . LEU B 1 132 ? -5.116 22.519 1.858 1 98.09 132 LEU B CA 1
ATOM 3289 C C . LEU B 1 132 ? -4.958 21.65 3.101 1 98.09 132 LEU B C 1
ATOM 3291 O O . LEU B 1 132 ? -5.91 20.995 3.531 1 98.09 132 LEU B O 1
ATOM 3295 N N . CYS B 1 133 ? -3.768 21.609 3.721 1 98.1 133 CYS B N 1
ATOM 3296 C CA . CYS B 1 133 ? -3.609 20.746 4.886 1 98.1 133 CYS B CA 1
ATOM 3297 C C . CYS B 1 133 ? -3.545 21.568 6.168 1 98.1 133 CYS B C 1
ATOM 3299 O O . CYS B 1 133 ? -2.999 21.113 7.175 1 98.1 133 CYS B O 1
ATOM 3301 N N . ARG B 1 134 ? -4.131 22.759 6.165 1 97.96 134 ARG B N 1
ATOM 3302 C CA . ARG B 1 134 ? -4.251 23.622 7.335 1 97.96 134 ARG B CA 1
ATOM 3303 C C . ARG B 1 134 ? -5.285 23.077 8.314 1 97.96 134 ARG B C 1
ATOM 3305 O O . ARG B 1 134 ? -6.079 22.202 7.963 1 97.96 134 ARG B O 1
ATOM 3312 N N . GLU B 1 135 ? -5.223 23.672 9.499 1 95.83 135 GLU B N 1
ATOM 3313 C CA . GLU B 1 135 ? -6.264 23.418 10.49 1 95.83 135 GLU B CA 1
ATOM 3314 C C . GLU B 1 135 ? -7.59 24.045 10.071 1 95.83 135 GLU B C 1
ATOM 3316 O O . GLU B 1 135 ? -7.674 24.692 9.025 1 95.83 135 GLU B O 1
ATOM 3321 N N . HIS B 1 136 ? -8.595 23.794 10.946 1 95.18 136 HIS B N 1
ATOM 3322 C CA . HIS B 1 136 ? -9.881 24.451 10.742 1 95.18 136 HIS B CA 1
ATOM 3323 C C . HIS B 1 136 ? -9.707 25.953 10.539 1 95.18 136 HIS B C 1
ATOM 3325 O O . HIS B 1 136 ? -9.017 26.613 11.319 1 95.18 136 HIS B O 1
ATOM 3331 N N . LEU B 1 137 ? -10.351 26.434 9.539 1 95.63 137 LEU B N 1
ATOM 3332 C CA . LEU B 1 137 ? -10.193 27.85 9.224 1 95.63 137 LEU B CA 1
ATOM 3333 C C . LEU B 1 137 ? -11.216 28.692 9.979 1 95.63 137 LEU B C 1
ATOM 3335 O O . LEU B 1 137 ? -12.367 28.281 10.142 1 95.63 137 LEU B O 1
ATOM 3339 N N . GLY B 1 138 ? -10.782 29.833 10.535 1 93.34 138 GLY B N 1
ATOM 3340 C CA . GLY B 1 138 ? -11.691 30.87 10.999 1 93.34 138 GLY B CA 1
ATOM 3341 C C . GLY B 1 138 ? -11.846 30.896 12.508 1 93.34 138 GLY B C 1
ATOM 3342 O O . GLY B 1 138 ? -11.528 29.918 13.187 1 93.34 138 GLY B O 1
ATOM 3343 N N . VAL B 1 139 ? -12.159 31.983 13.024 1 92.73 139 VAL B N 1
ATOM 3344 C CA . VAL B 1 139 ? -12.627 32.282 14.374 1 92.73 139 VAL B CA 1
ATOM 3345 C C . VAL B 1 139 ? -11.466 32.172 15.36 1 92.73 139 VAL B C 1
ATOM 3347 O O . VAL B 1 139 ? -11.175 33.12 16.093 1 92.73 139 VAL B O 1
ATOM 3350 N N . HIS B 1 140 ? -10.712 31.032 15.367 1 93.93 140 HIS B N 1
ATOM 3351 C CA . HIS B 1 140 ? -9.612 30.846 16.306 1 93.93 140 HIS B CA 1
ATOM 3352 C C . HIS B 1 140 ? -8.329 31.485 15.786 1 93.93 140 HIS B C 1
ATOM 3354 O O . HIS B 1 140 ? -7.784 31.053 14.767 1 93.93 140 HIS B O 1
ATOM 3360 N N . PRO B 1 141 ? -7.774 32.424 16.502 1 94.5 141 PRO B N 1
ATOM 3361 C CA . PRO B 1 141 ? -6.54 33.074 16.054 1 94.5 141 PRO B CA 1
ATOM 3362 C C . PRO B 1 141 ? -5.389 32.088 15.867 1 94.5 141 PRO B C 1
ATOM 3364 O O . PRO B 1 141 ? -4.525 32.296 15.011 1 94.5 141 PRO B O 1
ATOM 3367 N N . CYS B 1 142 ? -5.389 31.006 16.633 1 93.93 142 CYS B N 1
ATOM 3368 C CA . CYS B 1 142 ? -4.337 30.005 16.504 1 93.93 142 CYS B CA 1
ATOM 3369 C C . CYS B 1 142 ? -4.428 29.286 15.163 1 93.93 142 CYS B C 1
ATOM 3371 O O . CYS B 1 142 ? -3.504 28.571 14.773 1 93.93 142 CYS B O 1
ATOM 3373 N N . ASP B 1 143 ? -5.482 29.53 14.45 1 95.1 143 ASP B N 1
ATOM 3374 C CA . ASP B 1 143 ? -5.666 28.893 13.15 1 95.1 143 ASP B CA 1
ATOM 3375 C C . ASP B 1 143 ? -5.362 29.866 12.013 1 95.1 143 ASP B C 1
ATOM 3377 O O . ASP B 1 143 ? -5.574 29.546 10.842 1 95.1 143 ASP B O 1
ATOM 3381 N N . SER B 1 144 ? -4.936 31.061 12.328 1 95.6 144 SER B N 1
ATOM 3382 C CA . SER B 1 144 ? -4.463 32.031 11.346 1 95.6 144 SER B CA 1
ATOM 3383 C C . SER B 1 144 ? -2.948 31.956 11.18 1 95.6 144 SER B C 1
ATOM 3385 O O . SER B 1 144 ? -2.231 31.625 12.126 1 95.6 144 SER B O 1
ATOM 3387 N N . ARG B 1 145 ? -2.511 32.223 9.997 1 96.39 145 ARG B N 1
ATOM 3388 C CA . ARG B 1 145 ? -1.074 32.151 9.755 1 96.39 145 ARG B CA 1
ATOM 3389 C C . ARG B 1 145 ? -0.481 33.542 9.559 1 96.39 145 ARG B C 1
ATOM 3391 O O . ARG B 1 145 ? -1.206 34.497 9.274 1 96.39 145 ARG B O 1
ATOM 3398 N N . ARG B 1 146 ? 0.875 33.624 9.655 1 96.48 146 ARG B N 1
ATOM 3399 C CA . ARG B 1 146 ? 1.64 34.822 9.323 1 96.48 146 ARG B CA 1
ATOM 3400 C C . ARG B 1 146 ? 1.703 35.029 7.813 1 96.48 146 ARG B C 1
ATOM 3402 O O . ARG B 1 146 ? 1.228 34.19 7.045 1 96.48 146 ARG B O 1
ATOM 3409 N N . SER B 1 147 ? 2.232 36.209 7.434 1 97.59 147 SER B N 1
ATOM 3410 C CA . SER B 1 147 ? 2.453 36.443 6.011 1 97.59 147 SER B CA 1
ATOM 3411 C C . SER B 1 147 ? 3.524 35.509 5.457 1 97.59 147 SER B C 1
ATOM 3413 O O . SER B 1 147 ? 4.404 35.059 6.193 1 97.59 147 SER B O 1
ATOM 3415 N N . ILE B 1 148 ? 3.422 35.241 4.202 1 97.88 148 ILE B N 1
ATOM 3416 C CA . ILE B 1 148 ? 4.382 34.355 3.553 1 97.88 148 ILE B CA 1
ATOM 3417 C C . ILE B 1 148 ? 5.772 34.985 3.588 1 97.88 148 ILE B C 1
ATOM 3419 O O . ILE B 1 148 ? 6.774 34.286 3.757 1 97.88 148 ILE B O 1
ATOM 3423 N N . SER B 1 149 ? 5.853 36.313 3.477 1 97.85 149 SER B N 1
ATOM 3424 C CA . SER B 1 149 ? 7.122 37.031 3.542 1 97.85 149 SER B CA 1
ATOM 3425 C C . SER B 1 149 ? 7.817 36.804 4.88 1 97.85 149 SER B C 1
ATOM 3427 O O . SER B 1 149 ? 9.038 36.639 4.931 1 97.85 149 SER B O 1
ATOM 3429 N N . GLU B 1 150 ? 7.02 36.78 5.91 1 97.64 150 GLU B N 1
ATOM 3430 C CA . GLU B 1 150 ? 7.59 36.496 7.224 1 97.64 150 GLU B CA 1
ATOM 3431 C C . GLU B 1 150 ? 8.101 35.061 7.307 1 97.64 150 GLU B C 1
ATOM 3433 O O . GLU B 1 150 ? 9.193 34.813 7.822 1 97.64 150 GLU B O 1
ATOM 3438 N N . TYR B 1 151 ? 7.306 34.13 6.799 1 97.99 151 TYR B N 1
ATOM 3439 C CA . TYR B 1 151 ? 7.71 32.729 6.814 1 97.99 151 TYR B CA 1
ATOM 3440 C C . TYR B 1 151 ? 8.991 32.522 6.016 1 97.99 151 TYR B C 1
ATOM 3442 O O . TYR B 1 151 ? 9.839 31.708 6.39 1 97.99 151 TYR B O 1
ATOM 3450 N N . GLN B 1 152 ? 9.136 33.201 4.903 1 97.45 152 GLN B N 1
ATOM 3451 C CA . GLN B 1 152 ? 10.313 33.064 4.052 1 97.45 152 GLN B CA 1
ATOM 3452 C C . GLN B 1 152 ? 11.588 33.409 4.817 1 97.45 152 GLN B C 1
ATOM 3454 O O . GLN B 1 152 ? 12.642 32.818 4.575 1 97.45 152 GLN B O 1
ATOM 3459 N N . CYS B 1 153 ? 11.49 34.323 5.759 1 97.27 153 CYS B N 1
ATOM 3460 C CA . CYS B 1 153 ? 12.635 34.725 6.568 1 97.27 153 CYS B CA 1
ATOM 3461 C C . CYS B 1 153 ? 12.956 33.671 7.621 1 97.27 153 CYS B C 1
ATOM 3463 O O . CYS B 1 153 ? 14.122 33.455 7.955 1 97.27 153 CYS B O 1
ATOM 3465 N N . LEU B 1 154 ? 11.946 33.031 8.109 1 97.73 154 LEU B N 1
ATOM 3466 C CA . LEU B 1 154 ? 12.106 32.069 9.195 1 97.73 154 LEU B CA 1
ATOM 3467 C C . LEU B 1 154 ? 12.47 30.692 8.651 1 97.73 154 LEU B C 1
ATOM 3469 O O . LEU B 1 154 ? 13.203 29.939 9.297 1 97.73 154 LEU B O 1
ATOM 3473 N N . PHE B 1 155 ? 11.923 30.357 7.445 1 98.03 155 PHE B N 1
ATOM 3474 C CA . PHE B 1 155 ? 12.107 29.062 6.801 1 98.03 155 PHE B CA 1
ATOM 3475 C C . PHE B 1 155 ? 12.53 29.236 5.347 1 98.03 155 PHE B C 1
ATOM 3477 O O . PHE B 1 155 ? 11.808 28.834 4.433 1 98.03 155 PHE B O 1
ATOM 3484 N N . PRO B 1 156 ? 13.721 29.636 5.107 1 97.21 156 PRO B N 1
ATOM 3485 C CA . PRO B 1 156 ? 14.12 30.057 3.761 1 97.21 156 PRO B CA 1
ATOM 3486 C C . PRO B 1 156 ? 14.108 28.907 2.756 1 97.21 156 PRO B C 1
ATOM 3488 O O . PRO B 1 156 ? 13.916 29.132 1.558 1 97.21 156 PRO B O 1
ATOM 3491 N N . ALA B 1 157 ? 14.261 27.683 3.234 1 97.36 157 ALA B N 1
ATOM 3492 C CA . ALA B 1 157 ? 14.402 26.574 2.294 1 97.36 157 ALA B CA 1
ATOM 3493 C C . ALA B 1 157 ? 13.072 25.853 2.094 1 97.36 157 ALA B C 1
ATOM 3495 O O . ALA B 1 157 ? 12.979 24.92 1.292 1 97.36 157 ALA B O 1
ATOM 3496 N N . ILE B 1 158 ? 12.028 26.185 2.798 1 98.24 158 ILE B N 1
ATOM 3497 C CA . ILE B 1 158 ? 10.712 25.603 2.556 1 98.24 158 ILE B CA 1
ATOM 3498 C C . ILE B 1 158 ? 10.073 26.26 1.335 1 98.24 158 ILE B C 1
ATOM 3500 O O . ILE B 1 158 ? 10.082 27.487 1.208 1 98.24 158 ILE B O 1
ATOM 3504 N N . ASP B 1 159 ? 9.655 25.459 0.442 1 98.62 159 ASP B N 1
ATOM 3505 C CA . ASP B 1 159 ? 8.991 25.965 -0.756 1 98.62 159 ASP B CA 1
ATOM 3506 C C . ASP B 1 159 ? 7.588 26.474 -0.433 1 98.62 159 ASP B C 1
ATOM 3508 O O . ASP B 1 159 ? 6.699 25.688 -0.098 1 98.62 159 ASP B O 1
ATOM 3512 N N . LEU B 1 160 ? 7.339 27.756 -0.566 1 98.21 160 LEU B N 1
ATOM 3513 C CA . LEU B 1 160 ? 6.059 28.388 -0.268 1 98.21 160 LEU B CA 1
ATOM 3514 C C . LEU B 1 160 ? 5.362 28.835 -1.548 1 98.21 160 LEU B C 1
ATOM 3516 O O . LEU B 1 160 ? 4.427 29.638 -1.504 1 98.21 160 LEU B O 1
ATOM 3520 N N . SER B 1 161 ? 5.747 28.278 -2.662 1 97.2 161 SER B N 1
ATOM 3521 C CA . SER B 1 161 ? 5.356 28.786 -3.973 1 97.2 161 SER B CA 1
ATOM 3522 C C . SER B 1 161 ? 3.9 28.454 -4.283 1 97.2 161 SER B C 1
ATOM 3524 O O . SER B 1 161 ? 3.287 29.077 -5.151 1 97.2 161 SER B O 1
ATOM 3526 N N . LEU B 1 162 ? 3.286 27.512 -3.596 1 97.15 162 LEU B N 1
ATOM 3527 C CA . LEU B 1 162 ? 1.915 27.106 -3.883 1 97.15 162 LEU B CA 1
ATOM 3528 C C . LEU B 1 162 ? 0.918 28.02 -3.179 1 97.15 162 LEU B C 1
ATOM 3530 O O . LEU B 1 162 ? -0.291 27.912 -3.396 1 97.15 162 LEU B O 1
ATOM 3534 N N . ILE B 1 163 ? 1.399 28.86 -2.332 1 96.9 163 ILE B N 1
ATOM 3535 C CA . ILE B 1 163 ? 0.521 29.773 -1.609 1 96.9 163 ILE B CA 1
ATOM 3536 C C . ILE B 1 163 ? 0.333 31.056 -2.416 1 96.9 163 ILE B C 1
ATOM 3538 O O . ILE B 1 163 ? 1.304 31.75 -2.725 1 96.9 163 ILE B O 1
ATOM 3542 N N . GLU B 1 164 ? -0.853 31.425 -2.649 1 93.78 164 GLU B N 1
ATOM 3543 C CA . GLU B 1 164 ? -1.181 32.434 -3.652 1 93.78 164 GLU B CA 1
ATOM 3544 C C . GLU B 1 164 ? -1.113 33.84 -3.062 1 93.78 164 GLU B C 1
ATOM 3546 O O . GLU B 1 164 ? -0.855 34.809 -3.78 1 93.78 164 GLU B O 1
ATOM 3551 N N . SER B 1 165 ? -1.425 34.002 -1.785 1 96.58 165 SER B N 1
ATOM 3552 C CA . SER B 1 165 ? -1.502 35.323 -1.17 1 96.58 165 SER B CA 1
ATOM 3553 C C . SER B 1 165 ? -0.505 35.459 -0.024 1 96.58 165 SER B C 1
ATOM 3555 O O . SER B 1 165 ? -0.329 34.528 0.765 1 96.58 165 SER B O 1
ATOM 3557 N N . ASP B 1 166 ? 0.093 36.579 0.079 1 97.65 166 ASP B N 1
ATOM 3558 C CA . ASP B 1 166 ? 1.014 36.844 1.18 1 97.65 166 ASP B CA 1
ATOM 3559 C C . ASP B 1 166 ? 0.274 36.89 2.515 1 97.65 166 ASP B C 1
ATOM 3561 O O . ASP B 1 166 ? 0.693 36.255 3.485 1 97.65 166 ASP B O 1
ATOM 3565 N N . GLU B 1 167 ? -0.873 37.61 2.489 1 96.8 167 GLU B N 1
ATOM 3566 C CA . GLU B 1 167 ? -1.692 37.669 3.697 1 96.8 167 GLU B CA 1
ATOM 3567 C C . GLU B 1 167 ? -2.596 36.445 3.811 1 96.8 167 GLU B C 1
ATOM 3569 O O . GLU B 1 167 ? -2.877 35.779 2.812 1 96.8 167 GLU B O 1
ATOM 3574 N N . ASP B 1 168 ? -2.986 36.141 4.971 1 96.76 168 ASP B N 1
ATOM 3575 C CA . ASP B 1 168 ? -3.901 35.027 5.199 1 96.76 168 ASP B CA 1
ATOM 3576 C C . ASP B 1 168 ? -5.331 35.405 4.822 1 96.76 168 ASP B C 1
ATOM 3578 O O . ASP B 1 168 ? -6.118 35.812 5.679 1 96.76 168 ASP B O 1
ATOM 3582 N N . THR B 1 169 ? -5.732 35.154 3.6 1 95.37 169 THR B N 1
ATOM 3583 C CA . THR B 1 169 ? -7.048 35.555 3.114 1 95.37 169 THR B CA 1
ATOM 3584 C C . THR B 1 169 ? -8.079 34.461 3.377 1 95.37 169 THR B C 1
ATOM 3586 O O . THR B 1 169 ? -9.284 34.698 3.269 1 95.37 169 THR B O 1
ATOM 3589 N N . LEU B 1 170 ? -7.629 33.304 3.782 1 95.19 170 LEU B N 1
ATOM 3590 C CA . LEU B 1 170 ? -8.539 32.181 3.979 1 95.19 170 LEU B CA 1
ATOM 3591 C C . LEU B 1 170 ? -9.13 32.2 5.385 1 95.19 170 LEU B C 1
ATOM 3593 O O . LEU B 1 170 ? -10.182 31.604 5.629 1 95.19 170 LEU B O 1
ATOM 3597 N N . TRP B 1 171 ? -8.457 32.788 6.336 1 95.5 171 TRP B N 1
ATOM 3598 C CA . TRP B 1 171 ? -8.935 32.87 7.712 1 95.5 171 TRP B CA 1
ATOM 3599 C C . TRP B 1 171 ? -9.848 34.076 7.901 1 95.5 171 TRP B C 1
ATOM 3601 O O . TRP B 1 171 ? -9.493 35.196 7.525 1 95.5 171 TRP B O 1
ATOM 3611 N N . LYS B 1 172 ? -11.009 33.845 8.46 1 94.91 172 LYS B N 1
ATOM 3612 C CA . LYS B 1 172 ? -11.976 34.896 8.764 1 94.91 172 LYS B CA 1
ATOM 3613 C C . LYS B 1 172 ? -12.299 34.931 10.255 1 94.91 172 LYS B C 1
ATOM 3615 O O . LYS B 1 172 ? -12.488 33.885 10.88 1 94.91 172 LYS B O 1
ATOM 3620 N N . ALA B 1 173 ? -12.431 36.057 10.768 1 92.48 173 ALA B N 1
ATOM 3621 C CA . ALA B 1 173 ? -12.607 36.231 12.208 1 92.48 173 ALA B CA 1
ATOM 3622 C C . ALA B 1 173 ? -13.99 35.761 12.651 1 92.48 173 ALA B C 1
ATOM 3624 O O . ALA B 1 173 ? -14.166 35.316 13.788 1 92.48 173 ALA B O 1
ATOM 3625 N N . ASN B 1 174 ? -15.003 35.732 11.762 1 93.92 174 ASN B N 1
ATOM 3626 C CA . ASN B 1 174 ? -16.378 35.508 12.196 1 93.92 174 ASN B CA 1
ATOM 3627 C C . ASN B 1 174 ? -17.002 34.31 11.485 1 93.92 174 ASN B C 1
ATOM 3629 O O . ASN B 1 174 ? -18.197 34.048 11.633 1 93.92 174 ASN B O 1
ATOM 3633 N N . VAL B 1 175 ? -16.301 33.643 10.693 1 95.36 175 VAL B N 1
ATOM 3634 C CA . VAL B 1 175 ? -16.825 32.493 9.964 1 95.36 175 VAL B CA 1
ATOM 3635 C C . VAL B 1 175 ? -15.909 31.289 10.17 1 95.36 175 VAL B C 1
ATOM 3637 O O . VAL B 1 175 ? -14.724 31.338 9.832 1 95.36 175 VAL B O 1
ATOM 3640 N N . ARG B 1 176 ? -16.465 30.255 10.675 1 95.22 176 ARG B N 1
ATOM 3641 C CA . ARG B 1 176 ? -15.714 29.027 10.915 1 95.22 176 ARG B CA 1
ATOM 3642 C C . ARG B 1 176 ? -16.082 27.952 9.897 1 95.22 176 ARG B C 1
ATOM 3644 O O . ARG B 1 176 ? -17.263 27.736 9.615 1 95.22 176 ARG B O 1
ATOM 3651 N N . GLU B 1 177 ? -15.075 27.306 9.357 1 96.2 177 GLU B N 1
ATOM 3652 C CA . GLU B 1 177 ? -15.326 26.156 8.493 1 96.2 177 GLU B CA 1
ATOM 3653 C C . GLU B 1 177 ? -16.142 25.09 9.218 1 96.2 177 GLU B C 1
ATOM 3655 O O . GLU B 1 177 ? -15.893 24.8 10.39 1 96.2 177 GLU B O 1
ATOM 3660 N N . THR B 1 178 ? -17.129 24.528 8.507 1 96.57 178 THR B N 1
ATOM 3661 C CA . THR B 1 178 ? -17.853 23.39 9.063 1 96.57 178 THR B CA 1
ATOM 3662 C C . THR B 1 178 ? -17.015 22.118 8.97 1 96.57 178 THR B C 1
ATOM 3664 O O . THR B 1 178 ? -16.033 22.068 8.226 1 96.57 178 THR B O 1
ATOM 3667 N N . LYS B 1 179 ? -17.409 21.154 9.717 1 96.12 179 LYS B N 1
ATOM 3668 C CA . LYS B 1 179 ? -16.724 19.865 9.675 1 96.12 179 LYS B CA 1
ATOM 3669 C C . LYS B 1 179 ? -16.759 19.269 8.27 1 96.12 179 LYS B C 1
ATOM 3671 O O . LYS B 1 179 ? -15.78 18.673 7.818 1 96.12 179 LYS B O 1
ATOM 3676 N N . GLU B 1 180 ? -17.843 19.476 7.603 1 96.89 180 GLU B N 1
ATOM 3677 C CA . GLU B 1 180 ? -18.004 18.97 6.244 1 96.89 180 GLU B CA 1
ATOM 3678 C C . GLU B 1 180 ? -17.059 19.678 5.276 1 96.89 180 GLU B C 1
ATOM 3680 O O . GLU B 1 180 ? -16.519 19.054 4.36 1 96.89 180 GLU B O 1
ATOM 3685 N N . GLU B 1 181 ? -16.925 20.899 5.509 1 97.63 181 GLU B N 1
ATOM 3686 C CA . GLU B 1 181 ? -16.026 21.677 4.662 1 97.63 181 GLU B CA 1
ATOM 3687 C C . GLU B 1 181 ? -14.572 21.27 4.88 1 97.63 181 GLU B C 1
ATOM 3689 O O . GLU B 1 181 ? -13.791 21.202 3.928 1 97.63 181 GLU B O 1
ATOM 3694 N N . VAL B 1 182 ? -14.203 20.994 6.154 1 97.73 182 VAL B N 1
ATOM 3695 C CA . VAL B 1 182 ? -12.853 20.536 6.468 1 97.73 182 VAL B CA 1
ATOM 3696 C C . VAL B 1 182 ? -12.594 19.19 5.796 1 97.73 182 VAL B C 1
ATOM 3698 O O . VAL B 1 182 ? -11.539 18.983 5.192 1 97.73 182 VAL B O 1
ATOM 3701 N N . MET B 1 183 ? -13.575 18.344 5.875 1 97.1 183 MET B N 1
ATOM 3702 C CA . MET B 1 183 ? -13.474 17.031 5.245 1 97.1 183 MET B CA 1
ATOM 3703 C C . MET B 1 183 ? -13.297 17.164 3.736 1 97.1 183 MET B C 1
ATOM 3705 O O . MET B 1 183 ? -12.431 16.513 3.149 1 97.1 183 MET B O 1
ATOM 3709 N N . ALA B 1 184 ? -14.105 18.029 3.149 1 97.62 184 ALA B N 1
ATOM 3710 C CA . ALA B 1 184 ? -14.034 18.242 1.706 1 97.62 184 ALA B CA 1
ATOM 3711 C C . ALA B 1 184 ? -12.669 18.792 1.299 1 97.62 184 ALA B C 1
ATOM 3713 O O . ALA B 1 184 ? -12.111 18.389 0.276 1 97.62 184 ALA B O 1
ATOM 3714 N N . ARG B 1 185 ? -12.162 19.665 2.071 1 97.98 185 ARG B N 1
ATOM 3715 C CA . ARG B 1 185 ? -10.84 20.224 1.809 1 97.98 185 ARG B CA 1
ATOM 3716 C C . ARG B 1 185 ? -9.757 19.16 1.957 1 97.98 185 ARG B C 1
ATOM 3718 O O . ARG B 1 185 ? -8.824 19.101 1.153 1 97.98 185 ARG B O 1
ATOM 3725 N N . GLY B 1 186 ? -9.879 18.336 2.973 1 98.08 186 GLY B N 1
ATOM 3726 C CA . GLY B 1 186 ? -8.957 17.225 3.145 1 98.08 186 GLY B CA 1
ATOM 3727 C C . GLY B 1 186 ? -8.947 16.27 1.967 1 98.08 186 GLY B C 1
ATOM 3728 O O . GLY B 1 186 ? -7.885 15.807 1.545 1 98.08 186 GLY B O 1
ATOM 3729 N N . ILE B 1 187 ? -10.099 15.984 1.443 1 96.98 187 ILE B N 1
ATOM 3730 C CA . ILE B 1 187 ? -10.21 15.098 0.289 1 96.98 187 ILE B CA 1
ATOM 3731 C C . ILE B 1 187 ? -9.558 15.751 -0.928 1 96.98 187 ILE B C 1
ATOM 3733 O O . ILE B 1 187 ? -8.852 15.088 -1.692 1 96.98 187 ILE B O 1
ATOM 3737 N N . LYS B 1 188 ? -9.777 17.03 -1.118 1 97.38 188 LYS B N 1
ATOM 3738 C CA . LYS B 1 188 ? -9.12 17.772 -2.19 1 97.38 188 LYS B CA 1
ATOM 3739 C C . LYS B 1 188 ? -7.601 17.696 -2.061 1 97.38 188 LYS B C 1
ATOM 3741 O O . LYS B 1 188 ? -6.893 17.569 -3.062 1 97.38 188 LYS B O 1
ATOM 3746 N N . PHE B 1 189 ? -7.173 17.77 -0.874 1 98.19 189 PHE B N 1
ATOM 3747 C CA . PHE B 1 189 ? -5.744 17.669 -0.599 1 98.19 189 PHE B CA 1
ATOM 3748 C C . PHE B 1 189 ? -5.213 16.296 -0.99 1 98.19 189 PHE B C 1
ATOM 3750 O O . PHE B 1 189 ? -4.155 16.188 -1.614 1 98.19 189 PHE B O 1
ATOM 3757 N N . LEU B 1 190 ? -5.907 15.258 -0.655 1 97.44 190 LEU B N 1
ATOM 3758 C CA . LEU B 1 190 ? -5.513 13.905 -1.034 1 97.44 190 LEU B CA 1
ATOM 3759 C C . LEU B 1 190 ? -5.479 13.755 -2.552 1 97.44 190 LEU B C 1
ATOM 3761 O O . LEU B 1 190 ? -4.581 13.107 -3.095 1 97.44 190 LEU B O 1
ATOM 3765 N N . ASN B 1 191 ? -6.469 14.348 -3.19 1 96.29 191 ASN B N 1
ATOM 3766 C CA . ASN B 1 191 ? -6.464 14.333 -4.649 1 96.29 191 ASN B CA 1
ATOM 3767 C C . ASN B 1 191 ? -5.213 15.002 -5.213 1 96.29 191 ASN B C 1
ATOM 3769 O O . ASN B 1 191 ? -4.625 14.514 -6.179 1 96.29 191 ASN B O 1
ATOM 3773 N N . TRP B 1 192 ? -4.866 16.073 -4.634 1 97.23 192 TRP B N 1
ATOM 3774 C CA . TRP B 1 192 ? -3.652 16.753 -5.074 1 97.23 192 TRP B CA 1
ATOM 3775 C C . TRP B 1 192 ? -2.429 15.862 -4.882 1 97.23 192 TRP B C 1
ATOM 3777 O O . TRP B 1 192 ? -1.562 15.79 -5.757 1 97.23 192 TRP B O 1
ATOM 3787 N N . LEU B 1 193 ? -2.334 15.158 -3.726 1 97.23 193 LEU B N 1
ATOM 3788 C CA . LEU B 1 193 ? -1.227 14.243 -3.473 1 97.23 193 LEU B CA 1
ATOM 3789 C C . LEU B 1 193 ? -1.139 13.181 -4.564 1 97.23 193 LEU B C 1
ATOM 3791 O O . LEU B 1 193 ? -0.042 12.774 -4.953 1 97.23 193 LEU B O 1
ATOM 3795 N N . LEU B 1 194 ? -2.255 12.742 -5.025 1 95.44 194 LEU B N 1
ATOM 3796 C CA . LEU B 1 194 ? -2.307 11.683 -6.027 1 95.44 194 LEU B CA 1
ATOM 3797 C C . LEU B 1 194 ? -1.773 12.176 -7.367 1 95.44 194 LEU B C 1
ATOM 3799 O O . LEU B 1 194 ? -1.38 11.374 -8.217 1 95.44 194 LEU B O 1
ATOM 3803 N N . THR B 1 195 ? -1.772 13.486 -7.622 1 94.66 195 THR B N 1
ATOM 3804 C CA . THR B 1 195 ? -1.26 14.034 -8.873 1 94.66 195 THR B CA 1
ATOM 3805 C C . THR B 1 195 ? 0.26 14.157 -8.827 1 94.66 195 THR B C 1
ATOM 3807 O O . THR B 1 195 ? 0.9 14.4 -9.853 1 94.66 195 THR B O 1
ATOM 3810 N N . ARG B 1 196 ? 0.815 14.009 -7.69 1 95.44 196 ARG B N 1
ATOM 3811 C CA . ARG B 1 196 ? 2.255 14.184 -7.535 1 95.44 196 ARG B CA 1
ATOM 3812 C C . ARG B 1 196 ? 3.016 12.996 -8.114 1 95.44 196 ARG B C 1
ATOM 3814 O O . ARG B 1 196 ? 2.504 11.875 -8.135 1 95.44 196 ARG B O 1
ATOM 3821 N N . LYS B 1 197 ? 4.254 13.216 -8.456 1 93.73 197 LYS B N 1
ATOM 3822 C CA . LYS B 1 197 ? 5.092 12.144 -8.986 1 93.73 197 LYS B CA 1
ATOM 3823 C C . LYS B 1 197 ? 5.684 11.302 -7.859 1 93.73 197 LYS B C 1
ATOM 3825 O O . LYS B 1 197 ? 5.991 10.124 -8.054 1 93.73 197 LYS B O 1
ATOM 3830 N N . GLU B 1 198 ? 5.917 11.961 -6.652 1 95.94 198 GLU B N 1
ATOM 3831 C CA . GLU B 1 198 ? 6.502 11.243 -5.524 1 95.94 198 GLU B CA 1
ATOM 3832 C C . GLU B 1 198 ? 5.589 10.115 -5.054 1 95.94 198 GLU B C 1
ATOM 3834 O O . GLU B 1 198 ? 4.366 10.27 -5.023 1 95.94 198 GLU B O 1
ATOM 3839 N N . LYS B 1 199 ? 6.132 9.029 -4.573 1 94.08 199 LYS B N 1
ATOM 3840 C CA . LYS B 1 199 ? 5.355 7.852 -4.196 1 94.08 199 LYS B CA 1
ATOM 3841 C C . LYS B 1 199 ? 5.23 7.739 -2.679 1 94.08 199 LYS B C 1
ATOM 3843 O O . LYS B 1 199 ? 4.308 7.096 -2.173 1 94.08 199 LYS B O 1
ATOM 3848 N N . GLU B 1 200 ? 6.154 8.252 -1.987 1 96.96 200 GLU B N 1
ATOM 3849 C CA . GLU B 1 200 ? 6.132 8.257 -0.528 1 96.96 200 GLU B CA 1
ATOM 3850 C C . GLU B 1 200 ? 6.272 9.673 0.022 1 96.96 200 GLU B C 1
ATOM 3852 O O . GLU B 1 200 ? 7.309 10.315 -0.158 1 96.96 200 GLU B O 1
ATOM 3857 N N . ILE B 1 201 ? 5.25 10.175 0.681 1 98.62 201 ILE B N 1
ATOM 3858 C CA . ILE B 1 201 ? 5.14 11.581 1.054 1 98.62 201 ILE B CA 1
ATOM 3859 C C . ILE B 1 201 ? 4.793 11.696 2.537 1 98.62 201 ILE B C 1
ATOM 3861 O O . ILE B 1 201 ? 3.937 10.963 3.039 1 98.62 201 ILE B O 1
ATOM 3865 N N . ALA B 1 202 ? 5.487 12.516 3.265 1 98.86 202 ALA B N 1
ATOM 3866 C CA . ALA B 1 202 ? 5.098 12.864 4.629 1 98.86 202 ALA B CA 1
ATOM 3867 C C . ALA B 1 202 ? 4.249 14.132 4.651 1 98.86 202 ALA B C 1
ATOM 3869 O O . ALA B 1 202 ? 4.53 15.088 3.925 1 98.86 202 ALA B O 1
ATOM 3870 N N . VAL B 1 203 ? 3.23 14.122 5.432 1 98.92 203 VAL B N 1
ATOM 3871 C CA . VAL B 1 203 ? 2.335 15.264 5.586 1 98.92 203 VAL B CA 1
ATOM 3872 C C . VAL B 1 203 ? 2.307 15.707 7.047 1 98.92 203 VAL B C 1
ATOM 3874 O O . VAL B 1 203 ? 1.912 14.939 7.927 1 98.92 203 VAL B O 1
ATOM 3877 N N . VAL B 1 204 ? 2.77 16.872 7.331 1 98.92 204 VAL B N 1
ATOM 3878 C CA . VAL B 1 204 ? 2.729 17.437 8.676 1 98.92 204 VAL B CA 1
ATOM 3879 C C . VAL B 1 204 ? 1.57 18.425 8.787 1 98.92 204 VAL B C 1
ATOM 3881 O O . VAL B 1 204 ? 1.578 19.476 8.142 1 98.92 204 VAL B O 1
ATOM 3884 N N . SER B 1 205 ? 0.62 18.093 9.605 1 98.77 205 SER B N 1
ATOM 3885 C CA . SER B 1 205 ? -0.634 18.837 9.644 1 98.77 205 SER B CA 1
ATOM 3886 C C . SER B 1 205 ? -1.217 18.865 11.053 1 98.77 205 SER B C 1
ATOM 3888 O O . SER B 1 205 ? -0.48 18.994 12.033 1 98.77 205 SER B O 1
ATOM 3890 N N . HIS B 1 206 ? -2.518 18.983 11.152 1 98.32 206 HIS B N 1
ATOM 3891 C CA . HIS B 1 206 ? -3.231 19.221 12.401 1 98.32 206 HIS B CA 1
ATOM 3892 C C . HIS B 1 206 ? -4.248 18.118 12.675 1 98.32 206 HIS B C 1
ATOM 3894 O O . HIS B 1 206 ? -4.692 17.434 11.75 1 98.32 206 HIS B O 1
ATOM 3900 N N . ASN B 1 207 ? -4.547 18.02 13.911 1 96.17 207 ASN B N 1
ATOM 3901 C CA . ASN B 1 207 ? -5.5 16.986 14.299 1 96.17 207 ASN B CA 1
ATOM 3902 C C . ASN B 1 207 ? -6.841 17.166 13.593 1 96.17 207 ASN B C 1
ATOM 3904 O O . ASN B 1 207 ? -7.398 16.207 13.057 1 96.17 207 ASN B O 1
ATOM 3908 N N . GLY B 1 208 ? -7.365 18.411 13.634 1 95.99 208 GLY B N 1
ATOM 3909 C CA . GLY B 1 208 ? -8.677 18.648 13.052 1 95.99 208 GLY B CA 1
ATOM 3910 C C . GLY B 1 208 ? -8.77 18.226 11.598 1 95.99 208 GLY B C 1
ATOM 3911 O O . GLY B 1 208 ? -9.724 17.554 11.201 1 95.99 208 GLY B O 1
ATOM 3912 N N . LEU B 1 209 ? -7.862 18.59 10.804 1 97.87 209 LEU B N 1
ATOM 3913 C CA . LEU B 1 209 ? -7.862 18.237 9.388 1 97.87 209 LEU B CA 1
ATOM 3914 C C . LEU B 1 209 ? -7.677 16.734 9.203 1 97.87 209 LEU B C 1
ATOM 3916 O O . LEU B 1 209 ? -8.431 16.099 8.462 1 97.87 209 LEU B O 1
ATOM 3920 N N . LEU B 1 210 ? -6.65 16.176 9.858 1 98.15 210 LEU B N 1
ATOM 3921 C CA . LEU B 1 210 ? -6.33 14.762 9.691 1 98.15 210 LEU B CA 1
ATOM 3922 C C . LEU B 1 210 ? -7.507 13.886 10.106 1 98.15 210 LEU B C 1
ATOM 3924 O O . LEU B 1 210 ? -7.911 12.99 9.362 1 98.15 210 LEU B O 1
ATOM 3928 N N . PHE B 1 211 ? -8.037 14.257 11.258 1 97.13 211 PHE B N 1
ATOM 3929 C CA . PHE B 1 211 ? -9.134 13.479 11.822 1 97.13 211 PHE B CA 1
ATOM 3930 C C . PHE B 1 211 ? -10.34 13.491 10.891 1 97.13 211 PHE B C 1
ATOM 3932 O O . PHE B 1 211 ? -10.872 12.435 10.542 1 97.13 211 PHE B O 1
ATOM 3939 N N . HIS B 1 212 ? -10.789 14.637 10.456 1 96.81 212 HIS B N 1
ATOM 3940 C CA . HIS B 1 212 ? -11.977 14.732 9.616 1 96.81 212 HIS B CA 1
ATOM 3941 C C . HIS B 1 212 ? -11.736 14.102 8.248 1 96.81 212 HIS B C 1
ATOM 3943 O O . HIS B 1 212 ? -12.643 13.498 7.669 1 96.81 212 HIS B O 1
ATOM 3949 N N . THR B 1 213 ? -10.562 14.219 7.758 1 97.41 213 THR B N 1
ATOM 3950 C CA . THR B 1 213 ? -10.233 13.653 6.454 1 97.41 213 THR B CA 1
ATOM 3951 C C . THR B 1 213 ? -10.29 12.129 6.496 1 97.41 213 THR B C 1
ATOM 3953 O O . THR B 1 213 ? -10.986 11.506 5.691 1 97.41 213 THR B O 1
ATOM 3956 N N . VAL B 1 214 ? -9.6 11.517 7.45 1 97.21 214 VAL B N 1
ATOM 3957 C CA . VAL B 1 214 ? -9.5 10.062 7.47 1 97.21 214 VAL B CA 1
ATOM 3958 C C . VAL B 1 214 ? -10.852 9.455 7.84 1 97.21 214 VAL B C 1
ATOM 3960 O O . VAL B 1 214 ? -11.149 8.315 7.475 1 97.21 214 VAL B O 1
ATOM 3963 N N . ASN B 1 215 ? -11.628 10.22 8.532 1 95.77 215 ASN B N 1
ATOM 3964 C CA . ASN B 1 215 ? -12.943 9.73 8.932 1 95.77 215 ASN B CA 1
ATOM 3965 C C . ASN B 1 215 ? -13.863 9.547 7.729 1 95.77 215 ASN B C 1
ATOM 3967 O O . ASN B 1 215 ? -14.905 8.897 7.832 1 95.77 215 ASN B O 1
ATOM 3971 N N . ALA B 1 216 ? -13.548 10.123 6.653 1 95.04 216 ALA B N 1
ATOM 3972 C CA . ALA B 1 216 ? -14.322 9.967 5.424 1 95.04 216 ALA B CA 1
ATOM 3973 C C . ALA B 1 216 ? -14.142 8.571 4.836 1 95.04 216 ALA B C 1
ATOM 3975 O O . ALA B 1 216 ? -14.857 8.184 3.908 1 95.04 216 ALA B O 1
ATOM 3976 N N . PHE B 1 217 ? -13.301 7.756 5.427 1 94.89 217 PHE B N 1
ATOM 3977 C CA . PHE B 1 217 ? -12.922 6.495 4.799 1 94.89 217 PHE B CA 1
ATOM 3978 C C . PHE B 1 217 ? -13.134 5.329 5.757 1 94.89 217 PHE B C 1
ATOM 3980 O O . PHE B 1 217 ? -13.475 5.531 6.924 1 94.89 217 PHE B O 1
ATOM 3987 N N . GLY B 1 218 ? -13.022 4.095 5.221 1 91.27 218 GLY B N 1
ATOM 3988 C CA . GLY B 1 218 ? -13.038 2.895 6.042 1 91.27 218 GLY B CA 1
ATOM 3989 C C . GLY B 1 218 ? -14.424 2.297 6.197 1 91.27 218 GLY B C 1
ATOM 3990 O O . GLY B 1 218 ? -14.601 1.306 6.909 1 91.27 218 GLY B O 1
ATOM 3991 N N . THR B 1 219 ? -15.412 2.892 5.571 1 90.51 219 THR B N 1
ATOM 3992 C CA . THR B 1 219 ? -16.773 2.384 5.708 1 90.51 219 THR B CA 1
ATOM 3993 C C . THR B 1 219 ? -16.897 0.995 5.089 1 90.51 219 THR B C 1
ATOM 3995 O O . THR B 1 219 ? -17.81 0.238 5.427 1 90.51 219 THR B O 1
ATOM 3998 N N . ASP B 1 220 ? -16.026 0.638 4.213 1 88.63 220 ASP B N 1
ATOM 3999 C CA . ASP B 1 220 ? -16.041 -0.656 3.538 1 88.63 220 ASP B CA 1
ATOM 4000 C C . ASP B 1 220 ? -15.106 -1.646 4.228 1 88.63 220 ASP B C 1
ATOM 4002 O O . ASP B 1 220 ? -14.789 -2.7 3.672 1 88.63 220 ASP B O 1
ATOM 4006 N N . CYS B 1 221 ? -14.662 -1.314 5.399 1 92.09 221 CYS B N 1
ATOM 4007 C CA . CYS B 1 221 ? -13.764 -2.175 6.16 1 92.09 221 CYS B CA 1
ATOM 4008 C C . CYS B 1 221 ? -14.458 -2.726 7.4 1 92.09 221 CYS B C 1
ATOM 4010 O O . CYS B 1 221 ? -15.534 -2.257 7.775 1 92.09 221 CYS B O 1
ATOM 4012 N N . HIS B 1 222 ? -13.828 -3.75 7.983 1 91.95 222 HIS B N 1
ATOM 4013 C CA . HIS B 1 222 ? -14.257 -4.221 9.295 1 91.95 222 HIS B CA 1
ATOM 4014 C C . HIS B 1 222 ? -14.295 -3.079 10.305 1 91.95 222 HIS B C 1
ATOM 4016 O O . HIS B 1 222 ? -13.432 -2.198 10.285 1 91.95 222 HIS B O 1
ATOM 4022 N N . PRO B 1 223 ? -15.202 -3.066 11.233 1 91.51 223 PRO B N 1
ATOM 4023 C CA . PRO B 1 223 ? -15.374 -1.977 12.197 1 91.51 223 PRO B CA 1
ATOM 4024 C C . PRO B 1 223 ? -14.096 -1.668 12.973 1 91.51 223 PRO B C 1
ATOM 4026 O O . PRO B 1 223 ? -13.824 -0.505 13.283 1 91.51 223 PRO B O 1
ATOM 4029 N N . PHE B 1 224 ? -13.332 -2.649 13.253 1 90.49 224 PHE B N 1
ATOM 4030 C CA . PHE B 1 224 ? -12.102 -2.428 14.004 1 90.49 224 PHE B CA 1
ATOM 4031 C C . PHE B 1 224 ? -11.083 -1.669 13.162 1 90.49 224 PHE B C 1
ATOM 4033 O O . PHE B 1 224 ? -10.32 -0.855 13.686 1 90.49 224 PHE B O 1
ATOM 4040 N N . VAL B 1 225 ? -11.081 -1.964 11.878 1 91.17 225 VAL B N 1
ATOM 4041 C CA . VAL B 1 225 ? -10.187 -1.247 10.975 1 91.17 225 VAL B CA 1
ATOM 4042 C C . VAL B 1 225 ? -10.65 0.201 10.83 1 91.17 225 VAL B C 1
ATOM 4044 O O . VAL B 1 225 ? -9.834 1.125 10.854 1 91.17 225 VAL B O 1
ATOM 4047 N N . LYS B 1 226 ? -11.947 0.401 10.71 1 93.29 226 LYS B N 1
ATOM 4048 C CA . LYS B 1 226 ? -12.507 1.748 10.648 1 93.29 226 LYS B CA 1
ATOM 4049 C C . LYS B 1 226 ? -12.151 2.55 11.896 1 93.29 226 LYS B C 1
ATOM 4051 O O . LYS B 1 226 ? -11.771 3.719 11.802 1 93.29 226 LYS B O 1
ATOM 4056 N N . LYS B 1 227 ? -12.282 1.939 13.018 1 93 227 LYS B N 1
ATOM 4057 C CA . LYS B 1 227 ? -11.952 2.601 14.277 1 93 227 LYS B CA 1
ATOM 4058 C C . LYS B 1 227 ? -10.481 3.004 14.317 1 93 227 LYS B C 1
ATOM 4060 O O . LYS B 1 227 ? -10.139 4.077 14.819 1 93 227 LYS B O 1
ATOM 4065 N N . GLU B 1 228 ? -9.658 2.179 13.822 1 91.32 228 GLU B N 1
ATOM 4066 C CA . GLU B 1 228 ? -8.23 2.48 13.769 1 91.32 228 GLU B CA 1
ATOM 4067 C C . GLU B 1 228 ? -7.954 3.695 12.889 1 91.32 228 GLU B C 1
ATOM 4069 O O . GLU B 1 228 ? -7.144 4.554 13.244 1 91.32 228 GLU B O 1
ATOM 4074 N N . ILE B 1 229 ? -8.625 3.755 11.802 1 93.16 229 ILE B N 1
ATOM 4075 C CA . ILE B 1 229 ? -8.446 4.844 10.848 1 93.16 229 ILE B CA 1
ATOM 4076 C C . ILE B 1 229 ? -8.929 6.155 11.465 1 93.16 229 ILE B C 1
ATOM 4078 O O . ILE B 1 229 ? -8.277 7.192 11.323 1 93.16 229 ILE B O 1
ATOM 4082 N N . CYS B 1 230 ? -9.937 6.152 12.271 1 93.3 230 CYS B N 1
ATOM 4083 C CA . CYS B 1 230 ? -10.678 7.335 12.692 1 93.3 230 CYS B CA 1
ATOM 4084 C C . CYS B 1 230 ? -10.193 7.829 14.049 1 93.3 230 CYS B C 1
ATOM 4086 O O . CYS B 1 230 ? -10.808 8.713 14.649 1 93.3 230 CYS B O 1
ATOM 4088 N N . LYS B 1 231 ? -9.164 7.299 14.514 1 93.22 231 LYS B N 1
ATOM 4089 C CA . LYS B 1 231 ? -8.634 7.747 15.799 1 93.22 231 LYS B CA 1
ATOM 4090 C C . LYS B 1 231 ? -8.036 9.146 15.689 1 93.22 231 LYS B C 1
ATOM 4092 O O . LYS B 1 231 ? -7.392 9.475 14.691 1 93.22 231 LYS B O 1
ATOM 4097 N N . ARG B 1 232 ? -8.215 9.924 16.727 1 94.45 232 ARG B N 1
ATOM 4098 C CA . ARG B 1 232 ? -7.573 11.233 16.781 1 94.45 232 ARG B CA 1
ATOM 4099 C C . ARG B 1 232 ? -6.056 11.097 16.851 1 94.45 232 ARG B C 1
ATOM 4101 O O . ARG B 1 232 ? -5.54 10.064 17.284 1 94.45 232 ARG B O 1
ATOM 4108 N N . PHE B 1 233 ? -5.408 12.13 16.433 1 96.49 233 PHE B N 1
ATOM 4109 C CA . PHE B 1 233 ? -3.95 12.112 16.419 1 96.49 233 PHE B CA 1
ATOM 4110 C C . PHE B 1 233 ? -3.389 12.792 17.662 1 96.49 233 PHE B C 1
ATOM 4112 O O . PHE B 1 233 ? -3.791 13.907 18.002 1 96.49 233 PHE B O 1
ATOM 4119 N N . ALA B 1 234 ? -2.494 12.121 18.32 1 96.45 234 ALA B N 1
ATOM 4120 C CA . ALA B 1 234 ? -1.709 12.769 19.368 1 96.45 234 ALA B CA 1
ATOM 4121 C C . ALA B 1 234 ? -0.643 13.682 18.769 1 96.45 234 ALA B C 1
ATOM 4123 O O . ALA B 1 234 ? -0.315 13.57 17.585 1 96.45 234 ALA B O 1
ATOM 4124 N N . ASN B 1 235 ? -0.186 14.584 19.583 1 97.2 235 ASN B N 1
ATOM 4125 C CA . ASN B 1 235 ? 0.915 15.42 19.116 1 97.2 235 ASN B CA 1
ATOM 4126 C C . ASN B 1 235 ? 2.123 14.58 18.711 1 97.2 235 ASN B C 1
ATOM 4128 O O . ASN B 1 235 ? 2.573 13.723 19.474 1 97.2 235 ASN B O 1
ATOM 4132 N N . CYS B 1 236 ? 2.613 14.779 17.494 1 97.94 236 CYS B N 1
ATOM 4133 C CA . CYS B 1 236 ? 3.75 14.109 16.874 1 97.94 236 CYS B CA 1
ATOM 4134 C C . CYS B 1 236 ? 3.458 12.629 16.654 1 97.94 236 CYS B C 1
ATOM 4136 O O . CYS B 1 236 ? 4.377 11.81 16.613 1 97.94 236 CYS B O 1
ATOM 4138 N N . GLU B 1 237 ? 2.221 12.351 16.668 1 97.96 237 GLU B N 1
ATOM 4139 C CA . GLU B 1 237 ? 1.877 11.012 16.2 1 97.96 237 GLU B CA 1
ATOM 4140 C C . GLU B 1 237 ? 2.07 10.888 14.691 1 97.96 237 GLU B C 1
ATOM 4142 O O . GLU B 1 237 ? 1.762 11.818 13.942 1 97.96 237 GLU B O 1
ATOM 4147 N N . LEU B 1 238 ? 2.64 9.798 14.29 1 98.45 238 LEU B N 1
ATOM 4148 C CA . LEU B 1 238 ? 2.821 9.479 12.878 1 98.45 238 LEU B CA 1
ATOM 4149 C C . LEU B 1 238 ? 2.072 8.202 12.509 1 98.45 238 LEU B C 1
ATOM 4151 O O . LEU B 1 238 ? 2.258 7.163 13.145 1 98.45 238 LEU B O 1
ATOM 4155 N N . ARG B 1 239 ? 1.187 8.29 11.527 1 97.7 239 ARG B N 1
ATOM 4156 C CA . ARG B 1 239 ? 0.496 7.132 10.969 1 97.7 239 ARG B CA 1
ATOM 4157 C C . ARG B 1 239 ? 0.785 6.988 9.479 1 97.7 239 ARG B C 1
ATOM 4159 O O . ARG B 1 239 ? 0.609 7.938 8.712 1 97.7 239 ARG B O 1
ATOM 4166 N N . SER B 1 240 ? 1.175 5.825 9.133 1 97.78 240 SER B N 1
ATOM 4167 C CA . SER B 1 240 ? 1.423 5.526 7.726 1 97.78 240 SER B CA 1
ATOM 4168 C C . SER B 1 240 ? 0.183 4.945 7.057 1 97.78 240 SER B C 1
ATOM 4170 O O . SER B 1 240 ? -0.443 4.026 7.588 1 97.78 240 SER B O 1
ATOM 4172 N N . MET B 1 241 ? -0.153 5.509 5.936 1 97.59 241 MET B N 1
ATOM 4173 C CA . MET B 1 241 ? -1.346 5.126 5.186 1 97.59 241 MET B CA 1
ATOM 4174 C C . MET B 1 241 ? -1.016 4.911 3.712 1 97.59 241 MET B C 1
ATOM 4176 O O . MET B 1 241 ? -0.005 5.414 3.218 1 97.59 241 MET B O 1
ATOM 4180 N N . VAL B 1 242 ? -1.87 4.147 3.03 1 97.2 242 VAL B N 1
ATOM 4181 C CA . VAL B 1 242 ? -1.858 4.022 1.577 1 97.2 242 VAL B CA 1
ATOM 4182 C C . VAL B 1 242 ? -3.09 4.707 0.989 1 97.2 242 VAL B C 1
ATOM 4184 O O . VAL B 1 242 ? -4.22 4.416 1.39 1 97.2 242 VAL B O 1
ATOM 4187 N N . ILE B 1 243 ? -2.843 5.654 0.128 1 96.95 243 ILE B N 1
ATOM 4188 C CA . ILE B 1 243 ? -3.96 6.238 -0.607 1 96.95 243 ILE B CA 1
ATOM 4189 C C . ILE B 1 243 ? -4.022 5.642 -2.011 1 96.95 243 ILE B C 1
ATOM 4191 O O . ILE B 1 243 ? -2.986 5.36 -2.619 1 96.95 243 ILE B O 1
ATOM 4195 N N . VAL B 1 244 ? -5.191 5.459 -2.515 1 95.35 244 VAL B N 1
ATOM 4196 C CA . VAL B 1 244 ? -5.403 4.777 -3.788 1 95.35 244 VAL B CA 1
ATOM 4197 C C . VAL B 1 244 ? -6.228 5.663 -4.718 1 95.35 244 VAL B C 1
ATOM 4199 O O . VAL B 1 244 ? -7.254 6.215 -4.312 1 95.35 244 VAL B O 1
ATOM 4202 N N . ASP B 1 245 ? -5.771 5.819 -5.898 1 94.49 245 ASP B N 1
ATOM 4203 C CA . ASP B 1 245 ? -6.529 6.498 -6.943 1 94.49 245 ASP B CA 1
ATOM 4204 C C . ASP B 1 245 ? -7.504 5.541 -7.625 1 94.49 245 ASP B C 1
ATOM 4206 O O . ASP B 1 245 ? -7.121 4.798 -8.531 1 94.49 245 ASP B O 1
ATOM 4210 N N . ARG B 1 246 ? -8.69 5.518 -7.164 1 91.84 246 ARG B N 1
ATOM 4211 C CA . ARG B 1 246 ? -9.7 4.669 -7.788 1 91.84 246 ARG B CA 1
ATOM 4212 C C . ARG B 1 246 ? -10.298 5.345 -9.017 1 91.84 246 ARG B C 1
ATOM 4214 O O . ARG B 1 246 ? -11.114 4.749 -9.724 1 91.84 246 ARG B O 1
ATOM 4221 N N . SER B 1 247 ? -9.741 6.553 -9.031 1 85.86 247 SER B N 1
ATOM 4222 C CA . SER B 1 247 ? -10.19 7.351 -10.167 1 85.86 247 SER B CA 1
ATOM 4223 C C . SER B 1 247 ? -9.046 7.621 -11.139 1 85.86 247 SER B C 1
ATOM 4225 O O . SER B 1 247 ? -7.929 7.141 -10.94 1 85.86 247 SER B O 1
ATOM 4227 N N . MET B 1 248 ? -9.04 7.991 -12.314 1 80.76 248 MET B N 1
ATOM 4228 C CA . MET B 1 248 ? -8.004 8.289 -13.3 1 80.76 248 MET B CA 1
ATOM 4229 C C . MET B 1 248 ? -7.39 9.661 -13.044 1 80.76 248 MET B C 1
ATOM 4231 O O . MET B 1 248 ? -7.202 10.445 -13.976 1 80.76 248 MET B O 1
ATOM 4235 N N . ILE B 1 249 ? -7.222 9.965 -11.734 1 75.08 249 ILE B N 1
ATOM 4236 C CA . ILE B 1 249 ? -6.635 11.254 -11.386 1 75.08 249 ILE B CA 1
ATOM 4237 C C . ILE B 1 249 ? -5.137 11.236 -11.68 1 75.08 249 ILE B C 1
ATOM 4239 O O . ILE B 1 249 ? -4.613 12.149 -12.322 1 75.08 249 ILE B O 1
ATOM 4243 N N . GLY B 1 250 ? -4.453 10.177 -11.11 1 68.61 250 GLY B N 1
ATOM 4244 C CA . GLY B 1 250 ? -3.026 10.069 -11.368 1 68.61 250 GLY B CA 1
ATOM 4245 C C . GLY B 1 250 ? -2.705 9.312 -12.643 1 68.61 250 GLY B C 1
ATOM 4246 O O . GLY B 1 250 ? -3.517 8.517 -13.12 1 68.61 250 GLY B O 1
ATOM 4247 N N . SER B 1 251 ? -1.722 9.84 -13.426 1 63.49 251 SER B N 1
ATOM 4248 C CA . SER B 1 251 ? -1.362 9.211 -14.693 1 63.49 251 SER B CA 1
ATOM 4249 C C . SER B 1 251 ? -0.026 8.483 -14.588 1 63.49 251 SER B C 1
ATOM 4251 O O . SER B 1 251 ? 0.691 8.344 -15.582 1 63.49 251 SER B O 1
ATOM 4253 N N . ASP B 1 252 ? 0.208 7.891 -13.477 1 68.08 252 ASP B N 1
ATOM 4254 C CA . ASP B 1 252 ? 1.584 7.408 -13.413 1 68.08 252 ASP B CA 1
ATOM 4255 C C . ASP B 1 252 ? 1.717 6.039 -14.077 1 68.08 252 ASP B C 1
ATOM 4257 O O . ASP B 1 252 ? 0.838 5.187 -13.935 1 68.08 252 ASP B O 1
ATOM 4261 N N . SER B 1 253 ? 2.679 6.015 -14.996 1 78.18 253 SER B N 1
ATOM 4262 C CA . SER B 1 253 ? 3.079 4.722 -15.54 1 78.18 253 SER B CA 1
ATOM 4263 C C . SER B 1 253 ? 3.766 3.865 -14.482 1 78.18 253 SER B C 1
ATOM 4265 O O . SER B 1 253 ? 4.4 4.391 -13.565 1 78.18 253 SER B O 1
ATOM 4267 N N . SER B 1 254 ? 3.565 2.535 -14.58 1 85.44 254 SER B N 1
ATOM 4268 C CA . SER B 1 254 ? 4.191 1.61 -13.641 1 85.44 254 SER B CA 1
ATOM 4269 C C . SER B 1 254 ? 5.666 1.404 -13.968 1 85.44 254 SER B C 1
ATOM 4271 O O . SER B 1 254 ? 6.023 1.159 -15.123 1 85.44 254 SER B O 1
ATOM 4273 N N . ILE B 1 255 ? 6.483 1.54 -12.94 1 84.28 255 ILE B N 1
ATOM 4274 C CA . ILE B 1 255 ? 7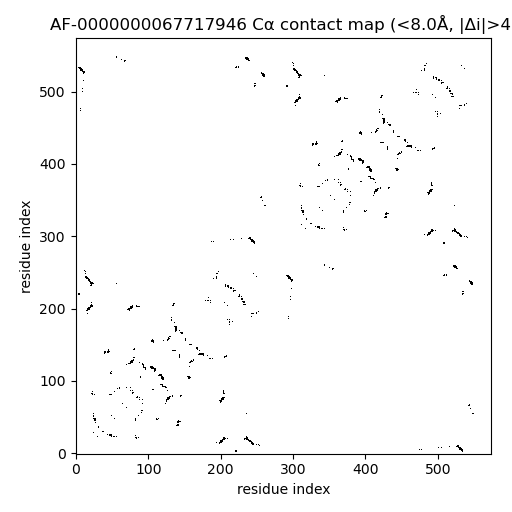.91 1.293 -13.114 1 84.28 255 ILE B CA 1
ATOM 4275 C C . ILE B 1 255 ? 8.209 -0.188 -12.891 1 84.28 255 ILE B C 1
ATOM 4277 O O . ILE B 1 255 ? 9.281 -0.673 -13.26 1 84.28 255 ILE B O 1
ATOM 4281 N N . THR B 1 256 ? 7.292 -0.905 -12.424 1 90.7 256 THR B N 1
ATOM 4282 C CA . THR B 1 256 ? 7.552 -2.294 -12.062 1 90.7 256 THR B CA 1
ATOM 4283 C C . THR B 1 256 ? 6.85 -3.245 -13.027 1 90.7 256 THR B C 1
ATOM 4285 O O . THR B 1 256 ? 7.31 -4.367 -13.246 1 90.7 256 THR B O 1
ATOM 4288 N N . ASN B 1 257 ? 5.803 -2.853 -13.618 1 94.12 257 ASN B N 1
ATOM 4289 C CA . ASN B 1 257 ? 5.084 -3.719 -14.546 1 94.12 257 ASN B CA 1
ATOM 4290 C C . ASN B 1 257 ? 5.947 -4.093 -15.748 1 94.12 257 ASN B C 1
ATOM 4292 O O . ASN B 1 257 ? 6.785 -3.303 -16.185 1 94.12 257 ASN B O 1
ATOM 4296 N N . TYR B 1 258 ? 5.799 -5.259 -16.226 1 96.56 258 TYR B N 1
ATOM 4297 C CA . TYR B 1 258 ? 6.449 -5.79 -17.419 1 96.56 258 TYR B CA 1
ATOM 4298 C C . TYR B 1 258 ? 5.437 -6.468 -18.336 1 96.56 258 TYR B C 1
ATOM 4300 O O . TYR B 1 258 ? 4.733 -7.391 -17.919 1 96.56 258 TYR B O 1
ATOM 4308 N N . PRO B 1 259 ? 5.228 -6.013 -19.549 1 92.6 259 PRO B N 1
ATOM 4309 C CA . PRO B 1 259 ? 4.119 -6.457 -20.397 1 92.6 259 PRO B CA 1
ATOM 4310 C C . PRO B 1 259 ? 4.295 -7.888 -20.898 1 92.6 259 PRO B C 1
ATOM 4312 O O . PRO B 1 259 ? 3.335 -8.504 -21.369 1 92.6 259 PRO B O 1
ATOM 4315 N N . GLY B 1 260 ? 5.352 -8.428 -20.679 1 89.01 260 GLY B N 1
ATOM 4316 C CA . GLY B 1 260 ? 5.559 -9.769 -21.202 1 89.01 260 GLY B CA 1
ATOM 4317 C C . GLY B 1 260 ? 5.763 -9.799 -22.705 1 89.01 260 GLY B C 1
ATOM 4318 O O . GLY B 1 260 ? 5.998 -8.761 -23.325 1 89.01 260 GLY B O 1
ATOM 4319 N N . LYS B 1 261 ? 5.464 -10.966 -23.393 1 72.92 261 LYS B N 1
ATOM 4320 C CA . LYS B 1 261 ? 5.538 -11.346 -24.801 1 72.92 261 LYS B CA 1
ATOM 4321 C C . LYS B 1 261 ? 6.773 -10.748 -25.468 1 72.92 261 LYS B C 1
ATOM 4323 O O . LYS B 1 261 ? 7.313 -9.743 -25 1 72.92 261 LYS B O 1
ATOM 4328 N N . ILE B 1 262 ? 7.518 -11.42 -26.203 1 58.72 262 ILE B N 1
ATOM 4329 C CA . ILE B 1 262 ? 8.541 -10.817 -27.051 1 58.72 262 ILE B CA 1
ATOM 4330 C C . ILE B 1 262 ? 7.902 -9.781 -27.973 1 58.72 262 ILE B C 1
ATOM 4332 O O . ILE B 1 262 ? 6.93 -10.078 -28.671 1 58.72 262 ILE B O 1
ATOM 4336 N N . PRO B 1 263 ? 8.038 -8.446 -27.68 1 43.95 263 PRO B N 1
ATOM 4337 C CA . PRO B 1 263 ? 7.469 -7.544 -28.685 1 43.95 263 PRO B CA 1
ATOM 4338 C C . PRO B 1 263 ? 7.468 -8.149 -30.087 1 43.95 263 PRO B C 1
ATOM 4340 O O . PRO B 1 263 ? 8.446 -8.784 -30.491 1 43.95 263 PRO B O 1
ATOM 4343 N N . SER B 1 264 ? 6.283 -8.596 -30.459 1 37.34 264 SER B N 1
ATOM 4344 C CA . SER B 1 264 ? 6.376 -8.86 -31.891 1 37.34 264 SER B CA 1
ATOM 4345 C C . SER B 1 264 ? 7.267 -7.836 -32.586 1 37.34 264 SER B C 1
ATOM 4347 O O . SER B 1 264 ? 7.293 -6.665 -32.2 1 37.34 264 SER B O 1
ATOM 4349 N N . ALA B 1 265 ? 8.212 -8.181 -33.371 1 31.51 265 ALA B N 1
ATOM 4350 C CA . ALA B 1 265 ? 8.799 -7.21 -34.29 1 31.51 265 ALA B CA 1
ATOM 4351 C C . ALA B 1 265 ? 7.739 -6.252 -34.827 1 31.51 265 ALA B C 1
ATOM 4353 O O . ALA B 1 265 ? 8.062 -5.163 -35.306 1 31.51 265 ALA B O 1
ATOM 4354 N N . ALA B 1 266 ? 6.488 -6.834 -35.377 1 29.77 266 ALA B N 1
ATOM 4355 C CA . ALA B 1 266 ? 5.641 -5.94 -36.163 1 29.77 266 ALA B CA 1
ATOM 4356 C C . ALA B 1 266 ? 4.889 -4.965 -35.262 1 29.77 266 ALA B C 1
ATOM 4358 O O . ALA B 1 266 ? 3.883 -5.327 -34.647 1 29.77 266 ALA B O 1
ATOM 4359 N N . ASN B 1 267 ? 4.687 -4.369 -34.079 1 31.36 267 ASN B N 1
ATOM 4360 C CA . ASN B 1 267 ? 3.853 -3.191 -34.291 1 31.36 267 ASN B CA 1
ATOM 4361 C C . ASN B 1 267 ? 4.148 -2.53 -35.634 1 31.36 267 ASN B C 1
ATOM 4363 O O . ASN B 1 267 ? 4.896 -1.553 -35.699 1 31.36 267 ASN B O 1
ATOM 4367 N N . LEU B 1 268 ? 4.358 -3.24 -36.678 1 28.54 268 LEU B N 1
ATOM 4368 C CA . LEU B 1 268 ? 3.735 -2.874 -37.945 1 28.54 268 LEU B CA 1
ATOM 4369 C C . LEU B 1 268 ? 2.225 -2.732 -37.787 1 28.54 268 LEU B C 1
ATOM 4371 O O . LEU B 1 268 ? 1.622 -3.381 -36.929 1 28.54 268 LEU B O 1
ATOM 4375 N N . PRO B 1 269 ? 1.479 -1.676 -38.297 1 28.34 269 PRO B N 1
ATOM 4376 C CA . PRO B 1 269 ? 0.072 -1.269 -38.328 1 28.34 269 PRO B CA 1
ATOM 4377 C C . PRO B 1 269 ? -0.881 -2.45 -38.494 1 28.34 269 PRO B C 1
ATOM 4379 O O . PRO B 1 269 ? -0.897 -3.092 -39.547 1 28.34 269 PRO B O 1
ATOM 4382 N N . SER B 1 270 ? -0.994 -3.348 -37.811 1 26.97 270 SER B N 1
ATOM 4383 C CA . SER B 1 270 ? -1.966 -4.383 -38.148 1 26.97 270 SER B CA 1
ATOM 4384 C C . SER B 1 270 ? -3.394 -3.859 -38.034 1 26.97 270 SER B C 1
ATOM 4386 O O . SER B 1 270 ? -3.827 -3.451 -36.955 1 26.97 270 SER B O 1
ATOM 4388 N N . GLU B 1 271 ? -4.165 -3.258 -38.969 1 26.92 271 GLU B N 1
ATOM 4389 C CA . GLU B 1 271 ? -5.536 -3.023 -39.409 1 26.92 271 GLU B CA 1
ATOM 4390 C C . GLU B 1 271 ? -6.424 -4.229 -39.117 1 26.92 271 GLU B C 1
ATOM 4392 O O . GLU B 1 271 ? -7.627 -4.081 -38.89 1 26.92 271 GLU B O 1
ATOM 4397 N N . ALA B 1 272 ? -6.18 -5.569 -39.603 1 24.82 272 ALA B N 1
ATOM 4398 C CA . ALA B 1 272 ? -7.256 -6.446 -40.06 1 24.82 272 ALA B CA 1
ATOM 4399 C C . ALA B 1 272 ? -7.846 -7.241 -38.899 1 24.82 272 ALA B C 1
ATOM 4401 O O . ALA B 1 272 ? -8.862 -7.922 -39.057 1 24.82 272 ALA B O 1
ATOM 4402 N N . ALA B 1 273 ? -7.128 -7.567 -37.798 1 26.86 273 ALA B N 1
ATOM 4403 C CA . ALA B 1 273 ? -7.654 -8.788 -37.193 1 26.86 273 ALA B CA 1
ATOM 4404 C C . ALA B 1 273 ? -8.793 -8.475 -36.227 1 26.86 273 ALA B C 1
ATOM 4406 O O . ALA B 1 273 ? -9.207 -9.335 -35.446 1 26.86 273 ALA B O 1
ATOM 4407 N N . ASP B 1 274 ? -9.36 -7.368 -35.956 1 26.31 274 ASP B N 1
ATOM 4408 C CA . ASP B 1 274 ? -10.472 -7.133 -35.04 1 26.31 274 ASP B CA 1
ATOM 4409 C C . ASP B 1 274 ? -11.71 -7.918 -35.466 1 26.31 274 ASP B C 1
ATOM 4411 O O . ASP B 1 274 ? -12.761 -7.825 -34.829 1 26.31 274 ASP B O 1
ATOM 4415 N N . GLU B 1 275 ? -11.857 -8.503 -36.688 1 27 275 GLU B N 1
ATOM 4416 C CA . GLU B 1 275 ? -13.193 -8.905 -37.116 1 27 275 GLU B CA 1
ATOM 4417 C C . GLU B 1 275 ? -13.635 -10.188 -36.419 1 27 275 GLU B C 1
ATOM 4419 O O . GLU B 1 275 ? -14.826 -10.39 -36.174 1 27 275 GLU B O 1
ATOM 4424 N N . LYS B 1 276 ? -12.819 -11.412 -36.407 1 26.6 276 LYS B N 1
ATOM 4425 C CA . LYS B 1 276 ? -13.452 -12.727 -36.454 1 26.6 276 LYS B CA 1
ATOM 4426 C C . LYS B 1 276 ? -13.758 -13.24 -35.05 1 26.6 276 LYS B C 1
ATOM 4428 O O . LYS B 1 276 ? -14.287 -14.342 -34.888 1 26.6 276 LYS B O 1
ATOM 4433 N N . ILE B 1 277 ? -13.205 -12.819 -33.974 1 29.58 277 ILE B N 1
ATOM 4434 C CA . ILE B 1 277 ? -13.423 -13.644 -32.791 1 29.58 277 ILE B CA 1
ATOM 4435 C C . ILE B 1 277 ? -14.816 -13.375 -32.225 1 29.58 277 ILE B C 1
ATOM 4437 O O . ILE B 1 277 ? -15.199 -13.951 -31.204 1 29.58 277 ILE B O 1
ATOM 4441 N N . LEU B 1 278 ? -15.649 -12.454 -32.577 1 30.75 278 LEU B N 1
ATOM 4442 C CA . LEU B 1 278 ? -17.021 -12.291 -32.107 1 30.75 278 LEU B CA 1
ATOM 4443 C C . LEU B 1 278 ? -17.852 -13.531 -32.417 1 30.75 278 LEU B C 1
ATOM 4445 O O . LEU B 1 278 ? -18.967 -13.679 -31.91 1 30.75 278 LEU B O 1
ATOM 4449 N N . GLU B 1 279 ? -17.506 -14.41 -33.434 1 30.55 279 GLU B N 1
ATOM 4450 C CA . GLU B 1 279 ? -18.54 -15.34 -33.879 1 30.55 279 GLU B CA 1
ATOM 4451 C C . GLU B 1 279 ? -18.668 -16.522 -32.922 1 30.55 279 GLU B C 1
ATOM 4453 O O . GLU B 1 279 ? -19.753 -17.087 -32.767 1 30.55 279 GLU B O 1
ATOM 4458 N N . ASN B 1 280 ? -17.579 -17.191 -32.4 1 31.59 280 ASN B N 1
ATOM 4459 C CA . ASN B 1 280 ? -17.807 -18.569 -31.977 1 31.59 280 ASN B CA 1
ATOM 4460 C C . ASN B 1 280 ? -18.379 -18.634 -30.564 1 31.59 280 ASN B C 1
ATOM 4462 O O . ASN B 1 280 ? -18.557 -19.721 -30.011 1 31.59 280 ASN B O 1
ATOM 4466 N N . ASP B 1 281 ? -18.466 -17.71 -29.723 1 30.29 281 ASP B N 1
ATOM 4467 C CA . ASP B 1 281 ? -19.133 -17.947 -28.447 1 30.29 281 ASP B CA 1
ATOM 4468 C C . ASP B 1 281 ? -20.633 -18.158 -28.641 1 30.29 281 ASP B C 1
ATOM 4470 O O . ASP B 1 281 ? -21.367 -18.359 -27.672 1 30.29 281 ASP B O 1
ATOM 4474 N N . ASP B 1 282 ? -21.361 -17.797 -29.754 1 30.27 282 ASP B N 1
ATOM 4475 C CA . ASP B 1 282 ? -22.803 -17.976 -29.895 1 30.27 282 ASP B CA 1
ATOM 4476 C C . ASP B 1 282 ? -23.159 -19.451 -30.061 1 30.27 282 ASP B C 1
ATOM 4478 O O . ASP B 1 282 ? -24.334 -19.821 -30.01 1 30.27 282 ASP B O 1
ATOM 4482 N N . ASN B 1 283 ? -22.463 -20.337 -30.789 1 31.17 283 ASN B N 1
ATOM 4483 C CA . ASN B 1 283 ? -23.106 -21.547 -31.29 1 31.17 283 ASN B CA 1
ATOM 4484 C C . ASN B 1 283 ? -23.214 -22.615 -30.205 1 31.17 283 ASN B C 1
ATOM 4486 O O . ASN B 1 283 ? -23.684 -23.724 -30.464 1 31.17 283 ASN B O 1
ATOM 4490 N N . LEU B 1 284 ? -22.509 -22.643 -29.066 1 29.94 284 LEU B N 1
ATOM 4491 C CA . LEU B 1 284 ? -22.702 -23.89 -28.334 1 29.94 284 LEU B CA 1
ATOM 4492 C C . LEU B 1 284 ? -23.962 -23.83 -27.478 1 29.94 284 LEU B C 1
ATOM 4494 O O . LEU B 1 284 ? -24.231 -24.744 -26.695 1 29.94 284 LEU B O 1
ATOM 4498 N N . ASN B 1 285 ? -24.91 -22.827 -27.536 1 23.86 285 ASN B N 1
ATOM 4499 C CA . ASN B 1 285 ? -26.181 -23.012 -26.844 1 23.86 285 ASN B CA 1
ATOM 4500 C C . ASN B 1 285 ? -27.123 -23.915 -27.635 1 23.86 285 ASN B C 1
ATOM 4502 O O . ASN B 1 285 ? -28.268 -24.13 -27.232 1 23.86 285 ASN B O 1
ATOM 4506 N N . ASP B 1 286 ? -27.194 -23.98 -28.98 1 24.87 286 ASP B N 1
ATOM 4507 C CA . ASP B 1 286 ? -28.406 -24.573 -29.535 1 24.87 286 ASP B CA 1
ATOM 4508 C C . ASP B 1 286 ? -28.437 -26.082 -29.3 1 24.87 286 ASP B C 1
ATOM 4510 O O . ASP B 1 286 ? -29.486 -26.715 -29.434 1 24.87 286 ASP B O 1
ATOM 4514 N N . LYS B 1 287 ? -27.428 -26.99 -29.679 1 19.63 287 LYS B N 1
ATOM 4515 C CA . LYS B 1 287 ? -27.812 -28.383 -29.475 1 19.63 287 LYS B CA 1
ATOM 4516 C C . LYS B 1 287 ? -27.506 -28.835 -28.049 1 19.63 287 LYS B C 1
ATOM 4518 O O . LYS B 1 287 ? -26.461 -28.49 -27.494 1 19.63 287 LYS B O 1
#

Nearest PDB structures (foldseek):
  8u5m-assembly1_F  TM=5.814E-01  e=1.621E-07  Homo sapiens
  8u7e-assembly2_E  TM=5.627E-01  e=1.842E-07  Homo sapiens
  8u7e-assembly3_C  TM=5.734E-01  e=7.518E-07  Homo sapiens
  6ltd-assembly2_B  TM=6.214E-01  e=9.608E+00  Streptomyces sp. Sp080513GE-23
  5wdi-assembly2_B  TM=5.695E-01  e=1.396E-07  Homo sapiens

InterPro domains:
  IPR001345 Phosphoglycerate/bisphosphoglycerate mutase, active site [PS00175] (20-29)
  IPR013078 Histidine phosphatase superfamily, clade-1 [PF00300] (18-91)
  IPR013078 Histidine phosphatase superfamily, clade-1 [SM00855] (17-213)
  IPR013078 Histidine phosphatase superfamily, clade-1 [cd07067] (17-91)
  IPR029033 Histidine phosphatase superfamily [G3DSA:3.40.50.1240] (15-261)
  IPR029033 Histidine phosphatase superfamily [SSF53254] (16-217)
  IPR050275 Phosphoglycerate Mutase/Phosphatase [PTHR48100] (12-249)

Organism: Nicotiana tabacum (NCBI:txid4097)

Sequence (574 aa):
MDNTGGPTLFPLHRCKTIHLVRHGQGIHNVEGDKNYKAYLSPEYFDAYLTTLGWQQVDNLRKHVHASGLFKRIELVVTSPMLRTMQTAAGVFGGDGYKDRMDILPLMVANTGYSDRSAISSLDCPPIMAHELCREHLGVHPCDSRRSISEYQCLFPAIDLSLIESDEDTLWKANVRETKEEVMARGIKFLNWLLTRKEKEIAVVSHNGLLFHTVNAFGTDCHPFVKKEICKRFANCELRSMVIVDRSMIGSDSSITNYPGKIPSAANLPSEAADEKILENDDNLNDKMDNTGGPTLFPLHRCKTIHLVRHGQGIHNVEGDKNYKAYLSPEYFDAYLTTLGWQQVDNLRKHVHASGLFKRIELVVTSPMLRTMQTAAGVFGGDGYKDRMDILPLMVANTGYSDRSAISSLDCPPIMAHELCREHLGVHPCDSRRSISEYQCLFPAIDLSLIESDEDTLWKANVRETKEEVMARGIKFLNWLLTRKEKEIAVVSHNGLLFHTVNAFGTDCHPFVKKEICKRFANCELRSMVIVDRSMIGSDSSITNYPGKIPSAANLPSEAADEKILENDDNLNDK

Foldseek 3Di:
DPLAQDDDDDDLLQKFKEKEWEFFDWPQCVVCVVPVCSLLDLVLALTAHDPRRLVLLQVLLVVCVVVVVFVQAQEEEEAQGRRLLVSCQSNFFDPDDDPPDPFFFQFPACRNNDNDHTTHNPPTHAYEYDNLQFAKAEQGSNRAHAFPVVVCVGGVRYHDPNPDGRGRPRHYNPDTDDLVRLLVSLVVVVLVVSQDPRRYYYYYHHQSSQLSNQLVDQPSHDPVVSCVSNDTADHGDIDMDMDGPPDCSYDDDDPPDDPDDDPDPPPPPPPPDPPDPVPDVPPVVPD/DPLAQDDDDDDLLQKFKEKEWEFFDWPQCVVCVVPVCSLLDLVLQLTAHDPRRLVLLQVLLVVCVVVVVFVQAQEEEEAQGRRLLVSCQSNFFDPDDDPPDPFFFQFPACRNNDNDHTTHRPPTHAYEYDNLQFAKAEQGSNRAHAFVVVVCVGGVRYHDPNPDGRGRPRHYNPDTDDLVRLQVSLVVVVLVVSQDPRRYYYYYHHQSSQLSNQLVDQPSHDPVVSCVSNDTADHGDIDMDMDGPPDPSYDDDDPPDDPDDDPPPPCPVPPPDVPPPVPDVPPPPPD

pLDDT: mean 87.06, std 20.57, range [19.63, 98.92]

Secondary structure (DSSP, 8-state):
-------EEEEGGGEEEEEEEEPPPBHHHHHHHH-GGGGG-GGGTTPPB-HHHHHHHHHHHHHHHHTTHHHH--EEEE-SSHHHHHHHHHHHPPS---TT-SS--SB-TTTTS--PPPB--TTS--EEE-GGG----SS-GGG----HHHHHHH-TTSB-TT---SS--S--SS----HHHHHHHHHHHHHHHHHSS-SEEEEEE-HHHHHHHHTTS-TTS-HHHHHHHTPPPPTT-EEEEEEE--SS---PPPSS-B--S---S--S---STTSGGGSTTSGGGT-/-------EEEEGGGEEEEEEEE---BHHHHHHHH-GGGGG-GGGTTPPB-HHHHHHHHHHHHHHHHTTHHHH--EEEE-SSHHHHHHHHHHHPPS---TT-SS--SB-TTTTS--PPPB--TTS--EEE-GGG----SS-GGG----HHHHHHH-TTSB-TT---SS--S--SS----HHHHHHHHHHHHHHHHHSS-SEEEEEE-HHHHHHHHTTS-TTS-HHHHHHHTPPPPTT-EEEEEEE--SS---PPPSS-B--S---S--S---STTSGGGSTTSGGG--

Radius of gyration: 28.36 Å; Cα contacts (8 Å, |Δi|>4): 1187; chains: 2; bounding box: 63×75×78 Å

Solvent-accessible surface area (backbone atoms only — not comparable to full-atom values): 29830 Å² total; per-residue (Å²): 128,81,83,72,21,56,71,46,60,44,56,38,54,43,42,34,40,36,35,44,26,24,27,32,42,26,55,43,52,66,47,25,76,77,35,65,72,50,40,58,36,69,87,24,45,40,26,30,50,35,74,66,12,51,52,39,26,51,51,42,22,51,48,35,54,75,61,46,46,61,80,58,37,56,32,34,40,22,14,67,36,53,28,19,44,52,32,46,38,61,39,50,38,21,71,74,52,60,92,81,52,99,59,59,34,31,28,42,57,38,52,68,81,33,96,44,72,42,29,12,52,53,94,34,51,56,40,33,34,37,76,54,46,35,51,62,36,17,51,31,33,47,46,36,44,70,38,48,70,59,44,45,70,42,23,56,49,43,41,58,81,76,53,89,57,51,57,58,80,78,45,35,75,87,49,62,62,48,72,67,54,42,23,52,39,30,51,52,37,52,53,52,56,49,59,45,89,64,51,28,35,36,38,26,26,31,44,65,25,53,31,43,30,42,50,75,42,36,84,75,29,32,68,68,55,25,52,64,55,44,46,75,59,39,41,32,13,32,46,43,28,32,38,33,50,28,35,88,72,43,82,58,75,56,77,72,48,37,77,37,59,73,78,64,87,65,86,56,90,79,78,73,77,83,69,71,76,76,59,70,80,63,59,72,74,74,111,130,81,82,72,21,57,70,47,61,45,56,37,54,43,43,33,40,37,34,43,27,24,27,31,40,26,56,44,51,65,47,24,75,77,36,65,71,50,40,58,36,69,87,24,46,39,27,30,50,35,74,66,12,49,50,40,25,51,51,43,23,52,47,35,55,73,62,46,46,59,82,58,37,56,34,34,39,21,13,69,35,54,27,19,43,50,31,46,37,61,40,50,37,21,71,77,53,59,91,81,54,98,62,61,35,31,26,41,57,38,53,67,82,33,94,43,71,40,29,12,51,54,93,33,49,55,39,34,34,38,76,54,45,34,50,62,35,17,52,31,33,47,46,35,45,69,38,47,71,58,45,44,70,41,22,56,48,45,42,57,80,76,54,88,58,51,59,57,80,79,45,35,74,88,48,62,63,48,70,66,54,42,23,51,38,30,50,51,37,52,52,53,54,48,60,46,87,64,51,28,34,34,36,26,26,32,45,65,28,52,30,43,31,42,50,75,41,37,82,75,31,32,68,70,55,25,52,62,56,44,46,76,61,39,42,31,13,31,45,44,28,32,39,33,50,29,36,88,73,42,82,58,75,59,79,70,49,37,78,35,55,74,75,62,87,60,87,52,88,77,83,73,78,84,68,69,76,79,59,71,82,65,64,76,75,76,122